Protein AF-A0A317HQA3-F1 (afdb_monomer)

Radius of gyration: 27.53 Å; Cα contacts (8 Å, |Δi|>4): 861; chains: 1; bounding box: 57×67×107 Å

Foldseek 3Di:
DDDDDDDDDDDDDDDDPVVVVVVCVPPDFDWDWDDDPNDTDTDTPDDDDDDPPPPDLPDKAKEWEAEQLAQPDCDQLFNCSLVLLLLQLVVQVPDPDHHQEYEYAANQHNQLDLVSLVSSLVSCVSDPHHYAYEYALNNCHPPLNPSVCVRHQVQADDNRWDWDDDPQAIETEAHFRSPDDQQAATERDDVNLVVLLVVCVVPDLLRAYEYGHAAWLDCQASSQNRHHPCSVSSVVSNVSHQAYEYEYENQLAWDWDDDRRYIYTYAHHSGGHWDHHPPDPYTDHDHDPPLCGQVSHHMWMWIGSDSPDHIDIDTDGSPPDPPLDCALEWECDPNETVVQEHEHEAFRKRKYFYQDQDWWWKAWPVRPDTDDTAHHGGMDMDTHNDADKTKIATPVRRVHIGIYGYD

Secondary structure (DSSP, 8-state):
--PPP-----------HHHHHHHGGGS--PEEEEEETTEEEEEES-----S---------EEEEEE----BT--STT-S-HHHHHHHHHHHHHT-SS--S-EEEES--BSS--HHHHHHHHHHHTT-SS-EEEE--GGGSTTTTTHHHHHHH-TT-BTTTBEEEEETTEEEEE----TTPPTTPPB--HHHHHHHHHHHHHTS-TTS-EEEEESS-SS-SBGGGTBSBTTHHHHHHHHTTSS-EEEEE-SS-S-EEEEETTEEEEEPPPSS---PPTTSSSS-------HHHHHHH-EEEEEEE--TTS--EEEEEESSPP------SEEEEETTEEESSEEEE-TTEEEEEEE-SSS-B--EETTSS-BPPPB-TT-EEEEEE-S-EEEEEE-SSSTT-EEEEEE-

Mean predicted aligned error: 15.35 Å

Solvent-accessible surface area (backbone atoms only — not comparable to full-atom values): 22585 Å² total; per-residue (Å²): 139,85,87,83,88,81,82,90,79,89,84,91,82,85,84,61,72,74,63,59,62,64,66,55,78,78,69,79,72,58,68,50,74,48,77,57,96,88,43,82,44,77,45,80,63,82,73,86,92,83,75,81,84,74,88,66,88,84,70,65,49,37,33,34,42,40,19,30,33,24,23,78,45,59,50,88,40,34,66,51,15,62,59,39,42,50,51,48,53,51,55,53,72,66,37,94,69,69,46,70,31,36,40,35,22,10,19,57,18,47,71,45,43,70,68,24,52,53,51,44,52,57,60,58,61,72,53,92,47,56,72,48,58,28,55,17,55,31,29,32,71,84,63,81,28,50,74,41,41,77,74,64,26,80,90,40,43,95,95,34,28,42,71,51,78,55,98,75,32,42,36,35,36,40,44,28,39,89,72,55,51,95,64,38,43,18,39,55,55,70,69,52,46,56,47,51,50,58,68,54,64,84,58,58,47,70,42,34,35,38,38,35,21,10,52,36,72,48,78,78,41,60,91,65,17,37,12,29,72,55,26,66,64,55,50,58,70,51,68,68,31,70,37,34,38,38,42,20,16,82,56,21,39,78,49,77,49,74,56,92,50,38,37,38,39,30,33,26,7,30,31,44,34,40,61,61,88,86,74,54,99,65,79,53,82,36,66,64,59,78,90,48,46,36,63,49,19,24,34,32,43,35,40,37,72,54,84,90,45,75,71,45,73,44,81,42,49,58,40,75,69,81,65,55,40,75,45,47,51,32,39,32,45,88,83,32,42,44,58,40,44,25,46,42,51,59,64,39,57,38,32,39,35,29,66,29,97,59,68,43,39,50,31,31,77,82,69,82,48,67,56,67,81,29,48,64,71,33,72,49,74,50,71,36,77,62,68,46,78,48,50,30,28,18,84,83,46,76,86,23,52,33,35,42,38,26,94

pLDDT: mean 83.45, std 21.85, range [26.73, 98.88]

Structure (mmCIF, N/CA/C/O backbone):
data_AF-A0A317HQA3-F1
#
_entry.id   AF-A0A317HQA3-F1
#
loop_
_atom_site.group_PDB
_atom_site.id
_atom_site.type_symbol
_atom_site.label_atom_id
_atom_site.label_alt_id
_atom_site.label_comp_id
_atom_site.label_asym_id
_atom_site.label_entity_id
_atom_site.label_seq_id
_atom_site.pdbx_PDB_ins_code
_atom_site.Cartn_x
_atom_site.Cartn_y
_atom_site.Cartn_z
_atom_site.occupancy
_atom_site.B_iso_or_equiv
_atom_site.auth_seq_id
_atom_site.auth_comp_id
_atom_site.auth_asym_id
_atom_site.auth_atom_id
_atom_site.pdbx_PDB_model_num
ATOM 1 N N . MET A 1 1 ? 7.530 -32.006 61.824 1.00 39.03 1 MET A N 1
ATOM 2 C CA . MET A 1 1 ? 8.165 -33.336 61.690 1.00 39.03 1 MET A CA 1
ATOM 3 C C . MET A 1 1 ? 7.166 -34.287 61.053 1.00 39.03 1 MET A C 1
ATOM 5 O O . MET A 1 1 ? 6.038 -34.324 61.523 1.00 39.03 1 MET A O 1
ATOM 9 N N . ARG A 1 2 ? 7.646 -35.054 60.063 1.00 33.09 2 ARG A N 1
ATOM 10 C CA . ARG A 1 2 ? 6.998 -36.114 59.261 1.00 33.09 2 ARG A CA 1
ATOM 11 C C . ARG A 1 2 ? 6.238 -35.657 58.011 1.00 33.09 2 ARG A C 1
ATOM 13 O O . ARG A 1 2 ? 5.037 -35.424 58.031 1.00 33.09 2 ARG A O 1
ATOM 20 N N . GLU A 1 3 ? 7.011 -35.591 56.928 1.00 29.75 3 GLU A N 1
ATOM 21 C CA . GLU A 1 3 ? 6.565 -35.675 55.538 1.00 29.75 3 GLU A CA 1
ATOM 22 C C . GLU A 1 3 ? 6.046 -37.080 55.207 1.00 29.75 3 GLU A C 1
ATOM 24 O O . GLU A 1 3 ? 6.526 -38.090 55.728 1.00 29.75 3 GLU A O 1
ATOM 29 N N . VAL A 1 4 ? 5.053 -37.104 54.322 1.00 31.94 4 VAL A N 1
ATOM 30 C CA . VAL A 1 4 ? 4.349 -38.276 53.809 1.00 31.94 4 VAL A CA 1
ATOM 31 C C . VAL A 1 4 ? 4.908 -38.604 52.424 1.00 31.94 4 VAL A C 1
ATOM 33 O O . VAL A 1 4 ? 4.955 -37.742 51.552 1.00 31.94 4 VAL A O 1
ATOM 36 N N . HIS A 1 5 ? 5.311 -39.856 52.215 1.00 31.80 5 HIS A N 1
ATOM 37 C CA . HIS A 1 5 ? 5.649 -40.411 50.904 1.00 31.80 5 HIS A CA 1
ATOM 38 C C . HIS A 1 5 ? 4.394 -41.080 50.323 1.00 31.80 5 HIS A C 1
ATOM 40 O O . HIS A 1 5 ? 3.859 -41.997 50.946 1.00 31.80 5 HIS A O 1
ATOM 46 N N . VAL A 1 6 ? 3.934 -40.659 49.140 1.00 33.72 6 VAL A N 1
ATOM 47 C CA . VAL A 1 6 ? 2.941 -41.407 48.348 1.00 33.72 6 VAL A CA 1
ATOM 48 C C . VAL A 1 6 ? 3.486 -41.630 46.945 1.00 33.72 6 VAL A C 1
ATOM 50 O O . VAL A 1 6 ? 3.836 -40.696 46.228 1.00 33.72 6 VAL A O 1
ATOM 53 N N . SER A 1 7 ? 3.563 -42.909 46.591 1.00 29.03 7 SER A N 1
ATOM 54 C CA . SER A 1 7 ? 3.986 -43.447 45.309 1.00 29.03 7 SER A CA 1
ATOM 55 C C . SER A 1 7 ? 2.876 -43.400 44.255 1.00 29.03 7 SER A C 1
ATOM 57 O O . SER A 1 7 ? 1.703 -43.638 44.531 1.00 29.03 7 SER A O 1
ATOM 59 N N . ARG A 1 8 ? 3.327 -43.171 43.024 1.00 32.22 8 ARG A N 1
ATOM 60 C CA . ARG A 1 8 ? 2.648 -43.212 41.723 1.00 32.22 8 ARG A CA 1
ATOM 61 C C . ARG A 1 8 ? 1.832 -44.500 41.498 1.00 32.22 8 ARG A C 1
ATOM 63 O O . ARG A 1 8 ? 2.351 -45.589 41.724 1.00 32.22 8 ARG A O 1
ATOM 70 N N . THR A 1 9 ? 0.617 -44.378 40.960 1.00 31.36 9 THR A N 1
ATOM 71 C CA . THR A 1 9 ? -0.067 -45.460 40.225 1.00 31.36 9 THR A CA 1
ATOM 72 C C . THR A 1 9 ? -0.667 -44.903 38.933 1.00 31.36 9 THR A C 1
ATOM 74 O O . THR A 1 9 ? -1.371 -43.896 38.947 1.00 31.36 9 THR A O 1
ATOM 77 N N . ASP A 1 10 ? -0.305 -45.539 37.818 1.00 37.47 10 ASP A N 1
ATOM 78 C CA . ASP A 1 10 ? -0.889 -45.365 36.489 1.00 37.47 10 ASP A CA 1
ATOM 79 C C . ASP A 1 10 ? -2.266 -46.050 36.438 1.00 37.47 10 ASP A C 1
ATOM 81 O O . ASP A 1 10 ? -2.385 -47.200 36.858 1.00 37.47 10 ASP A O 1
ATOM 85 N N . ASP A 1 11 ? -3.278 -45.398 35.858 1.00 33.66 11 ASP A N 1
ATOM 86 C CA . ASP A 1 11 ? -4.508 -46.066 35.412 1.00 33.66 11 ASP A CA 1
ATOM 87 C C . ASP A 1 11 ? -4.801 -45.671 33.956 1.00 33.66 11 ASP A C 1
ATOM 89 O O . ASP A 1 11 ? -5.166 -44.536 33.642 1.00 33.66 11 ASP A O 1
ATOM 93 N N . LYS A 1 12 ? -4.570 -46.627 33.051 1.00 35.84 12 LYS A N 1
ATOM 94 C CA . LYS A 1 12 ? -5.003 -46.606 31.652 1.00 35.84 12 LYS A CA 1
ATOM 95 C C . LYS A 1 12 ? -6.369 -47.280 31.584 1.00 35.84 12 LYS A C 1
ATOM 97 O O . LYS A 1 12 ? -6.446 -48.477 31.846 1.00 35.84 12 LYS A O 1
ATOM 102 N N . ARG A 1 13 ? -7.403 -46.573 31.118 1.00 36.94 13 ARG A N 1
ATOM 103 C CA . ARG A 1 13 ? -8.641 -47.203 30.630 1.00 36.94 13 ARG A CA 1
ATOM 104 C C . ARG A 1 13 ? -9.089 -46.629 29.282 1.00 36.94 13 ARG A C 1
ATOM 106 O O . ARG A 1 13 ? -9.501 -45.482 29.165 1.00 36.94 13 ARG A O 1
ATOM 113 N N . ASP A 1 14 ? -8.903 -47.504 28.299 1.00 34.53 14 ASP A N 1
ATOM 114 C CA . ASP A 1 14 ? -9.423 -47.652 26.939 1.00 34.53 14 ASP A CA 1
ATOM 115 C C . ASP A 1 14 ? -10.517 -46.702 26.418 1.00 34.53 14 ASP A C 1
ATOM 117 O O . ASP A 1 14 ? -11.648 -46.660 26.901 1.00 34.53 14 ASP A O 1
ATOM 121 N N . LEU A 1 15 ? -10.197 -46.044 25.296 1.00 39.72 15 LEU A N 1
ATOM 122 C CA . LEU A 1 15 ? -11.146 -45.392 24.393 1.00 39.72 15 LEU A CA 1
ATOM 123 C C . LEU A 1 15 ? -11.740 -46.433 23.425 1.00 39.72 15 LEU A C 1
ATOM 125 O O . LEU A 1 15 ? -11.055 -46.966 22.550 1.00 39.72 15 LEU A O 1
ATOM 129 N N . ASP A 1 16 ? -13.032 -46.709 23.585 1.00 43.94 16 ASP A N 1
ATOM 130 C CA . ASP A 1 16 ? -13.803 -47.673 22.797 1.00 43.94 16 ASP A CA 1
ATOM 131 C C . ASP A 1 16 ? -13.957 -47.236 21.320 1.00 43.94 16 ASP A C 1
ATOM 133 O O . ASP A 1 16 ? -14.567 -46.209 20.993 1.00 43.94 16 ASP A O 1
ATOM 137 N N . ARG A 1 17 ? -13.424 -48.056 20.401 1.00 45.84 17 ARG A N 1
ATOM 138 C CA . ARG A 1 17 ? -13.421 -47.850 18.936 1.00 45.84 17 ARG A CA 1
ATOM 139 C C . ARG A 1 17 ? -14.823 -47.682 18.333 1.00 45.84 17 ARG A C 1
ATOM 141 O O . ARG A 1 17 ? -14.948 -47.130 17.239 1.00 45.84 17 ARG A O 1
ATOM 148 N N . ARG A 1 18 ? -15.888 -48.118 19.017 1.00 41.50 18 ARG A N 1
ATOM 149 C CA . ARG A 1 18 ? -17.275 -47.979 18.532 1.00 41.50 18 ARG A CA 1
ATOM 150 C C . ARG A 1 18 ? -17.867 -46.580 18.722 1.00 41.50 18 ARG A C 1
ATOM 152 O O . ARG A 1 18 ? -18.735 -46.201 17.937 1.00 41.50 18 ARG A O 1
ATOM 159 N N . ASN A 1 19 ? -17.370 -45.790 19.676 1.00 38.50 19 ASN A N 1
ATOM 160 C CA . ASN A 1 19 ? -17.794 -44.393 19.843 1.00 38.50 19 ASN A CA 1
ATOM 161 C C . ASN A 1 19 ? -17.058 -43.443 18.885 1.00 38.50 19 ASN A C 1
ATOM 163 O O . ASN A 1 19 ? -17.643 -42.464 18.428 1.00 38.50 19 ASN A O 1
ATOM 167 N N . PHE A 1 20 ? -15.827 -43.779 18.482 1.00 42.69 20 PHE A N 1
ATOM 168 C CA . PHE A 1 20 ? -15.067 -43.005 17.493 1.00 42.69 20 PHE A CA 1
ATOM 169 C C . PHE A 1 20 ? -15.716 -43.030 16.093 1.00 42.69 20 PHE A C 1
ATOM 171 O O . PHE A 1 20 ? -15.756 -42.015 15.401 1.00 42.69 20 PHE A O 1
ATOM 178 N N . LEU A 1 21 ? -16.320 -44.158 15.696 1.00 36.22 21 LEU A N 1
ATOM 179 C CA . LEU A 1 21 ? -16.971 -44.301 14.385 1.00 36.22 21 LEU A CA 1
ATOM 180 C C . LEU A 1 21 ? -18.358 -43.638 14.285 1.00 36.22 21 LEU A C 1
ATOM 182 O O . LEU A 1 21 ? -18.831 -43.413 13.175 1.00 36.22 21 LEU A O 1
ATOM 186 N N . LYS A 1 22 ? -19.000 -43.268 15.404 1.00 32.62 22 LYS A N 1
ATOM 187 C CA . LYS A 1 22 ? -20.251 -42.482 15.380 1.00 32.62 22 LYS A CA 1
ATOM 188 C C . LYS A 1 22 ? -20.013 -40.976 15.213 1.00 32.62 22 LYS A C 1
ATOM 190 O O . LYS A 1 22 ? -20.853 -40.314 14.614 1.00 32.62 22 LYS A O 1
ATOM 195 N N . CYS A 1 23 ? -18.869 -40.449 15.656 1.00 33.78 23 CYS A N 1
ATOM 196 C CA . CYS A 1 23 ? -18.513 -39.036 15.459 1.00 33.78 23 CYS A CA 1
ATOM 197 C C . CYS A 1 23 ? -17.954 -38.732 14.056 1.00 33.78 23 CYS A C 1
ATOM 199 O O . CYS A 1 23 ? -18.031 -37.596 13.602 1.00 33.78 23 CYS A O 1
ATOM 201 N N . MET A 1 24 ? -17.462 -39.741 13.328 1.00 33.19 24 MET A N 1
ATOM 202 C CA . MET A 1 24 ? -16.957 -39.581 11.953 1.00 33.19 24 MET A CA 1
ATOM 203 C C . MET A 1 24 ? -18.055 -39.585 10.876 1.00 33.19 24 MET A C 1
ATOM 205 O O . MET A 1 24 ? -17.774 -39.291 9.718 1.00 33.19 24 MET A O 1
ATOM 209 N N . ALA A 1 25 ? -19.315 -39.855 11.233 1.00 30.38 25 ALA A N 1
ATOM 210 C CA . ALA A 1 25 ? -20.437 -39.803 10.291 1.00 30.38 25 ALA A CA 1
ATOM 211 C C . ALA A 1 25 ? -20.901 -38.367 9.946 1.00 30.38 25 ALA A C 1
ATOM 213 O O . ALA A 1 25 ? -21.810 -38.207 9.138 1.00 30.38 25 ALA A O 1
ATOM 214 N N . TRP A 1 26 ? -20.275 -37.331 10.525 1.00 37.94 26 TRP A N 1
ATOM 215 C CA . TRP A 1 26 ? -20.558 -35.911 10.253 1.00 37.94 26 TRP A CA 1
ATOM 216 C C . TRP A 1 26 ? -19.338 -35.105 9.772 1.00 37.94 26 TRP A C 1
ATOM 218 O O . TRP A 1 26 ? -19.376 -33.878 9.756 1.00 37.94 26 TRP A O 1
ATOM 228 N N . VAL A 1 27 ? -18.267 -35.769 9.327 1.00 37.84 27 VAL A N 1
ATOM 229 C CA . VAL A 1 27 ? -17.128 -35.108 8.666 1.00 37.84 27 VAL A CA 1
ATOM 230 C C . VAL A 1 27 ? -16.892 -35.788 7.324 1.00 37.84 27 VAL A C 1
ATOM 232 O O . VAL A 1 27 ? -16.050 -36.668 7.174 1.00 37.84 27 VAL A O 1
ATOM 235 N N . GLY A 1 28 ? -17.718 -35.422 6.350 1.00 36.88 28 GLY A N 1
ATOM 236 C CA . GLY A 1 28 ? -17.686 -36.015 5.018 1.00 36.88 28 GLY A CA 1
ATOM 237 C C . GLY A 1 28 ? -18.635 -35.340 4.037 1.00 36.88 28 GLY A C 1
ATOM 238 O O . GLY A 1 28 ? -19.230 -36.018 3.208 1.00 36.88 28 GLY A O 1
ATOM 239 N N . THR A 1 29 ? -18.820 -34.025 4.128 1.00 39.00 29 THR A N 1
ATOM 240 C CA . THR A 1 29 ? -19.506 -33.254 3.085 1.00 39.00 29 THR A CA 1
ATOM 241 C C . THR A 1 29 ? -18.446 -32.674 2.162 1.00 39.00 29 THR A C 1
ATOM 243 O O . THR A 1 29 ? -17.697 -31.776 2.539 1.00 39.00 29 THR A O 1
ATOM 246 N N . GLY A 1 30 ? -18.340 -33.243 0.959 1.00 36.09 30 GLY A N 1
ATOM 247 C CA . GLY A 1 30 ? -17.434 -32.763 -0.077 1.00 36.09 30 GLY A CA 1
ATOM 248 C C . GLY A 1 30 ? -17.677 -31.284 -0.383 1.00 36.09 30 GLY A C 1
ATOM 249 O O . GLY A 1 30 ? -18.814 -30.856 -0.583 1.00 36.09 30 GLY A O 1
ATOM 250 N N . ALA A 1 31 ? -16.603 -30.502 -0.422 1.00 36.50 31 ALA A N 1
ATOM 251 C CA . ALA A 1 31 ? -16.625 -29.165 -0.994 1.00 36.50 31 ALA A CA 1
ATOM 252 C C . ALA A 1 31 ? -16.360 -29.287 -2.498 1.00 36.50 31 ALA A C 1
ATOM 254 O O . ALA A 1 31 ? -15.355 -29.874 -2.907 1.00 36.50 31 ALA A O 1
ATOM 255 N N . ALA A 1 32 ? -17.256 -28.745 -3.320 1.00 31.44 32 ALA A N 1
ATOM 256 C CA . ALA A 1 32 ? -16.945 -28.497 -4.720 1.00 31.44 32 ALA A CA 1
ATOM 257 C C . ALA A 1 32 ? -16.203 -27.159 -4.800 1.00 31.44 32 ALA A C 1
ATOM 259 O O . ALA A 1 32 ? -16.712 -26.135 -4.338 1.00 31.44 32 ALA A O 1
ATOM 260 N N . TRP A 1 33 ? -14.997 -27.182 -5.363 1.00 38.72 33 TRP A N 1
ATOM 261 C CA . TRP A 1 33 ? -14.203 -25.986 -5.615 1.00 38.72 33 TRP A CA 1
ATOM 262 C C . TRP A 1 33 ? -14.387 -25.576 -7.066 1.00 38.72 33 TRP A C 1
ATOM 264 O O . TRP A 1 33 ? -14.086 -26.347 -7.978 1.00 38.72 33 TRP A O 1
ATOM 274 N N . THR A 1 34 ? -14.865 -24.359 -7.287 1.00 34.94 34 THR A N 1
ATOM 275 C CA . THR A 1 34 ? -14.840 -23.742 -8.612 1.00 34.94 34 THR A CA 1
ATOM 276 C C . THR A 1 34 ? -13.797 -22.640 -8.603 1.00 34.94 34 THR A C 1
ATOM 278 O O . THR A 1 34 ? -13.886 -21.708 -7.802 1.00 34.94 34 THR A O 1
ATOM 281 N N . LEU A 1 35 ? -12.803 -22.762 -9.481 1.00 26.73 35 LEU A N 1
ATOM 282 C CA . LEU A 1 35 ? -11.807 -21.727 -9.712 1.00 26.73 35 LEU A CA 1
ATOM 283 C C . LEU A 1 35 ? -12.338 -20.798 -10.809 1.00 26.73 35 LEU A C 1
ATOM 285 O O . LEU A 1 35 ? -12.492 -21.218 -11.956 1.00 26.73 35 LEU A O 1
ATOM 289 N N . SER A 1 36 ? -12.629 -19.546 -10.469 1.00 31.80 36 SER A N 1
ATOM 290 C CA . SER A 1 36 ? -12.917 -18.499 -11.455 1.00 31.80 36 SER A CA 1
ATOM 291 C C . SER A 1 36 ? -11.950 -17.346 -11.228 1.00 31.80 36 SER A C 1
ATOM 293 O O . SER A 1 36 ? -11.911 -16.802 -10.126 1.00 31.80 36 SER A O 1
ATOM 295 N N . SER A 1 37 ? -11.167 -16.995 -12.249 1.00 30.58 37 SER A N 1
ATOM 296 C CA . SER A 1 37 ? -10.215 -15.873 -12.205 1.00 30.58 37 SER A CA 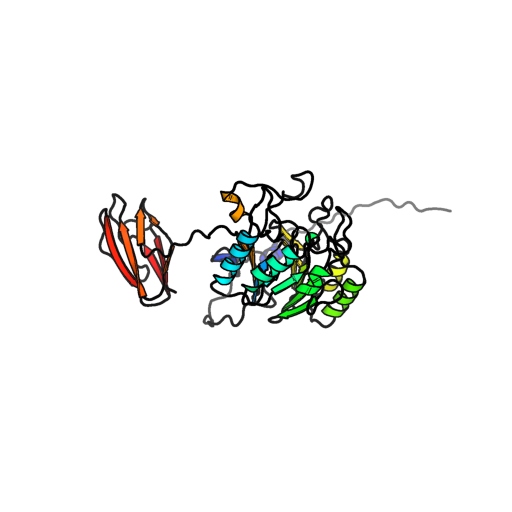1
ATOM 297 C C . SER A 1 37 ? -9.218 -15.937 -11.035 1.00 30.58 37 SER A C 1
ATOM 299 O O . SER A 1 37 ? -8.913 -14.924 -10.420 1.00 30.58 37 SER A O 1
ATOM 301 N N . GLY A 1 38 ? -8.737 -17.138 -10.692 1.00 31.36 38 GLY A N 1
ATOM 302 C CA . GLY A 1 38 ? -7.744 -17.337 -9.625 1.00 31.36 38 GLY A CA 1
ATOM 303 C C . GLY A 1 38 ? -8.295 -17.325 -8.194 1.00 31.36 38 GLY A C 1
ATOM 304 O O . GLY A 1 38 ? -7.543 -17.586 -7.262 1.00 31.36 38 GLY A O 1
ATOM 305 N N . ILE A 1 39 ? -9.599 -17.100 -8.003 1.00 34.06 39 ILE A N 1
ATOM 306 C CA . ILE A 1 39 ? -10.245 -17.138 -6.685 1.00 34.06 39 ILE A CA 1
ATOM 307 C C . ILE A 1 39 ? -10.892 -18.513 -6.478 1.00 34.06 39 ILE A C 1
ATOM 309 O O . ILE A 1 39 ? -11.717 -18.956 -7.285 1.00 34.06 39 ILE A O 1
ATOM 313 N N . LEU A 1 40 ? -10.528 -19.189 -5.383 1.00 30.38 40 LEU A N 1
ATOM 314 C CA . LEU A 1 40 ? -11.164 -20.430 -4.936 1.00 30.38 40 LEU A CA 1
ATOM 315 C C . LEU A 1 40 ? -12.507 -20.110 -4.273 1.00 30.38 40 LEU A C 1
ATOM 317 O O . LEU A 1 40 ? -12.546 -19.573 -3.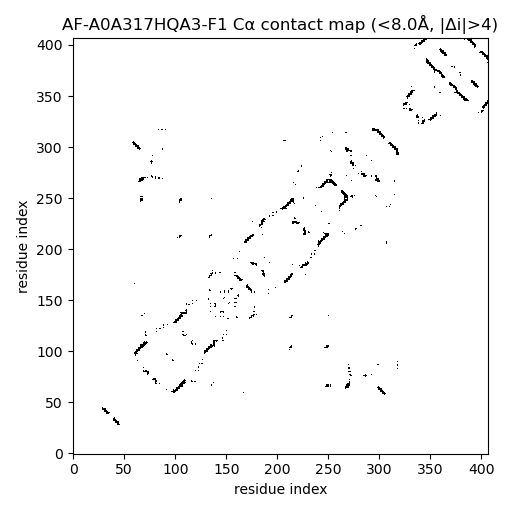168 1.00 30.38 40 LEU A O 1
ATOM 321 N N . LYS A 1 41 ? -13.616 -20.468 -4.928 1.00 35.75 41 LYS A N 1
ATOM 322 C CA . LYS A 1 41 ? -14.953 -20.430 -4.318 1.00 35.75 41 LYS A CA 1
ATOM 323 C C . LYS A 1 41 ? -15.369 -21.848 -3.924 1.00 35.75 41 LYS A C 1
ATOM 325 O O . LYS A 1 41 ? -15.435 -22.732 -4.779 1.00 35.75 41 LYS A O 1
ATOM 330 N N . GLY A 1 42 ? -15.623 -22.063 -2.633 1.00 32.59 42 GLY A N 1
ATOM 331 C CA . GLY A 1 42 ? -16.162 -23.317 -2.107 1.00 32.59 42 GLY A CA 1
ATOM 332 C C . GLY A 1 42 ? -17.688 -23.269 -2.037 1.00 32.59 42 GLY A C 1
ATOM 333 O O . GLY A 1 42 ? -18.253 -22.282 -1.572 1.00 32.59 42 GLY A O 1
ATOM 334 N N . SER A 1 43 ? -18.365 -24.324 -2.489 1.00 36.84 43 SER A N 1
ATOM 335 C CA . SER A 1 43 ? -19.802 -24.528 -2.250 1.00 36.84 43 SER A CA 1
ATOM 336 C C . SER A 1 43 ? -20.039 -25.854 -1.519 1.00 36.84 43 SER A C 1
ATOM 338 O O . SER A 1 43 ? -19.466 -26.873 -1.923 1.00 36.84 43 SER A O 1
ATOM 340 N N . PRO A 1 44 ? -20.869 -25.882 -0.458 1.00 35.72 44 PRO A N 1
ATOM 341 C CA . PRO A 1 44 ? -21.214 -27.124 0.222 1.00 35.72 44 PRO A CA 1
ATOM 342 C C . PRO A 1 44 ? -22.107 -27.993 -0.676 1.00 35.72 44 PRO A C 1
ATOM 344 O O . PRO A 1 44 ? -23.165 -27.556 -1.132 1.00 35.72 44 PRO A O 1
ATOM 347 N N . LEU A 1 45 ? -21.699 -29.240 -0.932 1.00 38.72 45 LEU A N 1
ATOM 348 C CA . LEU A 1 45 ? -22.541 -30.214 -1.628 1.00 38.72 45 LEU A CA 1
ATOM 349 C C . LEU A 1 45 ? -23.626 -30.718 -0.674 1.00 38.72 45 LEU A C 1
ATOM 351 O O . LEU A 1 45 ? -23.369 -31.565 0.177 1.00 38.72 45 LEU A O 1
ATOM 355 N N . GLY A 1 46 ? -24.847 -30.207 -0.832 1.00 37.72 46 GLY A N 1
ATOM 356 C CA . GLY A 1 46 ? -26.017 -30.804 -0.193 1.00 37.72 46 GLY A CA 1
ATOM 357 C C . GLY A 1 46 ? -27.146 -29.840 0.133 1.00 37.72 46 GLY A C 1
ATOM 358 O O . GLY A 1 46 ? -27.524 -29.771 1.291 1.00 37.72 46 GLY A O 1
ATOM 359 N N . HIS A 1 47 ? -27.699 -29.131 -0.854 1.00 33.22 47 HIS A N 1
ATOM 360 C CA . HIS A 1 47 ? -29.072 -28.602 -0.819 1.00 33.22 47 HIS A CA 1
ATOM 361 C C . HIS A 1 47 ? -29.632 -28.627 -2.254 1.00 33.22 47 HIS A C 1
ATOM 363 O O . HIS A 1 47 ? -28.929 -28.205 -3.176 1.00 33.22 47 HIS A O 1
ATOM 369 N N . PRO A 1 48 ? -30.852 -29.146 -2.492 1.00 34.72 48 PRO A N 1
ATOM 370 C CA . PRO A 1 48 ? -31.432 -29.163 -3.827 1.00 34.72 48 PRO A CA 1
ATOM 371 C C . PRO A 1 48 ? -31.720 -27.728 -4.280 1.00 34.72 48 PRO A C 1
ATOM 373 O O . PRO A 1 48 ? -32.271 -26.917 -3.539 1.00 34.72 48 PRO A O 1
ATOM 376 N N . ALA A 1 49 ? -31.323 -27.432 -5.516 1.00 43.00 49 ALA A N 1
ATOM 377 C CA . ALA A 1 49 ? -31.485 -26.137 -6.151 1.00 43.00 49 ALA A CA 1
ATOM 378 C C . ALA A 1 49 ? -32.958 -25.710 -6.190 1.00 43.00 49 ALA A C 1
ATOM 380 O O . ALA A 1 49 ? -33.772 -26.368 -6.841 1.00 43.00 49 ALA A O 1
ATOM 381 N N . ARG A 1 50 ? -33.281 -24.579 -5.548 1.00 35.69 50 ARG A N 1
ATOM 382 C CA . ARG A 1 50 ? -34.381 -23.696 -5.961 1.00 35.69 50 ARG A CA 1
ATOM 383 C C . ARG A 1 50 ? -34.381 -22.365 -5.206 1.00 35.69 50 ARG A C 1
ATOM 385 O O . ARG A 1 50 ? -35.065 -22.209 -4.205 1.00 35.69 50 ARG A O 1
ATOM 392 N N . THR A 1 51 ? -33.705 -21.388 -5.795 1.00 30.97 51 THR A N 1
ATOM 393 C CA . THR A 1 51 ? -34.166 -19.994 -5.877 1.00 30.97 51 THR A CA 1
ATOM 394 C C . THR A 1 51 ? -33.434 -19.335 -7.046 1.00 30.97 51 THR A C 1
ATOM 396 O O . THR A 1 51 ? -32.277 -19.680 -7.296 1.00 30.97 51 THR A O 1
ATOM 399 N N . PRO A 1 52 ? -34.090 -18.456 -7.826 1.00 35.94 52 PRO A N 1
ATOM 400 C CA . PRO A 1 52 ? -33.427 -17.771 -8.924 1.00 35.94 52 PRO A CA 1
ATOM 401 C C . PRO A 1 52 ? -32.279 -16.951 -8.347 1.00 35.94 52 PRO A C 1
ATOM 403 O O . PRO A 1 52 ? -32.445 -16.311 -7.308 1.00 35.94 52 PRO A O 1
ATOM 406 N N . VAL A 1 53 ? -31.137 -16.978 -9.032 1.00 34.38 53 VAL A N 1
ATOM 407 C CA . VAL A 1 53 ? -30.046 -16.029 -8.820 1.00 34.38 53 VAL A CA 1
ATOM 408 C C . VAL A 1 53 ? -30.661 -14.639 -8.924 1.00 34.38 53 VAL A C 1
ATOM 410 O O . VAL A 1 53 ? -31.007 -14.188 -10.015 1.00 34.38 53 VAL A O 1
ATOM 413 N N . MET A 1 54 ? -30.868 -13.990 -7.778 1.00 28.67 54 MET A N 1
ATOM 414 C CA . MET A 1 54 ? -31.128 -12.563 -7.752 1.00 28.67 54 MET A CA 1
ATOM 415 C C . MET A 1 54 ? -29.828 -11.909 -8.198 1.00 28.67 54 MET A C 1
ATOM 417 O O . MET A 1 54 ? -28.850 -11.830 -7.462 1.00 28.67 54 MET A O 1
ATOM 421 N N . SER A 1 55 ? -29.814 -11.525 -9.466 1.00 40.00 55 SER A N 1
ATOM 422 C CA . SER A 1 55 ? -28.868 -10.591 -10.039 1.00 40.00 55 SER A CA 1
ATOM 423 C C . SER A 1 55 ? -28.988 -9.258 -9.302 1.00 40.00 55 SER A C 1
ATOM 425 O O . SER A 1 55 ? -29.954 -8.528 -9.519 1.00 40.00 55 SER A O 1
ATOM 427 N N . HIS A 1 56 ? -28.049 -9.013 -8.391 1.00 31.94 56 HIS A N 1
ATOM 428 C CA . HIS A 1 56 ? -27.399 -7.739 -8.070 1.00 31.94 56 HIS A CA 1
ATOM 429 C C . HIS A 1 56 ? -26.590 -7.959 -6.784 1.00 31.94 56 HIS A C 1
ATOM 431 O O . HIS A 1 56 ? -27.158 -7.932 -5.694 1.00 31.94 56 HIS A O 1
ATOM 437 N N . ASP A 1 57 ? -25.269 -8.147 -6.894 1.00 38.25 57 ASP A N 1
ATOM 438 C CA . ASP A 1 57 ? -24.384 -7.805 -5.776 1.00 38.25 57 ASP A CA 1
ATOM 439 C C . ASP A 1 57 ? -24.448 -6.282 -5.633 1.00 38.25 57 ASP A C 1
ATOM 441 O O . ASP A 1 57 ? -23.755 -5.520 -6.306 1.00 38.25 57 ASP A O 1
ATOM 445 N N . ALA A 1 58 ? -25.374 -5.814 -4.806 1.00 35.53 58 ALA A N 1
ATOM 446 C CA . ALA A 1 58 ? -25.334 -4.460 -4.304 1.00 35.53 58 ALA A CA 1
ATOM 447 C C . ALA A 1 58 ? -24.151 -4.357 -3.321 1.00 35.53 58 ALA A C 1
ATOM 449 O O . ALA A 1 58 ? -24.299 -4.662 -2.143 1.00 35.53 58 ALA A O 1
ATOM 450 N N . GLY A 1 59 ? -22.987 -3.913 -3.810 1.00 54.38 59 GLY A N 1
ATOM 451 C CA . GLY A 1 59 ? -22.005 -3.178 -3.001 1.00 54.38 59 GLY A CA 1
ATOM 452 C C . GLY A 1 59 ? -20.857 -3.961 -2.353 1.00 54.38 59 GLY A C 1
ATOM 453 O O . GLY A 1 59 ? -20.595 -3.751 -1.170 1.00 54.38 59 GLY A O 1
ATOM 454 N N . ALA A 1 60 ? -20.127 -4.797 -3.099 1.00 75.00 60 ALA A N 1
ATOM 455 C CA . ALA A 1 60 ? -18.792 -5.207 -2.654 1.00 75.00 60 ALA A CA 1
ATOM 456 C C . ALA A 1 60 ? -17.872 -3.968 -2.551 1.00 75.00 60 ALA A C 1
ATOM 458 O O . ALA A 1 60 ? -17.848 -3.116 -3.442 1.00 75.00 60 ALA A O 1
ATOM 459 N N . LEU A 1 61 ? -17.155 -3.821 -1.431 1.00 89.06 61 LEU A N 1
ATOM 460 C CA . LEU A 1 61 ? -16.191 -2.733 -1.253 1.00 89.06 61 LEU A CA 1
ATOM 461 C C . LEU A 1 61 ? -14.862 -3.153 -1.875 1.00 89.06 61 LEU A C 1
ATOM 463 O O . LEU A 1 61 ? -14.232 -4.097 -1.399 1.00 89.06 61 LEU A O 1
ATOM 467 N N . HIS A 1 62 ? -14.414 -2.413 -2.885 1.00 92.62 62 HIS A N 1
ATOM 468 C CA . HIS A 1 62 ? -13.108 -2.599 -3.508 1.00 92.62 62 HIS A CA 1
ATOM 469 C C . HIS A 1 62 ? -12.180 -1.449 -3.130 1.00 92.62 62 HIS A C 1
ATOM 471 O O . HIS A 1 62 ? -12.556 -0.284 -3.241 1.00 92.62 62 HIS A O 1
ATOM 477 N N . PHE A 1 63 ? -10.961 -1.758 -2.711 1.00 97.00 63 PHE A N 1
ATOM 478 C CA . PHE A 1 63 ? -9.903 -0.775 -2.507 1.00 97.00 63 PHE A CA 1
ATOM 479 C C . PHE A 1 63 ? -8.556 -1.351 -2.938 1.00 97.00 63 PHE A C 1
ATOM 481 O O . PHE A 1 63 ? -8.425 -2.547 -3.203 1.00 97.00 63 PHE A O 1
ATOM 488 N N . VAL A 1 64 ? -7.552 -0.493 -3.060 1.00 98.25 64 VAL A N 1
ATOM 489 C CA . VAL A 1 64 ? -6.193 -0.910 -3.422 1.00 98.25 64 VAL A CA 1
ATOM 490 C C . VAL A 1 64 ? -5.237 -0.567 -2.293 1.00 98.25 64 VAL A C 1
ATOM 492 O O . VAL A 1 64 ? -5.323 0.517 -1.727 1.00 98.25 64 VAL A O 1
ATOM 495 N N . GLN A 1 65 ? -4.309 -1.469 -1.999 1.00 98.62 65 GLN A N 1
ATOM 496 C CA . GLN A 1 65 ? -3.122 -1.187 -1.204 1.00 98.62 65 GLN A CA 1
ATOM 497 C C . GLN A 1 65 ? -1.916 -1.024 -2.136 1.00 98.62 65 GLN A C 1
ATOM 499 O O . GLN A 1 65 ? -1.651 -1.878 -2.985 1.00 98.62 65 GLN A O 1
ATOM 504 N N . ILE A 1 66 ? -1.181 0.067 -1.951 1.00 98.69 66 ILE A N 1
ATOM 505 C CA . ILE A 1 66 ? 0.176 0.264 -2.468 1.00 98.69 66 ILE A CA 1
ATOM 506 C C . ILE A 1 66 ? 1.128 0.470 -1.290 1.00 98.69 66 ILE A C 1
ATOM 508 O O . ILE A 1 66 ? 0.700 0.854 -0.199 1.00 98.69 66 ILE A O 1
ATOM 512 N N . SER A 1 67 ? 2.414 0.212 -1.494 1.00 98.69 67 SER A N 1
ATOM 513 C CA . SER A 1 67 ? 3.395 0.309 -0.420 1.00 98.69 67 SER A CA 1
ATOM 514 C C . SER A 1 67 ? 4.804 0.564 -0.942 1.00 98.69 67 SER A C 1
ATOM 516 O O . SER A 1 67 ? 5.114 0.208 -2.082 1.00 98.69 67 SER A O 1
ATOM 518 N N . ASP A 1 68 ? 5.646 1.158 -0.092 1.00 98.69 68 ASP A N 1
ATOM 519 C CA . ASP A 1 68 ? 7.094 1.258 -0.282 1.00 98.69 68 ASP A CA 1
ATOM 520 C C . ASP A 1 68 ? 7.459 1.881 -1.640 1.00 98.69 68 ASP A C 1
ATOM 522 O O . ASP A 1 68 ? 8.126 1.271 -2.484 1.00 98.69 68 ASP A O 1
ATOM 526 N N . SER A 1 69 ? 6.954 3.097 -1.872 1.00 98.75 69 SER A N 1
ATOM 527 C CA . SER A 1 69 ? 7.174 3.864 -3.104 1.00 98.75 69 SER A CA 1
ATOM 528 C C . SER A 1 69 ? 8.584 4.427 -3.208 1.00 98.75 69 SER A C 1
ATOM 530 O O . SER A 1 69 ? 9.068 4.618 -4.326 1.00 98.75 69 SER A O 1
ATOM 532 N N . HIS A 1 70 ? 9.228 4.697 -2.067 1.00 98.69 70 HIS A N 1
ATOM 533 C CA . HIS A 1 70 ? 10.589 5.219 -1.950 1.00 98.69 70 HIS A CA 1
ATOM 534 C C . HIS A 1 70 ? 10.931 6.288 -2.994 1.00 98.69 70 HIS A C 1
ATOM 536 O O . HIS A 1 70 ? 11.973 6.222 -3.656 1.00 98.69 70 HIS A O 1
ATOM 542 N N . ILE A 1 71 ? 10.057 7.282 -3.173 1.00 98.75 71 ILE A N 1
ATOM 543 C CA . ILE A 1 71 ? 10.325 8.366 -4.118 1.00 98.75 71 ILE A CA 1
ATOM 544 C C . ILE A 1 71 ? 11.661 9.026 -3.762 1.00 98.75 71 ILE A C 1
ATOM 546 O O . ILE A 1 71 ? 11.885 9.405 -2.617 1.00 98.75 71 ILE A O 1
ATOM 550 N N . GLY A 1 72 ? 12.549 9.126 -4.757 1.00 97.75 72 GLY A N 1
ATOM 551 C CA . GLY A 1 72 ? 13.931 9.594 -4.595 1.00 97.75 72 GLY A CA 1
ATOM 552 C C . GLY A 1 72 ? 14.999 8.507 -4.740 1.00 97.75 72 GLY A C 1
ATOM 553 O O . GLY A 1 72 ? 16.155 8.832 -4.999 1.00 97.75 72 GLY A O 1
ATOM 554 N N . PHE A 1 73 ? 14.636 7.225 -4.651 1.00 98.44 73 PHE A N 1
ATOM 555 C CA . PHE A 1 73 ? 15.571 6.127 -4.900 1.00 98.44 73 PHE A CA 1
ATOM 556 C C . PHE A 1 73 ? 15.946 6.007 -6.390 1.00 98.44 73 PHE A C 1
ATOM 558 O O . PHE A 1 73 ? 15.078 6.002 -7.262 1.00 98.44 73 PHE A O 1
ATOM 565 N N . ASP A 1 74 ? 17.244 5.878 -6.680 1.00 96.94 74 ASP A N 1
ATOM 566 C CA . ASP A 1 74 ? 17.792 5.863 -8.047 1.00 96.94 74 ASP A CA 1
ATOM 567 C C . ASP A 1 74 ? 18.952 4.860 -8.247 1.00 96.94 74 ASP A C 1
ATOM 569 O O . ASP A 1 74 ? 19.766 4.990 -9.166 1.00 96.94 74 ASP A O 1
ATOM 573 N N . LYS A 1 75 ? 19.074 3.859 -7.365 1.00 97.44 75 LYS A N 1
ATOM 574 C CA . LYS A 1 75 ? 20.200 2.903 -7.359 1.00 97.44 75 LYS A CA 1
ATOM 575 C C . LYS A 1 75 ? 19.907 1.665 -8.225 1.00 97.44 75 LYS A C 1
ATOM 577 O O . LYS A 1 75 ? 18.771 1.464 -8.644 1.00 97.44 75 LYS A O 1
ATOM 582 N N . PRO A 1 76 ? 20.897 0.779 -8.486 1.00 96.69 76 PRO A N 1
ATOM 583 C CA . PRO A 1 76 ? 20.760 -0.318 -9.455 1.00 96.69 76 PRO A CA 1
ATOM 584 C C . PRO A 1 76 ? 19.613 -1.318 -9.246 1.00 96.69 76 PRO A C 1
ATOM 586 O O . PRO A 1 76 ? 19.382 -2.124 -10.144 1.00 96.69 76 PRO A O 1
ATOM 589 N N . ALA A 1 77 ? 18.933 -1.321 -8.094 1.00 96.94 77 ALA A N 1
ATOM 590 C CA . ALA A 1 77 ? 17.736 -2.137 -7.889 1.00 96.94 77 ALA A CA 1
ATOM 591 C C . ALA A 1 77 ? 16.522 -1.606 -8.677 1.00 96.94 77 ALA A C 1
ATOM 593 O O . ALA A 1 77 ? 15.719 -2.401 -9.156 1.00 96.94 77 ALA A O 1
ATOM 594 N N . ASN A 1 78 ? 16.421 -0.283 -8.839 1.00 97.75 78 ASN A N 1
ATOM 595 C CA . ASN A 1 78 ? 15.480 0.415 -9.710 1.00 97.75 78 ASN A CA 1
ATOM 596 C C . ASN A 1 78 ? 15.925 1.881 -9.852 1.00 97.75 78 ASN A C 1
ATOM 598 O O . ASN A 1 78 ? 15.945 2.627 -8.876 1.00 97.75 78 ASN A O 1
ATOM 602 N N . THR A 1 79 ? 16.271 2.300 -11.066 1.00 96.31 79 THR A N 1
ATOM 603 C CA . THR A 1 79 ? 16.721 3.673 -11.343 1.00 96.31 79 THR A CA 1
ATOM 604 C C . THR A 1 79 ? 15.573 4.659 -11.583 1.00 96.31 79 THR A C 1
ATOM 606 O O . THR A 1 79 ? 15.831 5.848 -11.736 1.00 96.31 79 THR A O 1
ATOM 609 N N . ASP A 1 80 ? 14.324 4.187 -11.666 1.00 96.62 80 ASP A N 1
ATOM 610 C CA . ASP A 1 80 ? 13.137 5.007 -11.939 1.00 96.62 80 ASP A CA 1
ATOM 611 C C . ASP A 1 80 ? 11.920 4.547 -11.114 1.00 96.62 80 ASP A C 1
ATOM 613 O O . ASP A 1 80 ? 10.928 4.017 -11.625 1.00 96.62 80 ASP A O 1
ATOM 617 N N . VAL A 1 81 ? 11.985 4.775 -9.801 1.00 98.25 81 VAL A N 1
ATOM 618 C CA . VAL A 1 81 ? 10.873 4.478 -8.876 1.00 98.25 81 VAL A CA 1
ATOM 619 C C . VAL A 1 81 ? 9.641 5.359 -9.112 1.00 98.25 81 VAL A C 1
ATOM 621 O O . VAL A 1 81 ? 8.511 4.963 -8.833 1.00 98.25 81 VAL A O 1
ATOM 624 N N . THR A 1 82 ? 9.830 6.549 -9.690 1.00 98.25 82 THR A N 1
ATOM 625 C CA . THR A 1 82 ? 8.711 7.427 -10.066 1.00 98.25 82 THR A CA 1
ATOM 626 C C . THR A 1 82 ? 7.929 6.821 -11.234 1.00 98.25 82 THR A C 1
ATOM 628 O O . THR A 1 82 ? 6.696 6.828 -11.231 1.00 98.25 82 THR A O 1
ATOM 631 N N . GLY A 1 83 ? 8.626 6.263 -12.227 1.00 95.94 83 GLY A N 1
ATOM 632 C CA . GLY A 1 83 ? 8.022 5.550 -13.348 1.00 95.94 83 GLY A CA 1
ATOM 633 C C . GLY A 1 83 ? 7.265 4.294 -12.921 1.00 95.94 83 GLY A C 1
ATOM 634 O O . GLY A 1 83 ? 6.163 4.051 -13.422 1.00 95.94 83 GLY A O 1
ATOM 635 N N . THR A 1 84 ? 7.787 3.515 -11.969 1.00 97.62 84 THR A N 1
ATOM 636 C CA . THR A 1 84 ? 7.073 2.334 -11.452 1.00 97.62 84 THR A CA 1
ATOM 637 C C . THR A 1 84 ? 5.852 2.709 -10.610 1.00 97.62 84 THR A C 1
ATOM 639 O O . THR A 1 84 ? 4.802 2.075 -10.762 1.00 97.62 84 THR A O 1
ATOM 642 N N . LEU A 1 85 ? 5.900 3.790 -9.823 1.00 98.44 85 LEU A N 1
ATOM 643 C CA . LEU A 1 85 ? 4.706 4.309 -9.145 1.00 98.44 85 LEU A CA 1
ATOM 644 C C . LEU A 1 85 ? 3.642 4.792 -10.149 1.00 98.44 85 LEU A C 1
ATOM 646 O O . LEU A 1 85 ? 2.474 4.425 -10.031 1.00 98.44 85 LEU A O 1
ATOM 650 N N . ARG A 1 86 ? 4.021 5.528 -11.204 1.00 97.25 86 ARG A N 1
ATOM 651 C CA . ARG A 1 86 ? 3.072 5.921 -12.269 1.00 97.25 86 ARG A CA 1
ATOM 652 C C . ARG A 1 86 ? 2.472 4.724 -13.007 1.00 97.25 86 ARG A C 1
ATOM 654 O O . ARG A 1 86 ? 1.283 4.732 -13.329 1.00 97.25 86 ARG A O 1
ATOM 661 N N . ALA A 1 87 ? 3.257 3.673 -13.253 1.00 94.00 87 ALA A N 1
ATOM 662 C CA . ALA A 1 87 ? 2.743 2.425 -13.820 1.00 94.00 87 ALA A CA 1
ATOM 663 C C . ALA A 1 87 ? 1.713 1.763 -12.886 1.00 94.00 87 ALA A C 1
ATOM 665 O O . ALA A 1 87 ? 0.691 1.258 -13.352 1.00 94.00 87 ALA A O 1
ATOM 666 N N . THR A 1 88 ? 1.941 1.834 -11.572 1.00 96.81 88 THR A N 1
ATOM 667 C CA . THR A 1 88 ? 0.990 1.386 -10.545 1.00 96.81 88 THR A CA 1
ATOM 668 C C . THR A 1 88 ? -0.315 2.180 -10.632 1.00 96.81 88 THR A C 1
ATOM 670 O O . THR A 1 88 ? -1.381 1.583 -10.765 1.00 96.81 88 THR A O 1
ATOM 673 N N . ILE A 1 89 ? -0.246 3.517 -10.661 1.00 95.38 89 ILE A N 1
ATOM 674 C CA . ILE A 1 89 ? -1.420 4.398 -10.811 1.00 95.38 89 ILE A CA 1
ATOM 675 C C . ILE A 1 89 ? -2.185 4.095 -12.102 1.00 95.38 89 ILE A C 1
ATOM 677 O O . ILE A 1 89 ? -3.407 3.956 -12.072 1.00 95.38 89 ILE A O 1
ATOM 681 N N . THR A 1 90 ? -1.474 3.910 -13.216 1.00 91.75 90 THR A N 1
ATOM 682 C CA . THR A 1 90 ? -2.080 3.525 -14.500 1.00 91.75 90 THR A CA 1
ATOM 683 C C . THR A 1 90 ? -2.864 2.218 -14.360 1.00 91.75 90 THR A C 1
ATOM 685 O O . THR A 1 90 ? -3.993 2.113 -14.836 1.00 91.75 90 THR A O 1
ATOM 688 N N . LYS A 1 91 ? -2.308 1.225 -13.655 1.00 90.31 91 LYS A N 1
ATOM 689 C CA . LYS A 1 91 ? -2.961 -0.072 -13.430 1.00 90.31 91 LYS A CA 1
ATOM 690 C C . LYS A 1 91 ? -4.165 0.011 -12.484 1.00 90.31 91 LYS A C 1
ATOM 692 O O . LYS A 1 91 ? -5.117 -0.755 -12.648 1.00 90.31 91 LYS A O 1
ATOM 697 N N . ILE A 1 92 ? -4.145 0.935 -11.523 1.00 92.50 92 ILE A N 1
ATOM 698 C CA . ILE A 1 92 ? -5.297 1.245 -10.662 1.00 92.50 92 ILE A CA 1
ATOM 699 C C . ILE A 1 92 ? -6.425 1.858 -11.497 1.00 92.50 92 ILE A C 1
ATOM 701 O O . ILE A 1 92 ? -7.564 1.408 -11.414 1.00 92.50 92 ILE A O 1
ATOM 705 N N . GLN A 1 93 ? -6.107 2.850 -12.329 1.00 87.69 93 GLN A N 1
ATOM 706 C CA . GLN A 1 93 ? -7.082 3.558 -13.164 1.00 87.69 93 GLN A CA 1
ATOM 707 C C . GLN A 1 93 ? -7.654 2.698 -14.298 1.00 87.69 93 GLN A C 1
ATOM 709 O O . GLN A 1 93 ? -8.768 2.953 -14.745 1.00 87.69 93 GLN A O 1
ATOM 714 N N . ALA A 1 94 ? -6.912 1.687 -14.755 1.00 84.44 94 ALA A N 1
ATOM 715 C CA . ALA A 1 94 ? -7.348 0.747 -15.787 1.00 84.44 94 ALA A CA 1
ATOM 716 C C . ALA A 1 94 ? -8.203 -0.420 -15.253 1.00 84.44 94 ALA A C 1
ATOM 718 O O . ALA A 1 94 ? -8.604 -1.283 -16.033 1.00 84.44 94 ALA A O 1
ATOM 719 N N . ALA A 1 95 ? -8.454 -0.502 -13.941 1.00 80.62 95 ALA A N 1
ATOM 720 C CA . ALA A 1 95 ? -9.295 -1.553 -13.378 1.00 80.62 95 ALA A CA 1
ATOM 721 C C . ALA A 1 95 ? -10.742 -1.435 -13.892 1.00 80.62 95 ALA A C 1
ATOM 723 O O . ALA A 1 95 ? -11.300 -0.341 -13.932 1.00 80.62 95 ALA A O 1
ATOM 724 N N . ALA A 1 96 ? -11.352 -2.571 -14.257 1.00 79.31 96 ALA A N 1
ATOM 725 C CA . ALA A 1 96 ? -12.735 -2.616 -14.744 1.00 79.31 96 ALA A CA 1
ATOM 726 C C . ALA A 1 96 ? -13.731 -2.050 -13.717 1.00 79.31 96 ALA A C 1
ATOM 728 O O . ALA A 1 96 ? -14.686 -1.367 -14.078 1.00 79.31 96 ALA A O 1
ATOM 729 N N . GLU A 1 97 ? -13.463 -2.304 -12.438 1.00 80.75 97 GLU A N 1
ATOM 730 C CA . GLU A 1 97 ? -14.167 -1.703 -11.314 1.00 80.75 97 GLU A CA 1
ATOM 731 C C . GLU A 1 97 ? -13.192 -0.766 -10.585 1.00 80.75 97 GLU A C 1
ATOM 733 O O . GLU A 1 97 ? -12.168 -1.232 -10.069 1.00 80.75 97 GLU A O 1
ATOM 738 N N . PRO A 1 98 ? -13.447 0.556 -10.570 1.00 86.50 98 PRO A N 1
ATOM 739 C CA . PRO A 1 98 ? -12.567 1.495 -9.892 1.00 86.50 98 PRO A CA 1
ATOM 740 C C . PRO A 1 98 ? -12.628 1.275 -8.372 1.00 86.50 98 PRO A C 1
ATOM 742 O O . PRO A 1 98 ? -13.717 1.076 -7.826 1.00 86.50 98 PRO A O 1
ATOM 745 N N . PRO A 1 99 ? -11.491 1.341 -7.655 1.00 95.06 99 PRO A N 1
ATOM 746 C CA . PRO A 1 99 ? -11.506 1.220 -6.204 1.00 95.06 99 PRO A CA 1
ATOM 747 C C . PRO A 1 99 ? -12.190 2.429 -5.558 1.00 95.06 99 PRO A C 1
ATOM 749 O O . PRO A 1 99 ? -12.104 3.550 -6.054 1.00 95.06 99 PRO A O 1
ATOM 752 N N . ALA A 1 100 ? -12.812 2.219 -4.401 1.00 96.12 100 ALA A N 1
ATOM 753 C CA . ALA A 1 100 ? -13.394 3.286 -3.595 1.00 96.12 100 ALA A CA 1
ATOM 754 C C . ALA A 1 100 ? -12.324 4.244 -3.044 1.00 96.12 100 ALA A C 1
ATOM 756 O O . ALA A 1 100 ? -12.580 5.438 -2.912 1.00 96.12 100 ALA A O 1
ATOM 757 N N . PHE A 1 101 ? -11.138 3.723 -2.719 1.00 98.19 101 PHE A N 1
ATOM 758 C CA . PHE A 1 101 ? -9.983 4.472 -2.223 1.00 98.19 101 PHE A CA 1
ATOM 759 C C . PHE A 1 101 ? -8.690 3.653 -2.381 1.00 98.19 101 PHE A C 1
ATOM 761 O O . PHE A 1 101 ? -8.720 2.465 -2.723 1.00 98.19 101 PHE A O 1
ATOM 768 N N . VAL A 1 102 ? -7.551 4.291 -2.112 1.00 98.69 102 VAL A N 1
ATOM 769 C CA . VAL A 1 102 ? -6.230 3.656 -2.028 1.00 98.69 102 VAL A CA 1
ATOM 770 C C . VAL A 1 102 ? -5.680 3.796 -0.605 1.00 98.69 102 VAL A C 1
ATOM 772 O O . VAL A 1 102 ? -5.794 4.857 0.004 1.00 98.69 102 VAL A O 1
ATOM 775 N N . LEU A 1 103 ? -5.074 2.739 -0.073 1.00 98.75 103 LEU A N 1
ATOM 776 C CA . LEU A 1 103 ? -4.219 2.787 1.112 1.00 98.75 103 LEU A CA 1
ATOM 777 C C . LEU A 1 103 ? -2.761 2.812 0.657 1.00 98.75 103 LEU A C 1
ATOM 779 O O . LEU A 1 103 ? -2.373 1.982 -0.166 1.00 98.75 103 LEU A O 1
ATOM 783 N N . HIS A 1 104 ? -1.954 3.719 1.202 1.00 98.75 104 HIS A N 1
ATOM 784 C CA . HIS A 1 104 ? -0.503 3.673 1.059 1.00 98.75 104 HIS A CA 1
ATOM 785 C C . HIS A 1 104 ? 0.141 3.333 2.404 1.00 98.75 104 HIS A C 1
ATOM 787 O O . HIS A 1 104 ? 0.129 4.144 3.332 1.00 98.75 104 HIS A O 1
ATOM 793 N N . THR A 1 105 ? 0.712 2.132 2.512 1.00 98.69 105 THR A N 1
ATOM 794 C CA . THR A 1 105 ? 1.214 1.568 3.779 1.00 98.69 105 THR A CA 1
ATOM 795 C C . THR A 1 105 ? 2.668 1.930 4.086 1.00 98.69 105 THR A C 1
ATOM 797 O O . THR A 1 105 ? 3.442 1.076 4.500 1.00 98.69 105 THR A O 1
ATOM 800 N N . GLY A 1 106 ? 3.032 3.202 3.913 1.00 97.88 106 GLY A N 1
ATOM 801 C CA . GLY A 1 106 ? 4.341 3.742 4.301 1.00 97.88 106 GLY A CA 1
ATOM 802 C C . GLY A 1 106 ? 5.456 3.623 3.265 1.00 97.88 106 GLY A C 1
ATOM 803 O O . GLY A 1 106 ? 5.244 3.130 2.153 1.00 97.88 106 GLY A O 1
ATOM 804 N N . ASP A 1 107 ? 6.608 4.172 3.650 1.00 98.31 107 ASP A N 1
ATOM 805 C CA . ASP A 1 107 ? 7.800 4.424 2.839 1.00 98.31 107 ASP A CA 1
ATOM 806 C C . ASP A 1 107 ? 7.459 5.126 1.529 1.00 98.31 107 ASP A C 1
ATOM 808 O O . ASP A 1 107 ? 7.722 4.664 0.412 1.00 98.31 107 ASP A O 1
ATOM 812 N N . LEU A 1 108 ? 6.798 6.272 1.678 1.00 98.62 108 LEU A N 1
ATOM 813 C CA . LEU A 1 108 ? 6.362 7.080 0.552 1.00 98.62 108 LEU A CA 1
ATOM 814 C C . LEU A 1 108 ? 7.570 7.716 -0.160 1.00 98.62 108 LEU A C 1
ATOM 816 O O . LEU A 1 108 ? 7.642 7.767 -1.392 1.00 98.62 108 LEU A O 1
ATOM 820 N N . THR A 1 109 ? 8.534 8.185 0.628 1.00 98.44 109 THR A N 1
ATOM 821 C CA . THR A 1 109 ? 9.806 8.779 0.205 1.00 98.44 109 THR A CA 1
ATOM 822 C C . THR A 1 109 ? 10.984 7.887 0.580 1.00 98.44 109 THR A C 1
ATOM 824 O O . THR A 1 109 ? 10.838 6.936 1.342 1.00 98.44 109 THR A O 1
ATOM 827 N N . HIS A 1 110 ? 12.158 8.132 -0.007 1.00 97.62 110 HIS A N 1
ATOM 828 C CA . HIS A 1 110 ? 13.353 7.348 0.312 1.00 97.62 110 HIS A CA 1
ATOM 829 C C . HIS A 1 110 ? 14.217 7.988 1.400 1.00 97.62 110 HIS A C 1
ATOM 831 O O . HIS A 1 110 ? 14.825 7.276 2.191 1.00 97.62 110 HIS A O 1
ATOM 837 N N . LEU A 1 111 ? 14.323 9.315 1.438 1.00 96.44 111 LEU A N 1
ATOM 838 C CA . LEU A 1 111 ? 15.228 10.035 2.335 1.00 96.44 111 LEU A CA 1
ATOM 839 C C . LEU A 1 111 ? 14.534 11.206 3.044 1.00 96.44 111 LEU A C 1
ATOM 841 O O . LEU A 1 111 ? 15.218 12.134 3.482 1.00 96.44 111 LEU A O 1
ATOM 845 N N . SER A 1 112 ? 13.197 11.197 3.121 1.00 95.69 112 SER A N 1
ATOM 846 C CA . SER A 1 112 ? 12.379 12.270 3.706 1.00 95.69 112 SER A CA 1
ATOM 847 C C . SER A 1 112 ? 12.651 13.665 3.119 1.00 95.69 112 SER A C 1
ATOM 849 O O . SER A 1 112 ? 12.393 14.684 3.768 1.00 95.69 112 SER A O 1
ATOM 851 N N . LYS A 1 113 ? 13.195 13.775 1.895 1.00 96.94 113 LYS A N 1
ATOM 852 C CA . LYS A 1 113 ? 13.572 15.094 1.359 1.00 96.94 113 LYS A CA 1
ATOM 853 C C . LYS A 1 113 ? 12.338 15.849 0.863 1.00 96.94 113 LYS A C 1
ATOM 855 O O . LYS A 1 113 ? 11.481 15.250 0.216 1.00 96.94 113 LYS A O 1
ATOM 860 N N . PRO A 1 114 ? 12.266 17.188 1.028 1.00 96.38 114 PRO A N 1
ATOM 861 C CA . PRO A 1 114 ? 11.120 17.974 0.561 1.00 96.38 114 PRO A CA 1
ATOM 862 C C . PRO A 1 114 ? 10.751 17.717 -0.906 1.00 96.38 114 PRO A C 1
ATOM 864 O O . PRO A 1 114 ? 9.585 17.513 -1.223 1.00 96.38 114 PRO A O 1
ATOM 867 N N . LYS A 1 115 ? 11.755 17.625 -1.789 1.00 97.44 115 LYS A N 1
ATOM 868 C CA . LYS A 1 115 ? 11.552 17.338 -3.217 1.00 97.44 115 LYS A CA 1
ATOM 869 C C . LYS A 1 115 ? 10.942 15.953 -3.471 1.00 97.44 115 LYS A C 1
ATOM 871 O O . LYS A 1 115 ? 10.195 15.791 -4.435 1.00 97.44 115 LYS A O 1
ATOM 876 N N . GLU A 1 116 ? 11.271 14.961 -2.647 1.00 98.38 116 GLU A N 1
ATOM 877 C CA . GLU A 1 116 ? 10.713 13.610 -2.760 1.00 98.38 116 GLU A CA 1
ATOM 878 C C . GLU A 1 116 ? 9.232 13.624 -2.397 1.00 98.38 116 GLU A C 1
ATOM 880 O O . GLU A 1 116 ? 8.409 13.131 -3.166 1.00 98.38 116 GLU A O 1
ATOM 885 N N . PHE A 1 117 ? 8.876 14.294 -1.298 1.00 98.38 117 PHE A N 1
ATOM 886 C CA . PHE A 1 117 ? 7.479 14.476 -0.919 1.00 98.38 117 PHE A CA 1
ATOM 887 C C . PHE A 1 117 ? 6.678 15.272 -1.957 1.00 98.38 117 PHE A C 1
ATOM 889 O O . PHE A 1 117 ? 5.542 14.909 -2.254 1.00 98.38 117 PHE A O 1
ATOM 896 N N . ASP A 1 118 ? 7.252 16.332 -2.531 1.00 98.19 118 ASP A N 1
ATOM 897 C CA . ASP A 1 118 ? 6.583 17.130 -3.565 1.00 98.19 118 ASP A CA 1
ATOM 898 C C . ASP A 1 118 ? 6.361 16.300 -4.845 1.00 98.19 118 ASP A C 1
ATOM 900 O O . ASP A 1 118 ? 5.286 16.343 -5.447 1.00 98.19 118 ASP A O 1
ATOM 904 N N . THR A 1 119 ? 7.350 15.483 -5.230 1.00 98.62 119 THR A N 1
ATOM 905 C CA . THR A 1 119 ? 7.246 14.563 -6.377 1.00 98.62 119 THR A CA 1
ATOM 906 C C . THR A 1 119 ? 6.171 13.507 -6.137 1.00 98.62 119 THR A C 1
ATOM 908 O O . THR A 1 119 ? 5.332 13.269 -7.006 1.00 98.62 119 THR A O 1
ATOM 911 N N . LEU A 1 120 ? 6.159 12.900 -4.950 1.00 98.62 120 LEU A N 1
ATOM 912 C CA . LEU A 1 120 ? 5.132 11.948 -4.549 1.00 98.62 120 LEU A CA 1
ATOM 913 C C . LEU A 1 120 ? 3.742 12.593 -4.588 1.00 98.62 120 LEU A C 1
ATOM 915 O O . LEU A 1 120 ? 2.834 12.030 -5.189 1.00 98.62 120 LEU A O 1
ATOM 919 N N . GLN A 1 121 ? 3.570 13.775 -3.992 1.00 98.00 121 GLN A N 1
ATOM 920 C CA . GLN A 1 121 ? 2.288 14.481 -3.980 1.00 98.00 121 GLN A CA 1
ATOM 921 C C . GLN A 1 121 ? 1.795 14.762 -5.404 1.00 98.00 121 GLN A C 1
ATOM 923 O O . GLN A 1 121 ? 0.615 14.563 -5.694 1.00 98.00 121 GLN A O 1
ATOM 928 N N . GLN A 1 122 ? 2.696 15.167 -6.304 1.00 98.06 122 GLN A N 1
ATOM 929 C CA . GLN A 1 122 ? 2.371 15.365 -7.712 1.00 98.06 122 GLN A CA 1
ATOM 930 C C . GLN A 1 122 ? 1.890 14.063 -8.367 1.00 98.06 122 GLN A C 1
ATOM 932 O O . GLN A 1 122 ? 0.832 14.061 -8.992 1.00 98.06 122 GLN A O 1
ATOM 937 N N . VAL A 1 123 ? 2.630 12.963 -8.222 1.00 97.94 123 VAL A N 1
ATOM 938 C CA . VAL A 1 123 ? 2.273 11.670 -8.833 1.00 97.94 123 VAL A CA 1
ATOM 939 C C . VAL A 1 123 ? 0.962 11.138 -8.256 1.00 97.94 123 VAL A C 1
ATOM 941 O O . VAL A 1 123 ? 0.058 10.779 -9.002 1.00 97.94 123 VAL A O 1
ATOM 944 N N . MET A 1 124 ? 0.803 11.160 -6.934 1.00 98.00 124 MET A N 1
ATOM 945 C CA . MET A 1 124 ? -0.406 10.678 -6.264 1.00 98.00 124 MET A CA 1
ATOM 946 C C . MET A 1 124 ? -1.643 11.529 -6.581 1.00 98.00 124 MET A C 1
ATOM 948 O O . MET A 1 124 ? -2.753 11.003 -6.547 1.00 98.00 124 MET A O 1
ATOM 952 N N . SER A 1 125 ? -1.479 12.805 -6.959 1.00 96.31 125 SER A N 1
ATOM 953 C CA . SER A 1 125 ? -2.589 13.657 -7.418 1.00 96.31 125 SER A CA 1
ATOM 954 C C . SER A 1 125 ? -3.223 13.194 -8.737 1.00 96.31 125 SER A C 1
ATOM 956 O O . SER A 1 125 ? -4.325 13.626 -9.073 1.00 96.31 125 SER A O 1
ATOM 958 N N . GLU A 1 126 ? -2.559 12.298 -9.479 1.00 95.50 126 GLU A N 1
ATOM 959 C CA . GLU A 1 126 ? -3.115 11.679 -10.685 1.00 95.50 126 GLU A CA 1
ATOM 960 C C . GLU A 1 126 ? -4.272 10.717 -10.339 1.00 95.50 126 GLU A C 1
ATOM 962 O O . GLU A 1 126 ? -5.176 10.513 -11.155 1.00 95.50 126 GLU A O 1
ATOM 967 N N . LEU A 1 127 ? -4.301 10.147 -9.125 1.00 94.25 127 LEU A N 1
ATOM 968 C CA . LEU A 1 127 ? -5.413 9.321 -8.652 1.00 94.25 127 LEU A CA 1
ATOM 969 C C . LEU A 1 127 ? -6.664 10.178 -8.418 1.00 94.25 127 LEU A C 1
ATOM 971 O O . LEU A 1 127 ? -6.632 11.214 -7.761 1.00 94.25 127 LEU A O 1
ATOM 975 N N . ARG A 1 128 ? -7.806 9.703 -8.925 1.00 90.44 128 ARG A N 1
ATOM 976 C CA . ARG A 1 128 ? -9.113 10.378 -8.794 1.00 90.44 128 ARG A CA 1
ATOM 977 C C . ARG A 1 128 ? -9.962 9.843 -7.640 1.00 90.44 128 ARG A C 1
ATOM 979 O O . ARG A 1 128 ? -11.169 10.062 -7.610 1.00 90.44 128 ARG A O 1
ATOM 986 N N . VAL A 1 129 ? -9.338 9.113 -6.725 1.00 95.19 129 VAL A N 1
ATOM 987 C CA . VAL A 1 129 ? -9.970 8.485 -5.563 1.00 95.19 129 VAL A CA 1
ATOM 988 C C . VAL A 1 129 ? -9.240 8.936 -4.298 1.00 95.19 129 VAL A C 1
ATOM 990 O O . VAL A 1 129 ? -8.065 9.301 -4.386 1.00 95.19 129 VAL A O 1
ATOM 993 N N . PRO A 1 130 ? -9.895 8.930 -3.126 1.00 96.88 130 PRO A N 1
ATOM 994 C CA . PRO A 1 130 ? -9.230 9.221 -1.863 1.00 96.88 130 PRO A CA 1
ATOM 995 C C . PRO A 1 130 ? -8.028 8.303 -1.630 1.00 96.88 130 PRO A C 1
ATOM 997 O O . PRO A 1 130 ? -8.066 7.120 -1.980 1.00 96.88 130 PRO A O 1
ATOM 1000 N N . VAL A 1 131 ? -6.983 8.846 -1.006 1.00 98.31 131 VAL A N 1
ATOM 1001 C CA . VAL A 1 131 ? -5.812 8.079 -0.577 1.00 98.31 131 VAL A CA 1
ATOM 1002 C C . VAL A 1 131 ? -5.605 8.289 0.916 1.00 98.31 131 VAL A C 1
ATOM 1004 O O . VAL A 1 131 ? -5.555 9.432 1.373 1.00 98.31 131 VAL A O 1
ATOM 1007 N N . PHE A 1 132 ? -5.487 7.193 1.659 1.00 98.56 132 PHE A N 1
ATOM 1008 C CA . PHE A 1 132 ? -5.176 7.190 3.085 1.00 98.56 132 PHE A CA 1
ATOM 1009 C C . PHE A 1 132 ? -3.739 6.722 3.285 1.00 98.56 132 PHE A C 1
ATOM 1011 O O . PHE A 1 132 ? -3.324 5.712 2.715 1.00 98.56 132 PHE A O 1
ATOM 1018 N N . TYR A 1 133 ? -2.986 7.467 4.087 1.00 98.50 133 TYR A N 1
ATOM 1019 C CA . TYR A 1 133 ? -1.552 7.267 4.266 1.00 98.50 133 TYR A CA 1
ATOM 1020 C C . TYR A 1 133 ? -1.240 6.899 5.714 1.00 98.50 133 TYR A C 1
ATOM 1022 O O . TYR A 1 133 ? -1.826 7.448 6.647 1.00 98.50 133 TYR A O 1
ATOM 1030 N N . VAL A 1 134 ? -0.267 6.015 5.886 1.00 98.44 134 VAL A N 1
ATOM 1031 C CA . VAL A 1 134 ? 0.564 5.931 7.095 1.00 98.44 134 VAL A CA 1
ATOM 1032 C C . VAL A 1 134 ? 2.018 6.147 6.666 1.00 98.44 134 VAL A C 1
ATOM 1034 O O . VAL A 1 134 ? 2.346 5.800 5.529 1.00 98.44 134 VAL A O 1
ATOM 1037 N N . PRO A 1 135 ? 2.884 6.739 7.505 1.00 97.81 135 PRO A N 1
ATOM 1038 C CA . PRO A 1 135 ? 4.296 6.894 7.180 1.00 97.81 135 PRO A CA 1
ATOM 1039 C C . PRO A 1 135 ? 5.044 5.572 7.381 1.00 97.81 135 PRO A C 1
ATOM 1041 O O . PRO A 1 135 ? 4.667 4.772 8.243 1.00 97.81 135 PRO A O 1
ATOM 1044 N N . GLY A 1 136 ? 6.114 5.370 6.614 1.00 96.44 136 GLY A N 1
ATOM 1045 C CA . GLY A 1 136 ? 7.152 4.387 6.930 1.00 96.44 136 GLY A CA 1
ATOM 1046 C C . GLY A 1 136 ? 8.370 5.033 7.588 1.00 96.44 136 GLY A C 1
ATOM 1047 O O . GLY A 1 136 ? 8.396 6.254 7.784 1.00 96.44 136 GLY A O 1
ATOM 1048 N N . GLU A 1 137 ? 9.374 4.244 7.975 1.00 94.06 137 GLU A N 1
ATOM 1049 C CA . GLU A 1 137 ? 10.570 4.798 8.618 1.00 94.06 137 GLU A CA 1
ATOM 1050 C C . GLU A 1 137 ? 11.317 5.784 7.720 1.00 94.06 137 GLU A C 1
ATOM 1052 O O . GLU A 1 137 ? 11.882 6.761 8.216 1.00 94.06 137 GLU A O 1
ATOM 1057 N N . HIS A 1 138 ? 11.258 5.595 6.400 1.00 95.50 138 HIS A N 1
ATOM 1058 C CA . HIS A 1 138 ? 11.916 6.478 5.443 1.00 95.50 138 HIS A CA 1
ATOM 1059 C C . HIS A 1 138 ? 11.218 7.838 5.285 1.00 95.50 138 HIS A C 1
ATOM 1061 O O . HIS A 1 138 ? 11.796 8.750 4.684 1.00 95.50 138 HIS A O 1
ATOM 1067 N N . ASP A 1 139 ? 10.019 8.012 5.850 1.00 96.50 139 ASP A N 1
ATOM 1068 C CA . ASP A 1 139 ? 9.245 9.261 5.820 1.00 96.50 139 ASP A CA 1
ATOM 1069 C C . ASP A 1 139 ? 9.457 10.148 7.057 1.00 96.50 139 ASP A C 1
ATOM 1071 O O . ASP A 1 139 ? 8.930 11.264 7.113 1.00 96.50 139 ASP A O 1
ATOM 1075 N N . VAL A 1 140 ? 10.203 9.665 8.057 1.00 93.81 140 VAL A N 1
ATOM 1076 C CA . VAL A 1 140 ? 10.379 10.340 9.355 1.00 93.81 140 VAL A CA 1
ATOM 1077 C C . VAL A 1 140 ? 11.849 10.564 9.742 1.00 93.81 140 VAL A C 1
ATOM 1079 O O . VAL A 1 140 ? 12.130 10.901 10.888 1.00 93.81 140 VAL A O 1
ATOM 1082 N N . LEU A 1 141 ? 12.790 10.425 8.799 1.00 89.69 141 LEU A N 1
ATOM 1083 C CA . LEU A 1 141 ? 14.237 10.386 9.072 1.00 89.69 141 LEU A CA 1
ATOM 1084 C C . LEU A 1 141 ? 14.840 11.710 9.571 1.00 89.69 141 LEU A C 1
ATOM 1086 O O . LEU A 1 141 ? 15.785 11.688 10.357 1.00 89.69 141 LEU A O 1
ATOM 1090 N N . ASP A 1 142 ? 14.350 12.854 9.082 1.00 83.50 142 ASP A N 1
ATOM 1091 C CA . ASP A 1 142 ? 15.030 14.149 9.265 1.00 83.50 142 ASP A CA 1
ATOM 1092 C C . ASP A 1 142 ? 14.364 15.076 10.302 1.00 83.50 142 ASP A C 1
ATOM 1094 O O . ASP A 1 142 ? 15.041 15.913 10.901 1.00 83.50 142 ASP A O 1
ATOM 1098 N N . ASP A 1 143 ? 13.039 15.003 10.474 1.00 87.56 143 ASP A N 1
ATOM 1099 C CA . ASP A 1 143 ? 12.269 16.017 11.212 1.00 87.56 143 ASP A CA 1
ATOM 1100 C C . ASP A 1 143 ? 11.160 15.459 12.114 1.00 87.56 143 ASP A C 1
ATOM 1102 O O . ASP A 1 143 ? 10.197 16.170 12.431 1.00 87.56 143 ASP A O 1
ATOM 1106 N N . ASP A 1 144 ? 11.307 14.203 12.540 1.00 86.06 144 ASP A N 1
ATOM 1107 C CA . ASP A 1 144 ? 10.332 13.464 13.350 1.00 86.06 144 ASP A CA 1
ATOM 1108 C C . ASP A 1 144 ? 8.947 13.372 12.671 1.00 86.06 144 ASP A C 1
ATOM 1110 O O . ASP A 1 144 ? 7.903 13.407 13.324 1.00 86.06 144 ASP A O 1
ATOM 1114 N N . GLY A 1 145 ? 8.922 13.316 11.334 1.00 91.75 145 GLY A N 1
ATOM 1115 C CA . GLY A 1 145 ? 7.703 13.161 10.534 1.00 91.75 145 GLY A CA 1
ATOM 1116 C C . GLY A 1 145 ? 6.888 14.440 10.329 1.00 91.75 145 GLY A C 1
ATOM 1117 O O . GLY A 1 145 ? 5.771 14.380 9.805 1.00 91.75 145 GLY A O 1
ATOM 1118 N N . LYS A 1 146 ? 7.412 15.618 10.689 1.00 94.12 146 LYS A N 1
ATOM 1119 C CA . LYS A 1 146 ? 6.719 16.904 10.471 1.00 94.12 146 LYS A CA 1
ATOM 1120 C C . LYS A 1 146 ? 6.466 17.166 8.987 1.00 94.12 146 LYS A C 1
ATOM 1122 O O . LYS A 1 146 ? 5.375 17.618 8.630 1.00 94.12 146 LYS A O 1
ATOM 1127 N N . SER A 1 147 ? 7.429 16.856 8.120 1.00 94.94 147 SER A N 1
ATOM 1128 C CA . SER A 1 147 ? 7.294 17.029 6.668 1.00 94.94 147 SER A CA 1
ATOM 1129 C C . SER A 1 147 ? 6.241 16.106 6.064 1.00 94.94 147 SER A C 1
ATOM 1131 O O . SER A 1 147 ? 5.496 16.546 5.180 1.00 94.94 147 SER A O 1
ATOM 1133 N N . TYR A 1 148 ? 6.141 14.875 6.574 1.00 96.88 148 TYR A N 1
ATOM 1134 C CA . TYR A 1 148 ? 5.069 13.939 6.245 1.00 96.88 148 TYR A CA 1
ATOM 1135 C C . TYR A 1 148 ? 3.709 14.499 6.682 1.00 96.88 148 TYR A C 1
ATOM 1137 O O . TYR A 1 148 ? 2.813 14.670 5.852 1.00 96.88 148 TYR A O 1
ATOM 1145 N N . LEU A 1 149 ? 3.562 14.872 7.959 1.00 97.12 149 LEU A N 1
ATOM 1146 C CA . LEU A 1 149 ? 2.297 15.362 8.517 1.00 97.12 149 LEU A CA 1
ATOM 1147 C C . LEU A 1 149 ? 1.779 16.611 7.797 1.00 97.12 149 LEU A C 1
ATOM 1149 O O . LEU A 1 149 ? 0.582 16.713 7.530 1.00 97.12 149 LEU A O 1
ATOM 1153 N N . ALA A 1 150 ? 2.672 17.531 7.425 1.00 96.88 150 ALA A N 1
ATOM 1154 C CA . ALA A 1 150 ? 2.311 18.752 6.708 1.00 96.88 150 ALA A CA 1
ATOM 1155 C C . ALA A 1 150 ? 1.639 18.487 5.347 1.00 96.88 150 ALA A C 1
ATOM 1157 O O . ALA A 1 150 ? 0.861 19.320 4.880 1.00 96.88 150 ALA A O 1
ATOM 1158 N N . ARG A 1 151 ? 1.930 17.348 4.707 1.00 96.50 151 ARG A N 1
ATOM 1159 C CA . ARG A 1 151 ? 1.425 16.998 3.368 1.00 96.50 151 ARG A CA 1
ATOM 1160 C C . ARG A 1 151 ? 0.346 15.918 3.393 1.00 96.50 151 ARG A C 1
ATOM 1162 O O . ARG A 1 151 ? -0.612 16.018 2.629 1.00 96.50 151 ARG A O 1
ATOM 1169 N N . PHE A 1 152 ? 0.482 14.926 4.271 1.00 97.38 152 PHE A N 1
ATOM 1170 C CA . PHE A 1 152 ? -0.344 13.713 4.290 1.00 97.38 152 PHE A CA 1
ATOM 1171 C C . PHE A 1 152 ? -1.086 13.488 5.618 1.00 97.38 152 PHE A C 1
ATOM 1173 O O . PHE A 1 152 ? -1.976 12.649 5.675 1.00 97.38 152 PHE A O 1
ATOM 1180 N N . GLY A 1 153 ? -0.799 14.270 6.666 1.00 96.06 153 GLY A N 1
ATOM 1181 C CA . GLY A 1 153 ? -1.408 14.144 8.001 1.00 96.06 153 GLY A CA 1
ATOM 1182 C C . GLY A 1 153 ? -2.726 14.904 8.193 1.00 96.06 153 GLY A C 1
ATOM 1183 O O . GLY A 1 153 ? -3.166 15.147 9.318 1.00 96.06 153 GLY A O 1
ATOM 1184 N N . LYS A 1 154 ? -3.380 15.359 7.119 1.00 95.50 154 LYS A N 1
ATOM 1185 C CA . LYS A 1 154 ? -4.650 16.085 7.260 1.00 95.50 154 LYS A CA 1
ATOM 1186 C C . LYS A 1 154 ? -5.734 15.139 7.785 1.00 95.50 154 LYS A C 1
ATOM 1188 O O . LYS A 1 154 ? -6.107 14.192 7.106 1.00 95.50 154 LYS A O 1
ATOM 1193 N N . GLY A 1 155 ? -6.300 15.463 8.948 1.00 94.62 155 GLY A N 1
ATOM 1194 C CA . GLY A 1 155 ? -7.356 14.662 9.581 1.00 94.62 155 GLY A CA 1
ATOM 1195 C C . GLY A 1 155 ? -6.834 13.520 10.454 1.00 94.62 155 GLY A C 1
ATOM 1196 O O . GLY A 1 155 ? -7.637 12.746 10.968 1.00 94.62 155 GLY A O 1
ATOM 1197 N N . THR A 1 156 ? -5.517 13.430 10.651 1.00 98.06 156 THR A N 1
ATOM 1198 C CA . THR A 1 156 ? -4.898 12.447 11.540 1.00 98.06 156 THR A CA 1
ATOM 1199 C C . THR A 1 156 ? -4.656 13.014 12.939 1.00 98.06 156 THR A C 1
ATOM 1201 O O . THR A 1 156 ? -4.724 14.225 13.158 1.00 98.06 156 THR A O 1
ATOM 1204 N N . GLN A 1 157 ? -4.348 12.138 13.891 1.00 97.62 157 GLN A N 1
ATOM 1205 C CA . GLN A 1 157 ? -3.997 12.475 15.269 1.00 97.62 157 GLN A CA 1
ATOM 1206 C C . GLN A 1 157 ? -2.524 12.160 15.546 1.00 97.62 157 GLN A C 1
ATOM 1208 O O . GLN A 1 157 ? -1.928 11.304 14.888 1.00 97.62 157 GLN A O 1
ATOM 1213 N N . GLY A 1 158 ? -1.944 12.877 16.514 1.00 95.31 158 GLY A N 1
ATOM 1214 C CA . GLY A 1 158 ? -0.553 12.711 16.936 1.00 95.31 158 GLY A CA 1
ATOM 1215 C C . GLY A 1 158 ? 0.421 12.650 15.760 1.00 95.31 158 GLY A C 1
ATOM 1216 O O . GLY A 1 158 ? 0.512 13.594 14.977 1.00 95.31 158 GLY A O 1
ATOM 1217 N N . ALA A 1 159 ? 1.119 11.523 15.622 1.00 94.81 159 ALA A N 1
ATOM 1218 C CA . ALA A 1 159 ? 2.119 11.313 14.577 1.00 94.81 159 ALA A CA 1
ATOM 1219 C C . ALA A 1 159 ? 1.561 10.806 13.230 1.00 94.81 159 ALA A C 1
ATOM 1221 O O . ALA A 1 159 ? 2.335 10.464 12.340 1.00 94.81 159 ALA A O 1
ATOM 1222 N N . GLY A 1 160 ? 0.236 10.756 13.055 1.00 96.69 160 GLY A N 1
ATOM 1223 C CA . GLY A 1 160 ? -0.393 10.392 11.778 1.00 96.69 160 GLY A CA 1
ATOM 1224 C C . GLY A 1 160 ? -1.446 9.284 11.849 1.00 96.69 160 GLY A C 1
ATOM 1225 O O . GLY A 1 160 ? -1.978 8.890 10.811 1.00 96.69 160 GLY A O 1
ATOM 1226 N N . TRP A 1 161 ? -1.766 8.766 13.037 1.00 98.25 161 TRP A N 1
ATOM 1227 C CA . TRP A 1 161 ? -2.748 7.689 13.173 1.00 98.25 161 TRP A CA 1
ATOM 1228 C C . TRP A 1 161 ? -4.176 8.217 13.061 1.00 98.25 161 TRP A C 1
ATOM 1230 O O . TRP A 1 161 ? -4.467 9.370 13.394 1.00 98.25 161 TRP A O 1
ATOM 1240 N N . HIS A 1 162 ? -5.075 7.389 12.544 1.00 98.69 162 HIS A N 1
ATOM 1241 C CA . HIS A 1 162 ? -6.459 7.772 12.280 1.00 98.69 162 HIS A CA 1
ATOM 1242 C C . HIS A 1 162 ? -7.339 6.544 12.055 1.00 98.69 162 HIS A C 1
ATOM 1244 O O . HIS A 1 162 ? -6.844 5.439 11.842 1.00 98.69 162 HIS A O 1
ATOM 1250 N N . SER A 1 163 ? -8.651 6.752 12.059 1.00 98.75 163 SER A N 1
ATOM 1251 C CA . SER A 1 163 ? -9.636 5.740 11.692 1.00 98.75 163 SER A CA 1
ATOM 1252 C C . SER A 1 163 ? -10.728 6.343 10.813 1.00 98.75 163 SER A C 1
ATOM 1254 O O . SER A 1 163 ? -10.936 7.562 10.797 1.00 98.75 163 SER A O 1
ATOM 1256 N N . PHE A 1 164 ? -11.401 5.502 10.033 1.00 98.25 164 PHE A N 1
ATOM 1257 C CA . PHE A 1 164 ? -12.556 5.892 9.229 1.00 98.25 164 PHE A CA 1
ATOM 1258 C C . PHE A 1 164 ? -13.468 4.697 8.947 1.00 98.25 164 PHE A C 1
ATOM 1260 O O . PHE A 1 164 ? -13.061 3.542 9.020 1.00 98.25 164 PHE A O 1
ATOM 1267 N N . GLU A 1 165 ? -14.716 4.988 8.591 1.00 96.06 165 GLU A N 1
ATOM 1268 C CA . GLU A 1 165 ? -15.719 3.984 8.236 1.00 96.06 165 GLU A CA 1
ATOM 1269 C C . GLU A 1 165 ? -15.976 4.019 6.733 1.00 96.06 165 GLU A C 1
ATOM 1271 O O . GLU A 1 165 ? -16.214 5.088 6.167 1.00 96.06 165 GLU A O 1
ATOM 1276 N N . GLN A 1 166 ? -16.003 2.855 6.088 1.00 93.19 166 GLN A N 1
ATOM 1277 C CA . GLN A 1 166 ? -16.426 2.741 4.695 1.00 93.19 166 GLN A CA 1
ATOM 1278 C C . GLN A 1 166 ? -17.190 1.435 4.483 1.00 93.19 166 GLN A C 1
ATOM 1280 O O . GLN A 1 166 ? -16.699 0.355 4.791 1.00 93.19 166 GLN A O 1
ATOM 1285 N N . ALA A 1 167 ? -18.405 1.532 3.931 1.00 89.88 167 ALA A N 1
ATOM 1286 C CA . ALA A 1 167 ? -19.270 0.383 3.633 1.00 89.88 167 ALA A CA 1
ATOM 1287 C C . ALA A 1 167 ? -19.460 -0.600 4.817 1.00 89.88 167 ALA A C 1
ATOM 1289 O O . ALA A 1 167 ? -19.557 -1.810 4.624 1.00 89.88 167 ALA A O 1
ATOM 1290 N N . GLY A 1 168 ? -19.515 -0.075 6.049 1.00 89.19 168 GLY A N 1
ATOM 1291 C CA . GLY A 1 168 ? -19.690 -0.870 7.272 1.00 89.19 168 GLY A CA 1
ATOM 1292 C C . GLY A 1 168 ? -18.429 -1.589 7.763 1.00 89.19 168 GLY A C 1
ATOM 1293 O O . GLY A 1 168 ? -18.535 -2.421 8.661 1.00 89.19 168 GLY A O 1
ATOM 1294 N N . VAL A 1 169 ? -17.267 -1.290 7.178 1.00 94.06 169 VAL A N 1
ATOM 1295 C CA . VAL A 1 169 ? -15.945 -1.736 7.628 1.00 94.06 169 VAL A CA 1
ATOM 1296 C C . VAL A 1 169 ? -15.239 -0.567 8.308 1.00 94.06 169 VAL A C 1
ATOM 1298 O O . VAL A 1 169 ? -15.187 0.532 7.748 1.00 94.06 169 VAL A O 1
ATOM 1301 N N . HIS A 1 170 ? -14.656 -0.837 9.474 1.00 97.69 170 HIS A N 1
ATOM 1302 C CA . HIS A 1 170 ? -13.878 0.139 10.224 1.00 97.69 170 HIS A CA 1
ATOM 1303 C C . HIS A 1 170 ? -12.388 -0.012 9.894 1.00 97.69 170 HIS A C 1
ATOM 1305 O O . HIS A 1 170 ? -11.796 -1.079 10.093 1.00 97.69 170 HIS A O 1
ATOM 1311 N N . PHE A 1 171 ? -11.789 1.053 9.372 1.00 98.56 171 PHE A N 1
ATOM 1312 C CA . PHE A 1 171 ? -10.392 1.118 8.958 1.00 98.56 171 PHE A CA 1
ATOM 1313 C C . PHE A 1 171 ? -9.566 1.872 9.995 1.00 98.56 171 PHE A C 1
ATOM 1315 O O . PHE A 1 171 ? -9.974 2.940 10.442 1.00 98.56 171 PHE A O 1
ATOM 1322 N N . ILE A 1 172 ? -8.391 1.345 10.335 1.00 98.88 172 ILE A N 1
ATOM 1323 C CA . ILE A 1 172 ? -7.501 1.880 11.370 1.00 98.88 172 ILE A CA 1
ATOM 1324 C C . ILE A 1 172 ? -6.092 2.014 10.788 1.00 98.88 172 ILE A C 1
ATOM 1326 O O . ILE A 1 172 ? -5.427 1.009 10.538 1.00 98.88 172 ILE A O 1
ATOM 1330 N N . GLY A 1 173 ? -5.631 3.247 10.594 1.00 98.75 173 GLY A N 1
ATOM 1331 C CA . GLY A 1 173 ? -4.260 3.566 10.207 1.00 98.75 173 GLY A CA 1
ATOM 1332 C C . GLY A 1 173 ? -3.389 3.771 11.440 1.00 98.75 173 GLY A C 1
ATOM 1333 O O . GLY A 1 173 ? -3.610 4.722 12.193 1.00 98.75 173 GLY A O 1
ATOM 1334 N N . LEU A 1 174 ? -2.401 2.900 11.642 1.00 98.69 174 LEU A N 1
ATOM 1335 C CA . LEU A 1 174 ? -1.463 2.958 12.764 1.00 98.69 174 LEU A CA 1
ATOM 1336 C C . LEU A 1 174 ? -0.070 3.411 12.315 1.00 98.69 174 LEU A C 1
ATOM 1338 O O . LEU A 1 174 ? 0.412 3.043 11.246 1.00 98.69 174 LEU A O 1
ATOM 1342 N N . VAL A 1 175 ? 0.597 4.177 13.176 1.00 97.69 175 VAL A N 1
ATOM 1343 C CA . VAL A 1 175 ? 1.951 4.700 12.962 1.00 97.69 175 VAL A CA 1
ATOM 1344 C C . VAL A 1 175 ? 2.912 4.003 13.914 1.00 97.69 175 VAL A C 1
ATOM 1346 O O . VAL A 1 175 ? 2.867 4.244 15.116 1.00 97.69 175 VAL A O 1
ATOM 1349 N N . ASN A 1 176 ? 3.794 3.155 13.389 1.00 95.88 176 ASN A N 1
ATOM 1350 C CA . ASN A 1 176 ? 4.725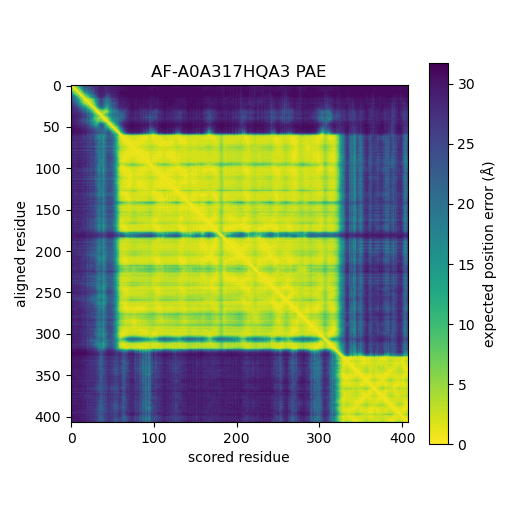 2.349 14.186 1.00 95.88 176 ASN A CA 1
ATOM 1351 C C . ASN A 1 176 ? 6.209 2.628 13.897 1.00 95.88 176 ASN A C 1
ATOM 1353 O O . ASN A 1 176 ? 7.054 1.783 14.182 1.00 95.88 176 ASN A O 1
ATOM 1357 N N . VAL A 1 177 ? 6.524 3.813 13.359 1.00 93.50 177 VAL A N 1
ATOM 1358 C CA . VAL A 1 177 ? 7.854 4.138 12.805 1.00 93.50 177 VAL A CA 1
ATOM 1359 C C . VAL A 1 177 ? 8.584 5.312 13.468 1.00 93.50 177 VAL A C 1
ATOM 1361 O O . VAL A 1 177 ? 9.744 5.567 13.178 1.00 93.50 177 VAL A O 1
ATOM 1364 N N . VAL A 1 178 ? 7.939 6.032 14.387 1.00 82.06 178 VAL A N 1
ATOM 1365 C CA . VAL A 1 178 ? 8.463 7.312 14.916 1.00 82.06 178 VAL A CA 1
ATOM 1366 C C . VAL A 1 178 ? 9.533 7.126 16.002 1.00 82.06 178 VAL A C 1
ATOM 1368 O O . VAL A 1 178 ? 10.332 8.022 16.235 1.00 82.06 178 VAL A O 1
ATOM 1371 N N . ASN A 1 179 ? 9.592 5.957 16.647 1.00 69.56 179 ASN A N 1
ATOM 1372 C CA . ASN A 1 179 ? 10.527 5.667 17.746 1.00 69.56 179 ASN A CA 1
ATOM 1373 C C . ASN A 1 179 ? 11.528 4.550 17.402 1.00 69.56 179 ASN A C 1
ATOM 1375 O O . ASN A 1 179 ? 11.975 3.816 18.286 1.00 69.56 179 ASN A O 1
ATOM 1379 N N . LEU A 1 180 ? 11.853 4.380 16.120 1.00 69.25 180 LEU A N 1
ATOM 1380 C CA . LEU A 1 180 ? 12.736 3.307 15.673 1.00 69.25 180 LEU A CA 1
ATOM 1381 C C . LEU A 1 180 ? 14.194 3.586 16.044 1.00 69.25 180 LEU A C 1
ATOM 1383 O O . LEU A 1 180 ? 14.794 4.573 15.622 1.00 69.25 180 LEU A O 1
ATOM 1387 N N . GLN A 1 181 ? 14.795 2.669 16.800 1.00 60.84 181 GLN A N 1
ATOM 1388 C CA . GLN A 1 181 ? 16.252 2.551 16.848 1.00 60.84 181 GLN A CA 1
ATOM 1389 C C . GLN A 1 181 ? 16.732 1.782 15.609 1.00 60.84 181 GLN A C 1
ATOM 1391 O O . GLN A 1 181 ? 15.982 0.987 15.049 1.00 60.84 181 GLN A O 1
ATOM 1396 N N . ALA A 1 182 ? 17.975 1.992 15.167 1.00 56.75 182 ALA A N 1
ATOM 1397 C CA . ALA A 1 182 ? 18.518 1.280 14.008 1.00 56.75 182 ALA A CA 1
ATOM 1398 C C . ALA A 1 182 ? 18.437 -0.250 14.208 1.00 56.75 182 ALA A C 1
ATOM 1400 O O . ALA A 1 182 ? 19.033 -0.781 15.144 1.00 56.75 182 ALA A O 1
ATOM 1401 N N . GLY A 1 183 ? 17.688 -0.945 13.341 1.00 57.53 183 GLY A N 1
ATOM 1402 C CA . GLY A 1 183 ? 17.419 -2.388 13.453 1.00 57.53 183 GLY A CA 1
ATOM 1403 C C . GLY A 1 183 ? 16.423 -2.781 14.557 1.00 57.53 183 GLY A C 1
ATOM 1404 O O . GLY A 1 183 ? 16.277 -3.965 14.851 1.00 57.53 183 GLY A O 1
ATOM 1405 N N . GLY A 1 184 ? 15.772 -1.806 15.193 1.00 72.88 184 GLY A N 1
ATOM 1406 C CA . GLY A 1 184 ? 14.779 -2.010 16.242 1.00 72.88 184 GLY A CA 1
ATOM 1407 C C . GLY A 1 184 ? 13.394 -2.344 15.693 1.00 72.88 184 GLY A C 1
ATOM 1408 O O . GLY A 1 184 ? 13.073 -2.058 14.544 1.00 72.88 184 GLY A O 1
ATOM 1409 N N . LEU A 1 185 ? 12.568 -2.948 16.545 1.00 84.56 185 LEU A N 1
ATOM 1410 C CA . LEU A 1 185 ? 11.154 -3.187 16.265 1.00 84.56 185 LEU A CA 1
ATOM 1411 C C . LEU A 1 185 ? 10.384 -1.861 16.211 1.00 84.56 185 LEU A C 1
ATOM 1413 O O . LEU A 1 185 ? 10.706 -0.916 16.936 1.00 84.56 185 LEU A O 1
ATOM 1417 N N . GLY A 1 186 ? 9.320 -1.824 15.409 1.00 90.94 186 GLY A N 1
ATOM 1418 C CA . GLY A 1 186 ? 8.351 -0.731 15.437 1.00 90.94 186 GLY A CA 1
ATOM 1419 C C . GLY A 1 186 ? 7.682 -0.593 16.806 1.00 90.94 186 GLY A C 1
ATOM 1420 O O . GLY A 1 186 ? 7.615 -1.549 17.580 1.00 90.94 186 GLY A O 1
ATOM 1421 N N . SER A 1 187 ? 7.144 0.587 17.106 1.00 93.75 187 SER A N 1
ATOM 1422 C CA . SER A 1 187 ? 6.370 0.820 18.333 1.00 93.75 187 SER A CA 1
ATOM 1423 C C . SER A 1 187 ? 5.261 1.837 18.099 1.00 93.75 187 SER A C 1
ATOM 1425 O O . SER A 1 187 ? 5.473 2.863 17.450 1.00 93.75 187 SER A O 1
ATOM 1427 N N . LEU A 1 188 ? 4.081 1.545 18.642 1.00 95.50 188 LEU A N 1
ATOM 1428 C CA . LEU A 1 188 ? 2.891 2.393 18.591 1.00 95.50 188 LEU A CA 1
ATOM 1429 C C . LEU A 1 188 ? 2.887 3.445 19.706 1.00 95.50 188 LEU A C 1
ATOM 1431 O O . LEU A 1 188 ? 2.435 4.572 19.494 1.00 95.50 188 LEU A O 1
ATOM 1435 N N . GLY A 1 189 ? 3.389 3.088 20.889 1.00 94.75 189 GLY A N 1
ATOM 1436 C CA . GLY A 1 189 ? 3.437 3.962 22.056 1.00 94.75 189 GLY A CA 1
ATOM 1437 C C . GLY A 1 189 ? 2.104 4.085 22.804 1.00 94.75 189 GLY A C 1
ATOM 1438 O O . GLY A 1 189 ? 1.021 3.784 22.298 1.00 94.75 189 GLY A O 1
ATOM 1439 N N . ALA A 1 190 ? 2.184 4.534 24.060 1.00 95.81 190 ALA A N 1
ATOM 1440 C CA . ALA A 1 190 ? 1.047 4.536 24.983 1.00 95.81 190 ALA A CA 1
ATOM 1441 C C . ALA A 1 190 ? -0.130 5.404 24.508 1.00 95.81 190 ALA A C 1
ATOM 1443 O O . ALA A 1 190 ? -1.272 4.961 24.578 1.00 95.81 190 ALA A O 1
ATOM 1444 N N . GLU A 1 191 ? 0.145 6.604 23.990 1.00 96.69 191 GLU A N 1
ATOM 1445 C CA . GLU A 1 191 ? -0.888 7.544 23.533 1.00 96.69 191 GLU A CA 1
ATOM 1446 C C . GLU A 1 191 ? -1.753 6.944 22.415 1.00 96.69 191 GLU A C 1
ATOM 1448 O O . GLU A 1 191 ? -2.982 6.939 22.500 1.00 96.69 191 GLU A O 1
ATOM 1453 N N . GLN A 1 192 ? -1.112 6.380 21.390 1.00 98.00 192 GLN A N 1
ATOM 1454 C CA . GLN A 1 192 ? -1.802 5.760 20.264 1.00 98.00 192 GLN A CA 1
ATOM 1455 C C . GLN A 1 192 ? -2.539 4.480 20.680 1.00 98.00 192 GLN A C 1
ATOM 1457 O O . GLN A 1 192 ? -3.640 4.227 20.200 1.00 98.00 192 GLN A O 1
ATOM 1462 N N . LEU A 1 193 ? -1.979 3.683 21.596 1.00 98.50 193 LEU A N 1
ATOM 1463 C CA . LEU A 1 193 ? -2.649 2.488 22.122 1.00 98.50 193 LEU A CA 1
ATOM 1464 C C . LEU A 1 193 ? -3.904 2.839 22.933 1.00 98.50 193 LEU A C 1
ATOM 1466 O O . LEU A 1 193 ? -4.927 2.171 22.799 1.00 98.50 193 LEU A O 1
ATOM 1470 N N . GLU A 1 194 ? -3.856 3.900 23.740 1.00 98.38 194 GLU A N 1
ATOM 1471 C CA . GLU A 1 194 ? -5.034 4.416 24.444 1.00 98.38 194 GLU A CA 1
ATOM 1472 C C . GLU A 1 194 ? -6.078 4.988 23.483 1.00 98.38 194 GLU A C 1
ATOM 1474 O O . GLU A 1 194 ? -7.281 4.848 23.722 1.00 98.38 194 GLU A O 1
ATOM 1479 N N . TRP A 1 195 ? -5.635 5.644 22.407 1.00 98.69 195 TRP A N 1
ATOM 1480 C CA . TRP A 1 195 ? -6.516 6.086 21.332 1.00 98.69 195 TRP A CA 1
ATOM 1481 C C . TRP A 1 195 ? -7.200 4.890 20.662 1.00 98.69 195 TRP A C 1
ATOM 1483 O O . TRP A 1 195 ? -8.427 4.875 20.599 1.00 98.69 195 TRP A O 1
ATOM 1493 N N . LEU A 1 196 ? -6.444 3.861 20.267 1.00 98.81 196 LEU A N 1
ATOM 1494 C CA . LEU A 1 196 ? -6.961 2.653 19.621 1.00 98.81 196 LEU A CA 1
ATOM 1495 C C . LEU A 1 196 ? -7.999 1.947 20.498 1.00 98.81 196 LEU A C 1
ATOM 1497 O O . LEU A 1 196 ? -9.067 1.573 20.020 1.00 98.81 196 LEU A O 1
ATOM 1501 N N . GLU A 1 197 ? -7.719 1.797 21.796 1.00 98.62 197 GLU A N 1
ATOM 1502 C CA . GLU A 1 197 ? -8.659 1.196 22.745 1.00 98.62 197 GLU A CA 1
ATOM 1503 C C . GLU A 1 197 ? -9.996 1.952 22.781 1.00 98.62 197 GLU A C 1
ATOM 1505 O O . GLU A 1 197 ? -11.062 1.329 22.780 1.00 98.62 197 GLU A O 1
ATOM 1510 N N . LYS A 1 198 ? -9.950 3.291 22.792 1.00 98.69 198 LYS A N 1
ATOM 1511 C CA . LYS A 1 198 ? -11.143 4.154 22.790 1.00 98.69 198 LYS A CA 1
ATOM 1512 C C . LYS A 1 198 ? -11.879 4.101 21.455 1.00 98.69 198 LYS A C 1
ATOM 1514 O O . LYS A 1 198 ? -13.106 3.988 21.464 1.00 98.69 198 LYS A O 1
ATOM 1519 N N . ASP A 1 199 ? -11.139 4.162 20.355 1.00 98.69 199 ASP A N 1
ATOM 1520 C CA . ASP A 1 199 ? -11.647 4.171 18.985 1.00 98.69 199 ASP A CA 1
ATOM 1521 C C . ASP A 1 199 ? -12.513 2.939 18.731 1.00 98.69 199 ASP A C 1
ATOM 1523 O O . ASP A 1 199 ? -13.694 3.056 18.416 1.00 98.69 199 ASP A O 1
ATOM 1527 N N . VAL A 1 200 ? -12.014 1.747 19.058 1.00 98.62 200 VAL A N 1
ATOM 1528 C CA . VAL A 1 200 ? -12.770 0.525 18.772 1.00 98.62 200 VAL A CA 1
ATOM 1529 C C . VAL A 1 200 ? -13.892 0.255 19.773 1.00 98.62 200 VAL A C 1
ATOM 1531 O O . VAL A 1 200 ? -14.808 -0.505 19.462 1.00 98.62 200 VAL A O 1
ATOM 1534 N N . LYS A 1 201 ? -13.854 0.822 20.991 1.00 98.12 201 LYS A N 1
ATOM 1535 C CA . LYS A 1 201 ? -14.722 0.456 22.137 1.00 98.12 201 LYS A CA 1
ATOM 1536 C C . LYS A 1 201 ? -16.221 0.444 21.827 1.00 98.12 201 LYS A C 1
ATOM 1538 O O . LYS A 1 201 ? -16.944 -0.381 22.379 1.00 98.12 201 LYS A O 1
ATOM 1543 N N . HIS A 1 202 ? -16.675 1.360 20.982 1.00 96.81 202 HIS A N 1
ATOM 1544 C CA . HIS A 1 202 ? -18.086 1.539 20.648 1.00 96.81 202 HIS A CA 1
ATOM 1545 C C . HIS A 1 202 ? -18.583 0.607 19.527 1.00 96.81 202 HIS A C 1
ATOM 1547 O O . HIS A 1 202 ? -19.790 0.509 19.310 1.00 96.81 202 HIS A O 1
ATOM 1553 N N . LEU A 1 203 ? -17.673 -0.084 18.833 1.00 97.62 203 LEU A N 1
ATOM 1554 C CA . LEU A 1 203 ? -17.985 -0.962 17.709 1.00 97.62 203 LEU A CA 1
ATOM 1555 C C . LEU A 1 203 ? -18.513 -2.323 18.180 1.00 97.62 203 LEU A C 1
ATOM 1557 O O . LEU A 1 203 ? -18.038 -2.895 19.170 1.00 97.62 203 LEU A O 1
ATOM 1561 N N . ALA A 1 204 ? -19.465 -2.874 17.427 1.00 96.00 204 ALA A N 1
ATOM 1562 C CA . ALA A 1 204 ? -19.983 -4.217 17.653 1.00 96.00 204 ALA A CA 1
ATOM 1563 C C . ALA A 1 204 ? -18.927 -5.278 17.303 1.00 96.00 204 ALA A C 1
ATOM 1565 O O . ALA A 1 204 ? -18.161 -5.114 16.362 1.00 96.00 204 ALA A O 1
ATOM 1566 N N . SER A 1 205 ? -18.932 -6.425 17.988 1.00 95.25 205 SER A N 1
ATOM 1567 C CA . SER A 1 205 ? -18.040 -7.555 17.660 1.00 95.25 205 SER A CA 1
ATOM 1568 C C . SER A 1 205 ? -18.202 -8.093 16.231 1.00 95.25 205 SER A C 1
ATOM 1570 O O . SER A 1 205 ? -17.310 -8.766 15.724 1.00 95.25 205 SER A O 1
ATOM 1572 N N . SER A 1 206 ? -19.330 -7.812 15.574 1.00 91.94 206 SER A N 1
ATOM 1573 C CA . SER A 1 206 ? -19.567 -8.154 14.169 1.00 91.94 206 SER A CA 1
ATOM 1574 C C . SER A 1 206 ? -19.006 -7.129 13.181 1.00 91.94 206 SER A C 1
ATOM 1576 O O . SER A 1 206 ? -19.065 -7.382 11.984 1.00 91.94 206 SER A O 1
ATOM 1578 N N . THR A 1 207 ? -18.515 -5.971 13.636 1.00 93.75 207 THR A N 1
ATOM 1579 C CA . THR A 1 207 ? -17.901 -4.972 12.755 1.00 93.75 207 THR A CA 1
ATOM 1580 C C . THR A 1 207 ? -16.591 -5.538 12.190 1.00 93.75 207 THR A C 1
ATOM 1582 O O . THR A 1 207 ? -15.707 -5.893 12.974 1.00 93.75 207 THR A O 1
ATOM 1585 N N . PRO A 1 208 ? -16.439 -5.648 10.858 1.00 93.81 208 PRO A N 1
ATOM 1586 C CA . PRO A 1 208 ? -15.172 -6.014 10.236 1.00 93.81 208 PRO A CA 1
ATOM 1587 C C . PRO A 1 208 ? -14.142 -4.902 10.439 1.00 93.81 208 PRO A C 1
ATOM 1589 O O . PRO A 1 208 ? -14.449 -3.729 10.218 1.00 93.81 208 PRO A O 1
ATOM 1592 N N . ILE A 1 209 ? -12.923 -5.280 10.823 1.00 96.50 209 ILE A N 1
ATOM 1593 C CA . ILE A 1 209 ? -11.821 -4.344 11.056 1.00 96.50 209 ILE A CA 1
ATOM 1594 C C . ILE A 1 209 ? -10.736 -4.539 9.998 1.00 96.50 209 ILE A C 1
ATOM 1596 O O . ILE A 1 209 ? -10.299 -5.667 9.749 1.00 96.50 209 ILE A O 1
ATOM 1600 N N . VAL A 1 210 ? -10.253 -3.438 9.427 1.00 97.75 210 VAL A N 1
ATOM 1601 C CA . VAL A 1 210 ? -9.032 -3.404 8.617 1.00 97.75 210 VAL A CA 1
ATOM 1602 C C . VAL A 1 210 ? -8.026 -2.486 9.292 1.00 97.75 210 VAL A C 1
ATOM 1604 O O . VAL A 1 210 ? -8.226 -1.281 9.369 1.00 97.75 210 VAL A O 1
ATOM 1607 N N . VAL A 1 211 ? -6.928 -3.050 9.768 1.00 98.69 211 VAL A N 1
ATOM 1608 C CA . VAL A 1 211 ? -5.785 -2.296 10.277 1.00 98.69 211 VAL A CA 1
ATOM 1609 C C . VAL A 1 211 ? -4.765 -2.166 9.159 1.00 98.69 211 VAL A C 1
ATOM 1611 O O . VAL A 1 211 ? -4.481 -3.143 8.469 1.00 98.69 211 VAL A O 1
ATOM 1614 N N . PHE A 1 212 ? -4.183 -0.987 8.993 1.00 98.75 212 PHE A N 1
ATOM 1615 C CA . PHE A 1 212 ? -3.055 -0.780 8.102 1.00 98.75 212 PHE A CA 1
ATOM 1616 C C . PHE A 1 212 ? -1.943 -0.008 8.814 1.00 98.75 212 PHE A C 1
ATOM 1618 O O . PHE A 1 212 ? -2.195 0.967 9.519 1.00 98.75 212 PHE A O 1
ATOM 1625 N N . ALA A 1 213 ? -0.714 -0.490 8.670 1.00 98.44 213 ALA A N 1
ATOM 1626 C CA . ALA A 1 213 ? 0.488 0.055 9.300 1.00 98.44 213 ALA A CA 1
ATOM 1627 C C . ALA A 1 213 ? 1.685 -0.158 8.366 1.00 98.44 213 ALA A C 1
ATOM 1629 O O . ALA A 1 213 ? 1.564 -0.879 7.377 1.00 98.44 213 ALA A O 1
ATOM 1630 N N . HIS A 1 214 ? 2.840 0.439 8.656 1.00 97.75 214 HIS A N 1
ATOM 1631 C CA . HIS A 1 214 ? 4.020 0.212 7.822 1.00 97.75 214 HIS A CA 1
ATOM 1632 C C . HIS A 1 214 ? 4.766 -1.070 8.210 1.00 97.75 214 HIS A C 1
ATOM 1634 O O . HIS A 1 214 ? 4.827 -2.014 7.420 1.00 97.75 214 HIS A O 1
ATOM 1640 N N . ILE A 1 215 ? 5.256 -1.145 9.452 1.00 95.38 215 ILE A N 1
ATOM 1641 C CA . ILE A 1 215 ? 5.955 -2.329 9.974 1.00 95.38 215 ILE A CA 1
ATOM 1642 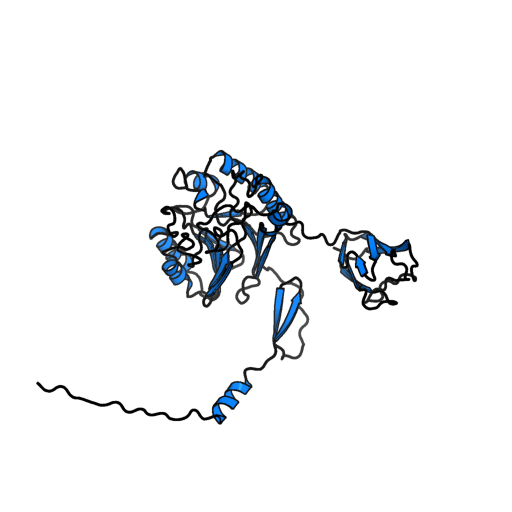C C . ILE A 1 215 ? 4.923 -3.410 10.348 1.00 95.38 215 ILE A C 1
ATOM 1644 O O . ILE A 1 215 ? 3.852 -3.073 10.867 1.00 95.38 215 ILE A O 1
ATOM 1648 N N . PRO A 1 216 ? 5.197 -4.710 10.127 1.00 95.19 216 PRO A N 1
ATOM 1649 C CA . PRO A 1 216 ? 4.280 -5.777 10.515 1.00 95.19 216 PRO A CA 1
ATOM 1650 C C . PRO A 1 216 ? 3.854 -5.715 11.993 1.00 95.19 216 PRO A C 1
ATOM 1652 O O . PRO A 1 216 ? 4.675 -5.512 12.892 1.00 95.19 216 PRO A O 1
ATOM 1655 N N . LEU A 1 217 ? 2.572 -5.988 12.265 1.00 95.12 217 LEU A N 1
ATOM 1656 C CA . LEU A 1 217 ? 2.053 -6.214 13.628 1.00 95.12 217 LEU A CA 1
ATOM 1657 C C . LEU A 1 217 ? 2.197 -7.677 14.078 1.00 95.12 217 LEU A C 1
ATOM 1659 O O . LEU A 1 217 ? 1.537 -8.120 15.013 1.00 95.12 217 LEU A O 1
ATOM 1663 N N . TRP A 1 218 ? 3.045 -8.443 13.397 1.00 91.00 218 TRP A N 1
ATOM 1664 C CA . TRP A 1 218 ? 3.508 -9.744 13.851 1.00 91.00 218 TRP A CA 1
ATOM 1665 C C . TRP A 1 218 ? 5.018 -9.837 13.655 1.00 91.00 218 TRP A C 1
ATOM 1667 O O . TRP A 1 218 ? 5.597 -9.121 12.845 1.00 91.00 218 TRP A O 1
ATOM 1677 N N . SER A 1 219 ? 5.666 -10.733 14.392 1.00 88.12 219 SER A N 1
ATOM 1678 C CA . SER A 1 219 ? 7.104 -10.945 14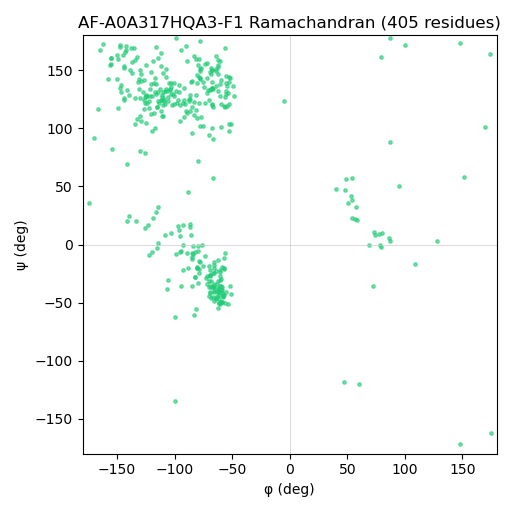.247 1.00 88.12 219 SER A CA 1
ATOM 1679 C C . SER A 1 219 ? 7.384 -11.800 13.004 1.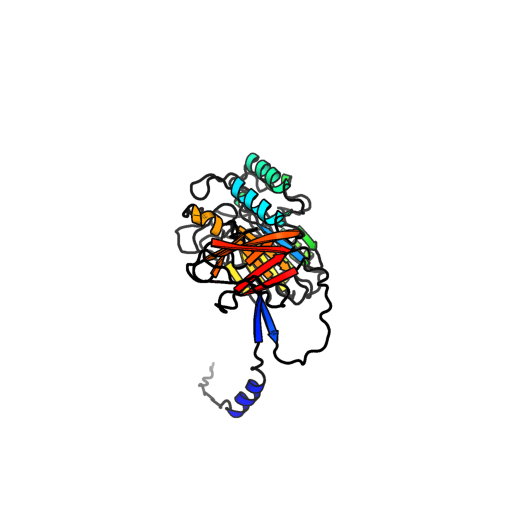00 88.12 219 SER A C 1
ATOM 1681 O O . SER A 1 219 ? 7.145 -13.008 13.022 1.00 88.12 219 SER A O 1
ATOM 1683 N N . VAL A 1 220 ? 7.809 -11.170 11.904 1.00 85.62 220 VAL A N 1
ATOM 1684 C CA . VAL A 1 220 ? 8.201 -11.852 10.655 1.00 85.62 220 VAL A CA 1
ATOM 1685 C C . VAL A 1 220 ? 9.634 -12.360 10.781 1.00 85.62 220 VAL A C 1
ATOM 1687 O O . VAL A 1 220 ? 9.896 -13.545 10.591 1.00 85.62 220 VAL A O 1
ATOM 1690 N N . TYR A 1 221 ? 10.559 -11.448 11.092 1.00 84.69 221 TYR A N 1
ATOM 1691 C CA . TYR A 1 221 ? 11.982 -11.735 11.253 1.00 84.69 221 TYR A CA 1
ATOM 1692 C C . TYR A 1 221 ? 12.615 -10.689 12.191 1.00 84.69 221 TYR A C 1
ATOM 1694 O O . TYR A 1 221 ? 13.160 -9.683 11.734 1.00 84.69 221 TYR A O 1
ATOM 1702 N N . PRO A 1 222 ? 12.494 -10.868 13.520 1.00 80.50 222 PRO A N 1
ATOM 1703 C CA . PRO A 1 222 ? 12.820 -9.821 14.492 1.00 80.50 222 PRO A CA 1
ATOM 1704 C C . PRO A 1 222 ? 14.296 -9.404 14.500 1.00 80.50 222 PRO A C 1
ATOM 1706 O O . PRO A 1 222 ? 14.589 -8.270 14.859 1.00 80.50 222 PRO A O 1
ATOM 1709 N N . GLU A 1 223 ? 15.219 -10.257 14.041 1.00 82.62 223 GLU A N 1
ATOM 1710 C CA . GLU A 1 223 ? 16.639 -9.895 13.865 1.00 82.62 223 GLU A CA 1
ATOM 1711 C C . GLU A 1 223 ? 16.848 -8.744 12.866 1.00 82.62 223 GLU A C 1
ATOM 1713 O O . GLU A 1 223 ? 17.877 -8.075 12.905 1.00 82.62 223 GLU A O 1
ATOM 1718 N N . TRP A 1 224 ? 15.888 -8.514 11.966 1.00 84.69 224 TRP A N 1
ATOM 1719 C CA . TRP A 1 224 ? 15.897 -7.409 11.002 1.00 84.69 224 TRP A CA 1
ATOM 1720 C C . TRP A 1 224 ? 14.959 -6.265 11.401 1.00 84.69 224 TRP A C 1
ATOM 1722 O O . TRP A 1 224 ? 14.703 -5.380 10.592 1.00 84.69 224 TRP A O 1
ATOM 1732 N N . GLY A 1 225 ? 14.412 -6.286 12.620 1.00 82.19 225 GLY A N 1
ATOM 1733 C CA . GLY A 1 225 ? 13.413 -5.308 13.056 1.00 82.19 225 GLY A CA 1
ATOM 1734 C C . GLY A 1 225 ? 12.029 -5.518 12.430 1.00 82.19 225 GLY A C 1
ATOM 1735 O O . GLY A 1 225 ? 11.153 -4.672 12.576 1.00 82.19 225 GLY A O 1
ATOM 1736 N N . TRP A 1 226 ? 11.787 -6.651 11.757 1.00 87.56 226 TRP A N 1
ATOM 1737 C CA . TRP A 1 226 ? 10.523 -6.926 11.067 1.00 87.56 226 TRP A CA 1
ATOM 1738 C C . TRP A 1 226 ? 9.430 -7.396 12.032 1.00 87.56 226 TRP A C 1
ATOM 1740 O O . TRP A 1 226 ? 9.053 -8.573 12.072 1.00 87.56 226 TRP A O 1
ATOM 1750 N N . GLY A 1 227 ? 8.945 -6.454 12.832 1.00 91.75 227 GLY A N 1
ATOM 1751 C CA . GLY A 1 227 ? 7.853 -6.617 13.778 1.00 91.75 227 GLY A CA 1
ATOM 1752 C C . GLY A 1 227 ? 7.666 -5.363 14.627 1.00 91.75 227 GLY A C 1
ATOM 1753 O O . GLY A 1 227 ? 8.544 -4.510 14.706 1.00 91.75 227 GLY A O 1
ATOM 1754 N N . THR A 1 228 ? 6.513 -5.265 15.280 1.00 94.00 228 THR A N 1
ATOM 1755 C CA . THR A 1 228 ? 6.173 -4.158 16.183 1.00 94.00 228 THR A CA 1
ATOM 1756 C C . THR A 1 228 ? 6.121 -4.677 17.621 1.00 94.00 228 THR A C 1
ATOM 1758 O O . THR A 1 228 ? 5.383 -5.625 17.896 1.00 94.00 228 THR A O 1
ATOM 1761 N N . ASP A 1 229 ? 6.890 -4.074 18.526 1.00 92.25 229 ASP A N 1
ATOM 1762 C CA . ASP A 1 229 ? 7.124 -4.544 19.901 1.00 92.25 229 ASP A CA 1
ATOM 1763 C C . ASP A 1 229 ? 5.830 -4.601 20.729 1.00 92.25 229 ASP A C 1
ATOM 1765 O O . ASP A 1 229 ? 5.485 -5.615 21.330 1.00 92.25 229 ASP A O 1
ATOM 1769 N N . ASP A 1 230 ? 5.028 -3.540 20.666 1.00 94.00 230 ASP A N 1
ATOM 1770 C CA . ASP A 1 230 ? 3.760 -3.409 21.390 1.00 94.00 230 ASP A CA 1
ATOM 1771 C C . ASP A 1 230 ? 2.530 -3.866 20.575 1.00 94.00 230 ASP A C 1
ATOM 1773 O O . ASP A 1 230 ? 1.382 -3.597 20.955 1.00 94.00 230 ASP A O 1
ATOM 1777 N N . SER A 1 231 ? 2.744 -4.624 19.489 1.00 95.00 231 SER A N 1
ATOM 1778 C CA . SER A 1 231 ? 1.661 -5.143 18.636 1.00 95.00 231 SER A CA 1
ATOM 1779 C C . SER A 1 231 ? 0.694 -6.059 19.377 1.00 95.00 231 SER A C 1
ATOM 1781 O O . SER A 1 231 ? -0.509 -5.995 19.127 1.00 95.00 231 SER A O 1
ATOM 1783 N N . GLU A 1 232 ? 1.169 -6.871 20.327 1.00 95.12 232 GLU A N 1
ATOM 1784 C CA . GLU A 1 232 ? 0.297 -7.761 21.100 1.00 95.12 232 GLU A CA 1
ATOM 1785 C C . GLU A 1 232 ? -0.769 -6.965 21.866 1.00 95.12 232 GLU A C 1
ATOM 1787 O O . GLU A 1 232 ? -1.938 -7.364 21.914 1.00 95.12 232 GLU A O 1
ATOM 1792 N N . ARG A 1 233 ? -0.396 -5.800 22.411 1.00 97.44 233 ARG A N 1
ATOM 1793 C CA . ARG A 1 233 ? -1.331 -4.922 23.118 1.00 97.44 233 ARG A CA 1
ATOM 1794 C C . ARG A 1 233 ? -2.366 -4.341 22.160 1.00 97.44 233 ARG A C 1
ATOM 1796 O O . ARG A 1 233 ? -3.554 -4.412 22.472 1.00 97.44 233 ARG A O 1
ATOM 1803 N N . ALA A 1 234 ? -1.953 -3.858 20.989 1.00 97.56 234 ALA A N 1
ATOM 1804 C CA . ALA A 1 234 ? -2.882 -3.380 19.964 1.00 97.56 234 ALA A CA 1
ATOM 1805 C C . ALA A 1 234 ? -3.857 -4.480 19.516 1.00 97.56 234 ALA A C 1
ATOM 1807 O O . ALA A 1 234 ? -5.074 -4.296 19.554 1.00 97.56 234 ALA A O 1
ATOM 1808 N N . LEU A 1 235 ? -3.335 -5.662 19.179 1.00 97.56 235 LEU A N 1
ATOM 1809 C CA . LEU A 1 235 ? -4.135 -6.812 18.760 1.00 97.56 235 LEU A CA 1
ATOM 1810 C C . LEU A 1 235 ? -5.082 -7.283 19.870 1.00 97.56 235 LEU A C 1
ATOM 1812 O O . LEU A 1 235 ? -6.185 -7.738 19.570 1.00 97.56 235 LEU A O 1
ATOM 1816 N N . SER A 1 236 ? -4.714 -7.132 21.149 1.00 97.75 236 SER A N 1
ATOM 1817 C CA . SER A 1 236 ? -5.587 -7.473 22.279 1.00 97.75 236 SER A CA 1
ATOM 1818 C C . SER A 1 236 ? -6.904 -6.689 22.276 1.00 97.75 236 SER A C 1
ATOM 1820 O O . SER A 1 236 ? -7.952 -7.271 22.565 1.00 97.75 236 SER A O 1
ATOM 1822 N N . TYR A 1 237 ? -6.885 -5.422 21.850 1.00 98.19 237 TYR A N 1
ATOM 1823 C CA . TYR A 1 237 ? -8.085 -4.591 21.724 1.00 98.19 237 TYR A CA 1
ATOM 1824 C C . TYR A 1 237 ? -9.010 -5.059 20.593 1.00 98.19 237 TYR A C 1
ATOM 1826 O O . TYR A 1 237 ? -10.220 -4.811 20.637 1.00 98.19 237 TYR A O 1
ATOM 1834 N N . LEU A 1 238 ? -8.457 -5.794 19.622 1.00 97.31 238 LEU A N 1
ATOM 1835 C CA . LEU A 1 238 ? -9.148 -6.286 18.433 1.00 97.31 238 LEU A CA 1
ATOM 1836 C C . LEU A 1 238 ? -9.605 -7.752 18.547 1.00 97.31 238 LEU A C 1
ATOM 1838 O O . LEU A 1 238 ? -10.369 -8.236 17.711 1.00 97.31 238 LEU A O 1
ATOM 1842 N N . LYS A 1 239 ? -9.203 -8.473 19.605 1.00 94.69 239 LYS A N 1
ATOM 1843 C CA . LYS A 1 239 ? -9.525 -9.903 19.805 1.00 94.69 239 LYS A CA 1
ATOM 1844 C C . LYS A 1 239 ? -11.027 -10.217 19.820 1.00 94.69 239 LYS A C 1
ATOM 1846 O O . LYS A 1 239 ? -11.398 -11.363 19.609 1.00 94.69 239 LYS A O 1
ATOM 1851 N N . ARG A 1 240 ? -11.894 -9.234 20.087 1.00 95.38 240 ARG A N 1
ATOM 1852 C CA . ARG A 1 240 ? -13.351 -9.443 20.157 1.00 95.38 240 ARG A CA 1
ATOM 1853 C C . ARG A 1 240 ? -14.076 -9.389 18.810 1.00 95.38 240 ARG A C 1
ATOM 1855 O O . ARG A 1 240 ? -15.271 -9.678 18.792 1.00 95.38 240 ARG A O 1
ATOM 1862 N N . PHE A 1 241 ? -13.420 -8.929 17.744 1.00 94.62 241 PHE A N 1
ATOM 1863 C CA . PHE A 1 241 ? -14.050 -8.767 16.432 1.00 94.62 241 PHE A CA 1
ATOM 1864 C C . PHE A 1 241 ? -13.995 -10.072 15.646 1.00 94.62 241 PHE A C 1
ATOM 1866 O O . PHE A 1 241 ? -12.982 -10.755 15.671 1.00 94.62 241 PHE A O 1
ATOM 1873 N N . GLY A 1 242 ? -15.066 -10.425 14.936 1.00 90.25 242 GLY A N 1
ATOM 1874 C CA . GLY A 1 242 ? -15.137 -11.690 14.195 1.00 90.25 242 GLY A CA 1
ATOM 1875 C C . GLY A 1 242 ? -14.230 -11.764 12.960 1.00 90.25 242 GLY A C 1
ATOM 1876 O O . GLY A 1 242 ? -13.961 -12.860 12.476 1.00 90.25 242 GLY A O 1
ATOM 1877 N N . SER A 1 243 ? -13.765 -10.619 12.452 1.00 90.56 243 SER A N 1
ATOM 1878 C CA . SER A 1 243 ? -12.881 -10.525 11.288 1.00 90.56 243 SER A CA 1
ATOM 1879 C C . SER A 1 243 ? -11.973 -9.305 11.413 1.00 90.56 243 SER A C 1
ATOM 1881 O O . SER A 1 243 ? -12.456 -8.171 11.425 1.00 90.56 243 SER A O 1
ATOM 1883 N N . VAL A 1 244 ? -10.662 -9.540 11.474 1.00 94.56 244 VAL A N 1
ATOM 1884 C CA . VAL A 1 244 ? -9.633 -8.492 11.478 1.00 94.56 244 VAL A CA 1
ATOM 1885 C C . VAL A 1 244 ? -8.644 -8.787 10.356 1.00 94.56 244 VAL A C 1
ATOM 1887 O O . VAL A 1 244 ? -8.103 -9.887 10.282 1.00 94.56 244 VAL A O 1
ATOM 1890 N N . SER A 1 245 ? -8.398 -7.821 9.479 1.00 95.44 245 SER A N 1
ATOM 1891 C CA . SER A 1 245 ? -7.332 -7.897 8.472 1.00 95.44 245 SER A CA 1
ATOM 1892 C C . SER A 1 245 ? -6.279 -6.842 8.761 1.00 95.44 245 SER A C 1
ATOM 1894 O O . SER A 1 245 ? -6.624 -5.689 8.989 1.00 95.44 245 SER A O 1
ATOM 1896 N N . VAL A 1 246 ? -5.011 -7.229 8.769 1.00 97.56 246 VAL A N 1
ATOM 1897 C CA . VAL A 1 246 ? -3.866 -6.355 9.016 1.00 97.56 246 VAL A CA 1
ATOM 1898 C C . VAL A 1 246 ? -3.029 -6.304 7.746 1.00 97.56 246 VAL A C 1
ATOM 1900 O O . VAL A 1 246 ? -2.532 -7.336 7.295 1.00 97.56 246 VAL A O 1
ATOM 1903 N N . LEU A 1 247 ? -2.901 -5.107 7.185 1.00 98.06 247 LEU A N 1
ATOM 1904 C CA . LEU A 1 247 ? -2.197 -4.822 5.941 1.00 98.06 247 LEU A CA 1
ATOM 1905 C C . LEU A 1 247 ? -0.928 -4.027 6.241 1.00 98.06 247 LEU A C 1
ATOM 1907 O O . LEU A 1 247 ? -0.996 -3.002 6.923 1.00 98.06 247 LEU A O 1
ATOM 1911 N N . ASN A 1 248 ? 0.221 -4.465 5.733 1.00 97.00 248 ASN A N 1
ATOM 1912 C CA . ASN A 1 248 ? 1.463 -3.722 5.927 1.00 97.00 248 ASN A CA 1
ATOM 1913 C C . ASN A 1 248 ? 2.410 -3.735 4.724 1.00 97.00 248 ASN A C 1
ATOM 1915 O O . ASN A 1 248 ? 2.249 -4.522 3.791 1.00 97.00 248 ASN A O 1
ATOM 1919 N N . GLY A 1 249 ? 3.385 -2.828 4.769 1.00 95.25 249 GLY A N 1
ATOM 1920 C CA . GLY A 1 249 ? 4.478 -2.684 3.807 1.00 95.25 249 GLY A CA 1
ATOM 1921 C C . GLY A 1 249 ? 5.775 -3.314 4.297 1.00 95.25 249 GLY A C 1
ATOM 1922 O O . GLY A 1 249 ? 5.748 -4.418 4.855 1.00 95.25 249 GLY A O 1
ATOM 1923 N N . HIS A 1 250 ? 6.885 -2.585 4.135 1.00 95.31 250 HIS A N 1
ATOM 1924 C CA . HIS A 1 250 ? 8.192 -2.756 4.787 1.00 95.31 250 HIS A CA 1
ATOM 1925 C C . HIS A 1 250 ? 9.014 -3.973 4.322 1.00 95.31 250 HIS A C 1
ATOM 1927 O O . HIS A 1 250 ? 10.233 -3.919 4.183 1.00 95.31 250 HIS A O 1
ATOM 1933 N N . ILE A 1 251 ? 8.354 -5.091 4.014 1.00 92.81 251 ILE A N 1
ATOM 1934 C CA . ILE A 1 251 ? 8.998 -6.368 3.653 1.00 92.81 251 ILE A CA 1
ATOM 1935 C C . ILE A 1 251 ? 9.279 -6.474 2.142 1.00 92.81 251 ILE A C 1
ATOM 1937 O O . ILE A 1 251 ? 10.108 -7.278 1.704 1.00 92.81 251 ILE A O 1
ATOM 1941 N N . HIS A 1 252 ? 8.572 -5.671 1.335 1.00 95.62 252 HIS A N 1
ATOM 1942 C CA . HIS A 1 252 ? 8.626 -5.637 -0.135 1.00 95.62 252 HIS A CA 1
ATOM 1943 C C . HIS A 1 252 ? 8.313 -6.985 -0.803 1.00 95.62 252 HIS A C 1
ATOM 1945 O O . HIS A 1 252 ? 8.718 -7.244 -1.939 1.00 95.62 252 HIS A O 1
ATOM 1951 N N . GLN A 1 253 ? 7.617 -7.867 -0.093 1.00 90.12 253 GLN A N 1
ATOM 1952 C CA . GLN A 1 253 ? 7.279 -9.217 -0.523 1.00 90.12 253 GLN A CA 1
ATOM 1953 C C . GLN A 1 253 ? 5.898 -9.570 -0.003 1.00 90.12 253 GLN A C 1
ATOM 1955 O O . GLN A 1 253 ? 5.478 -9.074 1.040 1.00 90.12 253 GLN A O 1
ATOM 1960 N N . VAL A 1 254 ? 5.225 -10.478 -0.706 1.00 91.88 254 VAL A N 1
ATOM 1961 C CA . VAL A 1 254 ? 3.944 -11.019 -0.259 1.00 91.88 254 VAL A CA 1
ATOM 1962 C C . VAL A 1 254 ? 4.182 -12.114 0.767 1.00 91.88 254 VAL A C 1
ATOM 1964 O O . VAL A 1 254 ? 4.734 -13.170 0.455 1.00 91.88 254 VAL A O 1
ATOM 1967 N N . MET A 1 255 ? 3.728 -11.872 1.988 1.00 90.31 255 MET A N 1
ATOM 1968 C CA . MET A 1 255 ? 3.678 -12.844 3.068 1.00 90.31 255 MET A CA 1
ATOM 1969 C C . MET A 1 255 ? 2.293 -12.806 3.691 1.00 90.31 255 MET A C 1
ATOM 1971 O O . MET A 1 255 ? 1.678 -11.748 3.830 1.00 90.31 255 MET A O 1
ATOM 1975 N N . GLN A 1 256 ? 1.801 -13.981 4.069 1.00 91.19 256 GLN A N 1
ATOM 1976 C CA . GLN A 1 256 ? 0.485 -14.129 4.668 1.00 91.19 256 GLN A CA 1
ATOM 1977 C C . GLN A 1 256 ? 0.566 -14.989 5.920 1.00 91.19 256 GLN A C 1
ATOM 1979 O O . GLN A 1 256 ? 1.269 -16.002 5.958 1.00 91.19 256 GLN A O 1
ATOM 1984 N N . LYS A 1 257 ? -0.188 -14.594 6.941 1.00 89.31 257 LYS A N 1
ATOM 1985 C CA . LYS A 1 257 ? -0.385 -15.367 8.166 1.00 89.31 257 LYS A CA 1
ATOM 1986 C C . LYS A 1 257 ? -1.855 -15.279 8.571 1.00 89.31 257 LYS A C 1
ATOM 1988 O O . LYS A 1 257 ? -2.532 -14.289 8.313 1.00 89.31 257 LYS A O 1
ATOM 1993 N N . VAL A 1 258 ? -2.354 -16.321 9.220 1.00 89.88 258 VAL A N 1
ATOM 1994 C CA . VAL A 1 258 ? -3.658 -16.290 9.885 1.00 89.88 258 VAL A CA 1
ATOM 1995 C C . VAL A 1 258 ? -3.459 -16.743 11.321 1.00 89.88 258 VAL A C 1
ATOM 1997 O O . VAL A 1 258 ? -2.814 -17.762 11.569 1.00 89.88 258 VAL A O 1
ATOM 2000 N N . GLU A 1 259 ? -3.994 -15.980 12.266 1.00 88.50 259 GLU A N 1
ATOM 2001 C CA . GLU A 1 259 ? -3.979 -16.298 13.690 1.00 88.50 259 GLU A CA 1
ATOM 2002 C C . GLU A 1 259 ? -5.367 -16.054 14.284 1.00 88.50 259 GLU A C 1
ATOM 2004 O O . GLU A 1 259 ? -5.797 -14.918 14.485 1.00 88.50 259 GLU A O 1
ATOM 2009 N N . GLY A 1 260 ? -6.101 -17.142 14.530 1.00 88.62 260 GLY A N 1
ATOM 2010 C CA . GLY A 1 260 ? -7.507 -17.057 14.918 1.00 88.62 260 GLY A CA 1
ATOM 2011 C C . GLY A 1 260 ? -8.332 -16.358 13.834 1.00 88.62 260 GLY A C 1
ATOM 2012 O O . GLY A 1 260 ? -8.392 -16.823 12.700 1.00 88.62 260 GLY A O 1
ATOM 2013 N N . HIS A 1 261 ? -8.961 -15.242 14.194 1.00 88.69 261 HIS A N 1
ATOM 2014 C CA . HIS A 1 261 ? -9.762 -14.389 13.306 1.00 88.69 261 HIS A CA 1
ATOM 2015 C C . HIS A 1 261 ? -8.983 -13.200 12.718 1.00 88.69 261 HIS A C 1
ATOM 2017 O O . HIS A 1 261 ? -9.583 -12.327 12.087 1.00 88.69 261 HIS A O 1
ATOM 2023 N N . VAL A 1 262 ? -7.666 -13.143 12.942 1.00 92.81 262 VAL A N 1
ATOM 2024 C CA . VAL A 1 262 ? -6.789 -12.101 12.402 1.00 92.81 262 VAL A CA 1
ATOM 2025 C C . VAL A 1 262 ? -6.048 -12.643 11.184 1.00 92.81 262 VAL A C 1
ATOM 2027 O O . VAL A 1 262 ? -5.320 -13.633 11.277 1.00 92.81 262 VAL A O 1
ATOM 2030 N N . THR A 1 263 ? -6.228 -11.992 10.039 1.00 92.94 263 THR A N 1
ATOM 2031 C CA . THR A 1 263 ? -5.454 -12.239 8.817 1.00 92.94 263 THR A CA 1
ATOM 2032 C C . THR A 1 263 ? -4.430 -11.134 8.639 1.00 92.94 263 THR A C 1
ATOM 2034 O O . THR A 1 263 ? -4.709 -9.964 8.869 1.00 92.94 263 THR A O 1
ATOM 2037 N N . PHE A 1 264 ? -3.241 -11.521 8.226 1.00 94.50 264 PHE A N 1
ATOM 2038 C CA . PHE A 1 264 ? -2.030 -10.726 8.205 1.00 94.50 264 PHE A CA 1
ATOM 2039 C C . PHE A 1 264 ? -1.469 -10.788 6.783 1.00 94.50 264 PHE A C 1
ATOM 2041 O O . PHE A 1 264 ? -1.284 -11.893 6.268 1.00 94.50 264 PHE A O 1
ATOM 2048 N N . HIS A 1 265 ? -1.246 -9.643 6.136 1.00 95.31 265 HIS A N 1
ATOM 2049 C CA . HIS A 1 265 ? -0.808 -9.559 4.739 1.00 95.31 265 HIS A CA 1
ATOM 2050 C C . HIS A 1 265 ? 0.233 -8.451 4.549 1.00 95.31 265 HIS A C 1
ATOM 2052 O O . HIS A 1 265 ? 0.018 -7.310 4.962 1.00 95.31 265 HIS A O 1
ATOM 2058 N N . THR A 1 266 ? 1.354 -8.802 3.919 1.00 94.56 266 THR A N 1
ATOM 2059 C CA . THR A 1 266 ? 2.388 -7.845 3.511 1.00 94.56 266 THR A CA 1
ATOM 2060 C C . THR A 1 266 ? 2.335 -7.612 2.002 1.00 94.56 266 THR A C 1
ATOM 2062 O O . THR A 1 266 ? 2.175 -8.558 1.230 1.00 94.56 266 THR A O 1
ATOM 2065 N N . ALA A 1 267 ? 2.491 -6.362 1.569 1.00 95.50 267 ALA A N 1
ATOM 2066 C CA . ALA A 1 267 ? 2.433 -5.988 0.159 1.00 95.50 267 ALA A CA 1
ATOM 2067 C C . ALA A 1 267 ? 3.797 -6.070 -0.550 1.00 95.50 267 ALA A C 1
ATOM 2069 O O . ALA A 1 267 ? 4.868 -5.971 0.056 1.00 95.50 267 ALA A O 1
ATOM 2070 N N . MET A 1 268 ? 3.746 -6.198 -1.880 1.00 96.31 268 MET A N 1
ATOM 2071 C CA . MET A 1 268 ? 4.888 -5.859 -2.733 1.00 96.31 268 MET A CA 1
ATOM 2072 C C . MET A 1 268 ? 5.197 -4.363 -2.629 1.00 96.31 268 MET A C 1
ATOM 2074 O O . MET A 1 268 ? 4.295 -3.543 -2.461 1.00 96.31 268 MET A O 1
ATOM 2078 N N . SER A 1 269 ? 6.466 -4.015 -2.824 1.00 98.12 269 SER A N 1
ATOM 2079 C CA . SER A 1 269 ? 6.880 -2.628 -3.039 1.00 98.12 269 SER A CA 1
ATOM 2080 C C . SER A 1 269 ? 6.558 -2.180 -4.464 1.00 98.12 269 SER A C 1
ATOM 2082 O O . SER A 1 269 ? 6.572 -2.987 -5.399 1.00 98.12 269 SER A O 1
ATOM 2084 N N . THR A 1 270 ? 6.330 -0.882 -4.667 1.00 98.56 270 THR A N 1
ATOM 2085 C CA . THR A 1 270 ? 6.320 -0.290 -6.016 1.00 98.56 270 THR A CA 1
ATOM 2086 C C . THR A 1 270 ? 7.706 0.188 -6.467 1.00 98.56 270 THR A C 1
ATOM 2088 O O . THR A 1 270 ? 7.863 0.570 -7.626 1.00 98.56 270 THR A O 1
ATOM 2091 N N . ALA A 1 271 ? 8.714 0.177 -5.590 1.00 98.38 271 ALA A N 1
ATOM 2092 C CA . ALA A 1 271 ? 10.060 0.691 -5.837 1.00 98.38 271 ALA A CA 1
ATOM 2093 C C . ALA A 1 271 ? 11.076 -0.401 -6.196 1.00 98.38 271 ALA A C 1
ATOM 2095 O O . ALA A 1 271 ? 11.631 -0.383 -7.292 1.00 98.38 271 ALA A O 1
ATOM 2096 N N . PHE A 1 272 ? 11.351 -1.349 -5.302 1.00 98.06 272 PHE A N 1
ATOM 2097 C CA . PHE A 1 272 ? 12.363 -2.398 -5.499 1.00 98.06 272 PHE A CA 1
ATOM 2098 C C . PHE A 1 272 ? 12.042 -3.622 -4.629 1.00 98.06 272 PHE A C 1
ATOM 2100 O O . PHE A 1 272 ? 11.410 -3.467 -3.592 1.00 98.06 272 PHE A O 1
ATOM 2107 N N . PRO A 1 273 ? 12.467 -4.844 -4.984 1.00 96.12 273 PRO A N 1
ATOM 2108 C CA . PRO A 1 273 ? 12.322 -5.996 -4.096 1.00 96.12 273 PRO A CA 1
ATOM 2109 C C . PRO A 1 273 ? 13.404 -6.005 -3.001 1.00 96.12 273 PRO A C 1
ATOM 2111 O O . PRO A 1 273 ? 14.481 -5.426 -3.168 1.00 96.12 273 PRO A O 1
ATOM 2114 N N . GLN A 1 274 ? 13.143 -6.733 -1.916 1.00 93.88 274 GLN A N 1
ATOM 2115 C CA . GLN A 1 274 ? 14.105 -7.043 -0.850 1.00 93.88 274 GLN A CA 1
ATOM 2116 C C . GLN A 1 274 ? 14.404 -8.554 -0.795 1.00 93.88 274 GLN A C 1
ATOM 2118 O O . GLN A 1 274 ? 13.631 -9.345 -1.347 1.00 93.88 274 GLN A O 1
ATOM 2123 N N . PRO A 1 275 ? 15.523 -8.987 -0.178 1.00 90.25 275 PRO A N 1
ATOM 2124 C CA . PRO A 1 275 ? 15.788 -10.406 0.048 1.00 90.25 275 PRO A CA 1
ATOM 2125 C C . PRO A 1 275 ? 14.734 -11.040 0.966 1.00 90.25 275 PRO A C 1
ATOM 2127 O O . PRO A 1 275 ? 14.152 -10.381 1.827 1.00 90.25 275 PRO A O 1
ATOM 2130 N N . ALA A 1 276 ? 14.508 -12.344 0.811 1.00 87.50 276 ALA A N 1
ATOM 2131 C CA . ALA A 1 276 ? 13.662 -13.093 1.732 1.00 87.50 276 ALA A CA 1
ATOM 2132 C C . ALA A 1 276 ? 14.283 -13.109 3.148 1.00 87.50 276 ALA A C 1
ATOM 2134 O O . ALA A 1 276 ? 15.513 -13.076 3.278 1.00 87.50 276 ALA A O 1
ATOM 2135 N N . PRO A 1 277 ? 13.464 -13.169 4.215 1.00 80.62 277 PRO A N 1
ATOM 2136 C CA . PRO A 1 277 ? 13.985 -13.169 5.578 1.00 80.62 277 PRO A CA 1
ATOM 2137 C C . PRO A 1 277 ? 15.007 -14.293 5.798 1.00 80.62 277 PRO A C 1
ATOM 2139 O O . PRO A 1 277 ? 14.769 -15.448 5.440 1.00 80.62 277 PRO A O 1
ATOM 2142 N N . GLY A 1 278 ? 16.169 -13.933 6.348 1.00 84.38 278 GLY A N 1
ATOM 2143 C CA . GLY A 1 278 ? 17.278 -14.855 6.613 1.00 84.38 278 GLY A CA 1
ATOM 2144 C C . GLY A 1 278 ? 18.136 -15.239 5.397 1.00 84.38 278 GLY A C 1
ATOM 2145 O O . GLY A 1 278 ? 19.103 -15.980 5.557 1.00 84.38 278 GLY A O 1
ATOM 2146 N N . THR A 1 279 ? 17.846 -14.746 4.183 1.00 88.81 279 THR A N 1
ATOM 2147 C CA . THR A 1 279 ? 18.650 -15.078 2.984 1.00 88.81 279 THR A CA 1
ATOM 2148 C C . THR A 1 279 ? 19.780 -14.087 2.689 1.00 88.81 279 THR A C 1
ATOM 2150 O O . THR A 1 279 ? 20.497 -14.253 1.704 1.00 88.81 279 THR A O 1
ATOM 2153 N N . ALA A 1 280 ? 19.935 -13.045 3.506 1.00 90.19 280 ALA A N 1
ATOM 2154 C CA . ALA A 1 280 ? 20.963 -12.011 3.379 1.00 90.19 280 ALA A CA 1
ATOM 2155 C C . ALA A 1 280 ? 21.474 -11.577 4.770 1.00 90.19 280 ALA A C 1
ATOM 2157 O O . ALA A 1 280 ? 20.894 -11.965 5.778 1.00 90.19 280 ALA A O 1
ATOM 2158 N N . PRO A 1 281 ? 22.550 -10.779 4.874 1.00 89.12 281 PRO A N 1
ATOM 2159 C CA . PRO A 1 281 ? 22.975 -10.224 6.163 1.00 89.12 281 PRO A CA 1
ATOM 2160 C C . PRO A 1 281 ? 22.011 -9.173 6.739 1.00 89.12 281 PRO A C 1
ATOM 2162 O O . PRO A 1 281 ? 21.967 -8.989 7.951 1.00 89.12 281 PRO A O 1
ATOM 2165 N N . SER A 1 282 ? 21.264 -8.473 5.882 1.00 89.31 282 SER A N 1
ATOM 2166 C CA . SER A 1 282 ? 20.343 -7.396 6.258 1.00 89.31 282 SER A CA 1
ATOM 2167 C C . SER A 1 282 ? 19.238 -7.227 5.205 1.00 89.31 282 SER A C 1
ATOM 2169 O O . SER A 1 282 ? 19.437 -7.644 4.054 1.00 89.31 282 SER A O 1
ATOM 2171 N N . PRO A 1 283 ? 18.109 -6.579 5.554 1.00 90.56 283 PRO A N 1
ATOM 2172 C CA . PRO A 1 283 ? 17.145 -6.103 4.568 1.00 90.56 283 PRO A CA 1
ATOM 2173 C C . PRO A 1 283 ? 17.773 -5.026 3.670 1.00 90.56 283 PRO A C 1
ATOM 2175 O O . PRO A 1 283 ? 18.814 -4.444 4.001 1.00 90.56 283 PRO A O 1
ATOM 2178 N N . GLY A 1 284 ? 17.152 -4.770 2.519 1.00 92.06 284 GLY A N 1
ATOM 2179 C CA . GLY A 1 284 ? 17.556 -3.682 1.630 1.00 92.06 284 GLY A CA 1
ATOM 2180 C C . GLY A 1 284 ? 17.349 -3.939 0.134 1.00 92.06 284 GLY A C 1
ATOM 2181 O O . GLY A 1 284 ? 16.991 -5.049 -0.273 1.00 92.06 284 GLY A O 1
ATOM 2182 N N . PRO A 1 285 ? 17.588 -2.911 -0.703 1.00 95.75 285 PRO A N 1
ATOM 2183 C CA . PRO A 1 285 ? 17.314 -2.971 -2.133 1.00 95.75 285 PRO A CA 1
ATOM 2184 C C . PRO A 1 285 ? 18.087 -4.092 -2.832 1.00 95.75 285 PRO A C 1
ATOM 2186 O O . PRO A 1 285 ? 19.319 -4.103 -2.861 1.00 95.75 285 PRO A O 1
ATOM 2189 N N . MET A 1 286 ? 17.358 -5.013 -3.456 1.00 94.69 286 MET A N 1
ATOM 2190 C CA . MET A 1 286 ? 17.923 -6.146 -4.180 1.00 94.69 286 MET A CA 1
ATOM 2191 C C . MET A 1 286 ? 17.804 -5.931 -5.689 1.00 94.69 286 MET A C 1
ATOM 2193 O O . MET A 1 286 ? 16.709 -5.783 -6.231 1.00 94.69 286 MET A O 1
ATOM 2197 N N . LYS A 1 287 ? 18.934 -5.977 -6.404 1.00 93.94 287 LYS A N 1
ATOM 2198 C CA . LYS A 1 287 ? 18.912 -5.988 -7.870 1.00 93.94 287 LYS A CA 1
ATOM 2199 C C . LYS A 1 287 ? 18.407 -7.336 -8.383 1.00 93.94 287 LYS A C 1
ATOM 2201 O O . LYS A 1 287 ? 18.926 -8.387 -8.013 1.00 93.94 287 LYS A O 1
ATOM 2206 N N . VAL A 1 288 ? 17.445 -7.286 -9.296 1.00 91.94 288 VAL A N 1
ATOM 2207 C CA . VAL A 1 288 ? 16.986 -8.429 -10.094 1.00 91.94 288 VAL A CA 1
ATOM 2208 C C . VAL A 1 288 ? 17.282 -8.175 -11.573 1.00 91.94 288 VAL A C 1
ATOM 2210 O O . VAL A 1 288 ? 17.683 -7.075 -11.945 1.00 91.94 288 VAL A O 1
ATOM 2213 N N . ALA A 1 289 ? 17.118 -9.191 -12.423 1.00 90.75 289 ALA A N 1
ATOM 2214 C CA . ALA A 1 289 ? 17.158 -8.984 -13.870 1.00 90.75 289 ALA A CA 1
ATOM 2215 C C . ALA A 1 289 ? 16.058 -7.993 -14.294 1.00 90.75 289 ALA A C 1
ATOM 2217 O O . ALA A 1 289 ? 14.947 -8.056 -13.764 1.00 90.75 289 ALA A O 1
ATOM 2218 N N . ASP A 1 290 ? 16.343 -7.117 -15.256 1.00 83.00 290 ASP A N 1
ATOM 2219 C CA . ASP A 1 290 ? 15.447 -6.020 -15.657 1.00 83.00 290 ASP A CA 1
ATOM 2220 C C . ASP A 1 290 ? 14.046 -6.527 -16.060 1.00 83.00 290 ASP A C 1
ATOM 2222 O O . ASP A 1 290 ? 13.022 -5.986 -15.643 1.00 83.00 290 ASP A O 1
ATOM 2226 N N . GLU A 1 291 ? 13.993 -7.649 -16.780 1.00 83.38 291 GLU A N 1
ATOM 2227 C CA . GLU A 1 291 ? 12.765 -8.352 -17.187 1.00 83.38 291 GLU A CA 1
ATOM 2228 C C . GLU A 1 291 ? 11.951 -8.941 -16.022 1.00 83.38 291 GLU A C 1
ATOM 2230 O O . GLU A 1 291 ? 10.757 -9.218 -16.159 1.00 83.38 291 GLU A O 1
ATOM 2235 N N . ARG A 1 292 ? 12.584 -9.144 -14.862 1.00 90.62 292 ARG A N 1
ATOM 2236 C CA . ARG A 1 292 ? 11.938 -9.632 -13.640 1.00 90.62 292 ARG A CA 1
ATOM 2237 C C . ARG A 1 292 ? 11.453 -8.511 -12.738 1.00 90.62 292 ARG A C 1
ATOM 2239 O O . ARG A 1 292 ? 10.566 -8.777 -11.933 1.00 90.62 292 ARG A O 1
ATOM 2246 N N . LEU A 1 293 ? 12.001 -7.299 -12.850 1.00 91.94 293 LEU A N 1
ATOM 2247 C CA . LEU A 1 293 ? 11.710 -6.201 -11.925 1.00 91.94 293 LEU A CA 1
ATOM 2248 C C . LEU A 1 293 ? 10.205 -5.949 -11.816 1.00 91.94 293 LEU A C 1
ATOM 2250 O O . LEU A 1 293 ? 9.639 -6.015 -10.733 1.00 91.94 293 LEU A O 1
ATOM 2254 N N . ARG A 1 294 ? 9.518 -5.788 -12.948 1.00 92.69 294 ARG A N 1
ATOM 2255 C CA . ARG A 1 294 ? 8.068 -5.547 -12.945 1.00 92.69 294 ARG A CA 1
ATOM 2256 C C . ARG A 1 294 ? 7.234 -6.730 -12.427 1.00 92.69 294 ARG A C 1
ATOM 2258 O O . ARG A 1 294 ? 6.093 -6.525 -12.040 1.00 92.69 294 ARG A O 1
ATOM 2265 N N . LYS A 1 295 ? 7.785 -7.946 -12.372 1.00 91.94 295 LYS A N 1
ATOM 2266 C CA . LYS A 1 295 ? 7.089 -9.142 -11.856 1.00 91.94 295 LYS A CA 1
ATOM 2267 C C . LYS A 1 295 ? 7.086 -9.233 -10.334 1.00 91.94 295 LYS A C 1
ATOM 2269 O O . LYS A 1 295 ? 6.314 -9.996 -9.771 1.00 91.94 295 LYS A O 1
ATOM 2274 N N . VAL A 1 296 ? 7.999 -8.513 -9.686 1.00 93.50 296 VAL A N 1
ATOM 2275 C CA . VAL A 1 296 ? 8.199 -8.546 -8.229 1.00 93.50 296 VAL A CA 1
ATOM 2276 C C . VAL A 1 296 ? 7.852 -7.218 -7.556 1.00 93.50 296 VAL A C 1
ATOM 2278 O O . VAL A 1 296 ? 7.991 -7.094 -6.346 1.00 93.50 296 VAL A O 1
ATOM 2281 N N . LEU A 1 297 ? 7.405 -6.238 -8.342 1.00 97.50 297 LEU A N 1
ATOM 2282 C CA . LEU A 1 297 ? 6.806 -4.993 -7.875 1.00 97.50 297 LEU A CA 1
ATOM 2283 C C . LEU A 1 297 ? 5.317 -5.032 -8.163 1.00 97.50 297 LEU A C 1
ATOM 2285 O O . LEU A 1 297 ? 4.922 -5.627 -9.166 1.00 97.50 297 LEU A O 1
ATOM 2289 N N . GLY A 1 298 ? 4.496 -4.356 -7.367 1.00 96.19 298 GLY A N 1
ATOM 2290 C CA . GLY A 1 298 ? 3.064 -4.347 -7.637 1.00 96.19 298 GLY A CA 1
ATOM 2291 C C . GLY A 1 298 ? 2.208 -3.652 -6.599 1.00 96.19 298 GLY A C 1
ATOM 2292 O O . GLY A 1 298 ? 2.680 -2.851 -5.801 1.00 96.19 298 GLY A O 1
ATOM 2293 N N . LEU A 1 299 ? 0.922 -3.974 -6.663 1.00 97.56 299 LEU A N 1
ATOM 2294 C CA . LEU A 1 299 ? -0.129 -3.499 -5.768 1.00 97.56 299 LEU A CA 1
ATOM 2295 C C . LEU A 1 299 ? -0.983 -4.678 -5.309 1.00 97.56 299 LEU A C 1
ATOM 2297 O O . LEU A 1 299 ? -1.035 -5.701 -5.994 1.00 97.56 299 LEU A O 1
ATOM 2301 N N . SER A 1 300 ? -1.727 -4.510 -4.224 1.00 97.00 300 SER A N 1
ATOM 2302 C CA . SER A 1 300 ? -2.710 -5.497 -3.775 1.00 97.00 300 SER A CA 1
ATOM 2303 C C . SER A 1 300 ? -4.120 -4.947 -3.999 1.00 97.00 300 SER A C 1
ATOM 2305 O O . SER A 1 300 ? -4.471 -3.863 -3.532 1.00 97.00 300 SER A O 1
ATOM 2307 N N . ARG A 1 301 ? -4.948 -5.677 -4.751 1.00 93.88 301 ARG A N 1
ATOM 2308 C CA . ARG A 1 301 ? -6.384 -5.402 -4.898 1.00 93.88 301 ARG A CA 1
ATOM 2309 C C . ARG A 1 301 ? -7.128 -6.085 -3.767 1.00 93.88 301 ARG A C 1
ATOM 2311 O O . ARG A 1 301 ? -6.961 -7.286 -3.560 1.00 93.88 301 ARG A O 1
ATOM 2318 N N . VAL A 1 302 ? -7.970 -5.334 -3.075 1.00 92.50 302 VAL A N 1
ATOM 2319 C CA . VAL A 1 302 ? -8.675 -5.808 -1.892 1.00 92.50 302 VAL A CA 1
ATOM 2320 C C . VAL A 1 302 ? -10.173 -5.686 -2.109 1.00 92.50 302 VAL A C 1
ATOM 2322 O O . VAL A 1 302 ? -10.663 -4.634 -2.512 1.00 92.50 302 VAL A O 1
ATOM 2325 N N . SER A 1 303 ? -10.900 -6.779 -1.886 1.00 88.25 303 SER A N 1
ATOM 2326 C CA . SER A 1 303 ? -12.349 -6.844 -2.088 1.00 88.25 303 SER A CA 1
ATOM 2327 C C . SER A 1 303 ? -13.041 -7.430 -0.864 1.00 88.25 303 SER A C 1
ATOM 2329 O O . SER A 1 303 ? -12.720 -8.534 -0.416 1.00 88.25 303 SER A O 1
ATOM 2331 N N . PHE A 1 304 ? -14.023 -6.705 -0.342 1.00 80.81 304 PHE A N 1
ATOM 2332 C CA . PHE A 1 304 ? -14.836 -7.105 0.796 1.00 80.81 304 PHE A CA 1
ATOM 2333 C C . PHE A 1 304 ? -16.277 -7.375 0.353 1.00 80.81 304 PHE A C 1
ATOM 2335 O O . PHE A 1 304 ? -16.934 -6.507 -0.217 1.00 80.81 304 PHE A O 1
ATOM 2342 N N . HIS A 1 305 ? -16.766 -8.583 0.647 1.00 79.38 305 HIS A N 1
ATOM 2343 C CA . HIS A 1 305 ? -18.068 -9.095 0.194 1.00 79.38 305 HIS A CA 1
ATOM 2344 C C . HIS A 1 305 ? -19.046 -9.323 1.369 1.00 79.38 305 HIS A C 1
ATOM 2346 O O . HIS A 1 305 ? -19.860 -10.248 1.359 1.00 79.38 305 HIS A O 1
ATOM 2352 N N . GLY A 1 306 ? -18.954 -8.501 2.419 1.00 67.25 306 GLY A N 1
ATOM 2353 C CA . GLY A 1 306 ? -19.856 -8.533 3.576 1.00 67.25 306 GLY A CA 1
ATOM 2354 C C . GLY A 1 306 ? -19.303 -9.246 4.819 1.00 67.25 306 GLY A C 1
ATOM 2355 O O . GLY A 1 306 ? -18.253 -9.878 4.794 1.00 67.25 306 GLY A O 1
ATOM 2356 N N . ILE A 1 307 ? -20.047 -9.133 5.927 1.00 60.19 307 ILE A N 1
ATOM 2357 C CA . ILE A 1 307 ? -19.599 -9.386 7.316 1.00 60.19 307 ILE A CA 1
ATOM 2358 C C . ILE A 1 307 ? -19.106 -10.825 7.583 1.00 60.19 307 ILE A C 1
ATOM 2360 O O . ILE A 1 307 ? -18.304 -11.035 8.487 1.00 60.19 307 ILE A O 1
ATOM 2364 N N . ASN A 1 308 ? -19.537 -11.807 6.785 1.00 58.53 308 ASN A N 1
ATOM 2365 C CA . ASN A 1 308 ? -19.178 -13.222 6.961 1.00 58.53 308 ASN A CA 1
ATOM 2366 C C . ASN A 1 308 ? -18.203 -13.752 5.898 1.00 58.53 308 ASN A C 1
ATOM 2368 O O . ASN A 1 308 ? -17.977 -14.961 5.829 1.00 58.53 308 ASN A O 1
ATOM 2372 N N . HIS A 1 309 ? -17.649 -12.880 5.054 1.00 62.38 309 HIS A N 1
ATOM 2373 C CA . HIS A 1 309 ? -16.695 -13.273 4.025 1.00 62.38 309 HIS A CA 1
ATOM 2374 C C . HIS A 1 309 ? -15.299 -12.753 4.378 1.00 62.38 309 HIS A C 1
ATOM 2376 O O . HIS A 1 309 ? -15.156 -11.565 4.673 1.00 62.38 309 HIS A O 1
ATOM 2382 N N . PRO A 1 310 ? -14.259 -13.609 4.322 1.00 66.69 310 PRO A N 1
ATOM 2383 C CA . PRO A 1 310 ? -12.883 -13.144 4.389 1.00 66.69 310 PRO A CA 1
ATOM 2384 C C . PRO A 1 310 ? -12.641 -12.063 3.337 1.00 66.69 310 PRO A C 1
ATOM 2386 O O . PRO A 1 310 ? -13.173 -12.138 2.223 1.00 66.69 310 PRO A O 1
ATOM 2389 N N . ILE A 1 311 ? -11.816 -11.075 3.677 1.00 81.44 311 ILE A N 1
ATOM 2390 C CA . ILE A 1 311 ? -11.331 -10.123 2.685 1.00 81.44 311 ILE A CA 1
ATOM 2391 C C . ILE A 1 311 ? -10.557 -10.902 1.620 1.00 81.44 311 ILE A C 1
ATOM 2393 O O . ILE A 1 311 ? -9.652 -11.676 1.932 1.00 81.44 311 ILE A O 1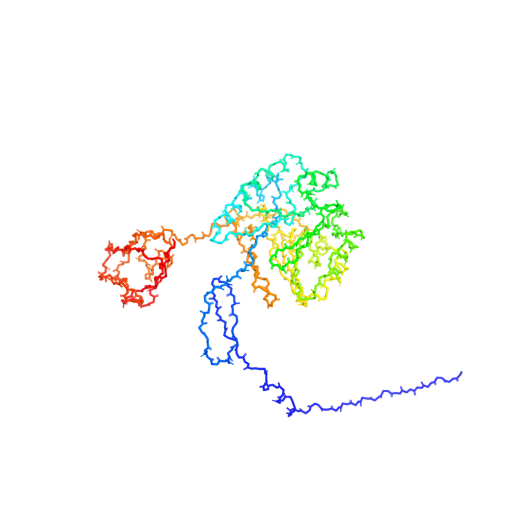
ATOM 2397 N N . ALA A 1 312 ? -10.917 -10.701 0.355 1.00 85.31 312 ALA A N 1
ATOM 2398 C CA . ALA A 1 312 ? -10.165 -11.244 -0.762 1.00 85.31 312 ALA A CA 1
ATOM 2399 C C . ALA A 1 312 ? -9.049 -10.259 -1.115 1.00 85.31 312 ALA A C 1
ATOM 2401 O O . ALA A 1 312 ? -9.327 -9.140 -1.548 1.00 85.31 312 ALA A O 1
ATOM 2402 N N . ILE A 1 313 ? -7.799 -10.680 -0.930 1.00 89.31 313 IL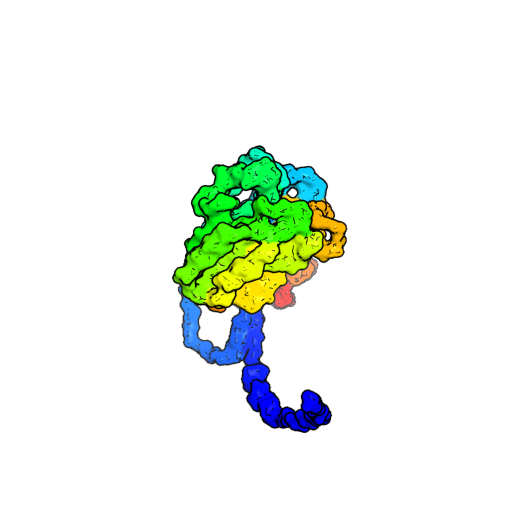E A N 1
ATOM 2403 C CA . ILE A 1 313 ? -6.612 -9.912 -1.312 1.00 89.31 313 ILE A CA 1
ATOM 2404 C C . ILE A 1 313 ? -5.972 -10.605 -2.511 1.00 89.31 313 ILE A C 1
ATOM 2406 O O . ILE A 1 313 ? -5.708 -11.806 -2.475 1.00 89.31 313 ILE A O 1
ATOM 2410 N N . THR A 1 314 ? -5.771 -9.862 -3.595 1.00 88.88 314 THR A N 1
ATOM 2411 C CA . THR A 1 314 ? -5.101 -10.335 -4.810 1.00 88.88 314 THR A CA 1
ATOM 2412 C C . THR A 1 314 ? -3.909 -9.445 -5.104 1.00 88.88 314 THR A C 1
ATOM 2414 O O . THR A 1 314 ? -4.069 -8.256 -5.372 1.00 88.88 314 THR A O 1
ATOM 2417 N N . ASP A 1 315 ? -2.722 -10.032 -5.084 1.00 92.06 315 ASP A N 1
ATOM 2418 C CA . ASP A 1 315 ? -1.473 -9.356 -5.405 1.00 92.06 315 ASP A CA 1
ATOM 2419 C C . ASP A 1 315 ? -1.277 -9.290 -6.922 1.00 92.06 315 ASP A C 1
ATOM 2421 O O . ASP A 1 315 ? -1.407 -10.281 -7.641 1.00 92.06 315 ASP A O 1
ATOM 2425 N N . VAL A 1 316 ? -1.008 -8.087 -7.417 1.00 91.12 316 VAL A N 1
ATOM 2426 C CA . VAL A 1 316 ? -1.008 -7.753 -8.837 1.00 91.12 316 VAL A CA 1
ATOM 2427 C C . VAL A 1 316 ? 0.349 -7.151 -9.208 1.00 91.12 316 VAL A C 1
ATOM 2429 O O . VAL A 1 316 ? 0.597 -5.982 -8.897 1.00 91.12 316 VAL A O 1
ATOM 2432 N N . PRO A 1 317 ? 1.223 -7.906 -9.898 1.00 92.94 317 PRO A N 1
ATOM 2433 C CA . PRO A 1 317 ? 2.511 -7.389 -10.345 1.00 92.94 317 PRO A CA 1
ATOM 2434 C C . PRO A 1 317 ? 2.375 -6.222 -11.339 1.00 92.94 317 PRO A C 1
ATOM 2436 O O . PRO A 1 317 ? 1.348 -6.083 -12.009 1.00 92.94 317 PRO A O 1
ATOM 2439 N N . LEU A 1 318 ? 3.416 -5.396 -11.477 1.00 90.69 318 LEU A N 1
ATOM 2440 C CA . LEU A 1 318 ? 3.506 -4.297 -12.453 1.00 90.69 318 LEU A CA 1
ATOM 2441 C C . LEU A 1 318 ? 3.871 -4.758 -13.859 1.00 90.69 318 LEU A C 1
ATOM 2443 O O . LEU A 1 318 ? 3.922 -3.938 -14.784 1.00 90.69 318 LEU A O 1
ATOM 2447 N N . GLU A 1 319 ? 4.175 -6.042 -14.041 1.00 86.56 319 GLU A N 1
ATOM 2448 C CA . GLU A 1 319 ? 4.318 -6.584 -15.377 1.00 86.56 319 GLU A CA 1
ATOM 2449 C C . GLU A 1 319 ? 3.029 -6.280 -16.131 1.00 86.56 319 GLU A C 1
ATOM 2451 O O . GLU A 1 319 ? 1.926 -6.302 -15.561 1.00 86.56 319 GLU A O 1
ATOM 2456 N N . ALA A 1 320 ? 3.183 -5.898 -17.399 1.00 64.06 320 ALA A N 1
ATOM 2457 C CA . ALA A 1 320 ? 2.024 -5.816 -18.257 1.00 64.06 320 ALA A CA 1
ATOM 2458 C C . ALA A 1 320 ? 1.354 -7.181 -18.140 1.00 64.06 320 ALA A C 1
ATOM 2460 O O . ALA A 1 320 ? 1.999 -8.202 -18.393 1.00 64.06 320 ALA A O 1
ATOM 2461 N N . GLU A 1 321 ? 0.093 -7.197 -17.700 1.00 54.94 321 GLU A N 1
ATOM 2462 C CA . GLU A 1 321 ? -0.722 -8.385 -17.901 1.00 54.94 321 GLU A CA 1
ATOM 2463 C C . GLU A 1 321 ? -0.518 -8.722 -19.371 1.00 54.94 321 GLU A C 1
ATOM 2465 O O . GLU A 1 321 ? -0.582 -7.806 -20.202 1.00 54.94 321 GLU A O 1
ATOM 2470 N N . MET A 1 322 ? -0.146 -9.970 -19.687 1.00 40.38 322 MET A N 1
ATOM 2471 C CA . MET A 1 322 ? -0.206 -10.412 -21.073 1.00 40.38 322 MET A CA 1
ATOM 2472 C C . MET A 1 322 ? -1.612 -10.046 -21.498 1.00 40.38 322 MET A C 1
ATOM 2474 O O . MET A 1 322 ? -2.570 -10.658 -21.021 1.00 40.38 322 MET A O 1
ATOM 2478 N N . GLN A 1 323 ? -1.733 -8.966 -22.274 1.00 36.16 323 GLN A N 1
ATOM 2479 C CA . GLN A 1 323 ? -3.014 -8.545 -22.773 1.00 36.16 323 GLN A CA 1
ATOM 2480 C C . GLN A 1 323 ? -3.513 -9.806 -23.453 1.00 36.16 323 GLN A C 1
ATOM 2482 O O . GLN A 1 323 ? -2.857 -10.337 -24.355 1.00 36.16 323 GLN A O 1
ATOM 2487 N N . THR A 1 324 ? -4.645 -10.327 -22.984 1.00 40.19 324 THR A N 1
ATOM 2488 C CA . THR A 1 324 ? -5.551 -10.969 -23.921 1.00 40.19 324 THR A CA 1
ATOM 2489 C C . THR A 1 324 ? -5.726 -9.892 -24.967 1.00 40.19 324 THR A C 1
ATOM 2491 O O . THR A 1 324 ? -6.324 -8.854 -24.687 1.00 40.19 324 THR A O 1
ATOM 2494 N N . ALA A 1 325 ? -4.956 -10.012 -26.050 1.00 37.97 325 ALA A N 1
ATOM 2495 C CA . ALA A 1 325 ? -4.772 -8.915 -26.969 1.00 37.97 325 ALA A CA 1
ATOM 2496 C C . ALA A 1 325 ? -6.171 -8.423 -27.344 1.00 37.97 325 ALA A C 1
ATOM 2498 O O . ALA A 1 325 ? -7.100 -9.233 -27.472 1.00 37.97 325 ALA A O 1
ATOM 2499 N N . SER A 1 326 ? -6.333 -7.110 -27.510 1.00 48.31 326 SER A N 1
ATOM 2500 C CA . SER A 1 326 ? -7.457 -6.534 -28.253 1.00 48.31 326 SER A CA 1
ATOM 2501 C C . SER A 1 326 ? -7.305 -6.944 -29.721 1.00 48.31 326 SER A C 1
ATOM 2503 O O . SER A 1 326 ? -7.110 -6.129 -30.622 1.00 48.31 326 SER A O 1
ATOM 2505 N N . ALA A 1 327 ? -7.242 -8.250 -29.940 1.00 56.47 327 ALA A N 1
ATOM 2506 C CA . ALA A 1 327 ? -6.934 -8.875 -31.183 1.00 56.47 327 ALA A CA 1
ATOM 2507 C C . ALA A 1 327 ? -8.264 -8.926 -31.911 1.00 56.47 327 ALA A C 1
ATOM 2509 O O . ALA A 1 327 ? -9.078 -9.834 -31.754 1.00 56.47 327 ALA A O 1
ATOM 2510 N N . HIS A 1 328 ? -8.457 -7.916 -32.749 1.00 77.69 328 HIS A N 1
ATOM 2511 C CA . HIS A 1 328 ? -9.320 -8.036 -33.911 1.00 77.69 328 HIS A CA 1
ATOM 2512 C C . HIS A 1 328 ? -8.887 -9.208 -34.810 1.00 77.69 328 HIS A C 1
ATOM 2514 O O . HIS A 1 328 ? -9.606 -9.525 -35.743 1.00 77.69 328 HIS A O 1
ATOM 2520 N N . GLU A 1 329 ? -7.751 -9.860 -34.531 1.00 87.81 329 GLU A N 1
ATOM 2521 C CA . GLU A 1 329 ? -7.228 -11.020 -35.238 1.00 87.81 329 GLU A CA 1
ATOM 2522 C C . GLU A 1 329 ? -6.960 -12.198 -34.285 1.00 87.81 329 GLU A C 1
ATOM 2524 O O . GLU A 1 329 ? -6.266 -12.066 -33.283 1.00 87.81 329 GLU A O 1
ATOM 2529 N N . VAL A 1 330 ? -7.475 -13.376 -34.618 1.00 93.06 330 VAL A N 1
ATOM 2530 C CA . VAL A 1 330 ? -7.173 -14.654 -33.973 1.00 93.06 330 VAL A CA 1
ATOM 2531 C C . VAL A 1 330 ? -6.453 -15.528 -34.991 1.00 93.06 330 VAL A C 1
ATOM 2533 O O . VAL A 1 330 ? -6.968 -15.812 -36.072 1.00 93.06 330 VAL A O 1
ATOM 2536 N N . VAL A 1 331 ? -5.260 -15.989 -34.654 1.00 94.12 331 VAL A N 1
ATOM 2537 C CA . VAL A 1 331 ? -4.481 -16.883 -35.510 1.00 94.12 331 VAL A CA 1
ATOM 2538 C C . VAL A 1 331 ? -4.720 -18.326 -35.077 1.00 94.12 331 VAL A C 1
ATOM 2540 O O . VAL A 1 331 ? -4.658 -18.628 -33.886 1.00 94.12 331 VAL A O 1
ATOM 2543 N N . MET A 1 332 ? -5.013 -19.209 -36.031 1.00 95.81 332 MET A N 1
ATOM 2544 C CA . MET A 1 332 ? -4.998 -20.657 -35.815 1.00 95.81 332 MET A CA 1
ATOM 2545 C C . MET A 1 332 ? -3.614 -21.166 -36.189 1.00 95.81 332 MET A C 1
ATOM 2547 O O . MET A 1 332 ? -3.251 -21.107 -37.360 1.00 95.81 332 MET A O 1
ATOM 2551 N N . ASP A 1 333 ? -2.840 -21.586 -35.199 1.00 88.75 333 ASP A N 1
ATOM 2552 C CA . ASP A 1 333 ? -1.476 -22.078 -35.388 1.00 88.75 333 ASP A CA 1
ATOM 2553 C C . ASP A 1 333 ? -1.160 -23.120 -34.314 1.00 88.75 333 ASP A C 1
ATOM 2555 O O . ASP A 1 333 ? -1.596 -22.992 -33.161 1.00 88.75 333 ASP A O 1
ATOM 2559 N N . ASN A 1 334 ? -0.429 -24.160 -34.701 1.00 91.06 334 ASN A N 1
ATOM 2560 C CA . ASN A 1 334 ? -0.086 -25.325 -33.900 1.00 91.06 334 ASN A CA 1
ATOM 2561 C C . ASN A 1 334 ? -1.303 -25.935 -33.180 1.00 91.06 334 ASN A C 1
ATOM 2563 O O . ASN A 1 334 ? -1.258 -26.212 -31.977 1.00 91.06 334 ASN A O 1
ATOM 2567 N N . PHE A 1 335 ? -2.413 -26.120 -33.904 1.00 93.12 335 PHE A N 1
ATOM 2568 C CA . PHE A 1 335 ? -3.675 -26.622 -33.352 1.00 93.12 335 PHE A CA 1
ATOM 2569 C C . PHE A 1 335 ? -4.157 -25.809 -32.140 1.00 93.12 335 PHE A C 1
ATOM 2571 O O . PHE A 1 335 ? -4.617 -26.375 -31.143 1.00 93.12 335 PHE A O 1
ATOM 2578 N N . ASN A 1 336 ? -4.048 -24.481 -32.194 1.00 91.56 336 ASN A N 1
ATOM 2579 C CA . ASN A 1 336 ? -4.568 -23.604 -31.153 1.00 91.56 336 ASN A CA 1
ATOM 2580 C C . ASN A 1 336 ? -5.134 -22.294 -31.717 1.00 91.56 336 ASN A C 1
ATOM 2582 O O . ASN A 1 336 ? -4.676 -21.809 -32.745 1.00 91.56 336 ASN A O 1
ATOM 2586 N N . PHE A 1 337 ? -6.103 -21.696 -31.016 1.00 92.81 337 PHE A N 1
ATOM 2587 C CA . PHE A 1 337 ? -6.515 -20.312 -31.266 1.00 92.81 337 PHE A CA 1
ATOM 2588 C C . PHE A 1 337 ? -5.637 -19.371 -30.440 1.00 92.81 337 PHE A C 1
ATOM 2590 O O . PHE A 1 337 ? -5.551 -19.515 -29.220 1.00 92.81 337 PHE A O 1
ATOM 2597 N N . SER A 1 338 ? -4.998 -18.406 -31.097 1.00 86.12 338 SER A N 1
ATOM 2598 C CA . SER A 1 338 ? -4.084 -17.452 -30.470 1.00 86.12 338 SER A CA 1
ATOM 2599 C C . SER A 1 338 ? -4.498 -16.009 -30.799 1.00 86.12 338 SER A C 1
ATOM 2601 O O . SER A 1 338 ? -4.458 -15.628 -31.968 1.00 86.12 338 SER A O 1
ATOM 2603 N N . PRO A 1 339 ? -4.883 -15.194 -29.800 1.00 87.25 339 PRO A N 1
ATOM 2604 C CA . PRO A 1 339 ? -5.033 -15.565 -28.392 1.00 87.25 339 PRO A CA 1
ATOM 2605 C C . PRO A 1 339 ? -6.218 -16.525 -28.161 1.00 87.25 339 PRO A C 1
ATOM 2607 O O . PRO A 1 339 ? -7.214 -16.484 -28.881 1.00 87.25 339 PRO A O 1
ATOM 2610 N N . ALA A 1 340 ? -6.133 -17.361 -27.118 1.00 82.12 340 ALA A N 1
ATOM 2611 C CA . ALA A 1 340 ? -7.222 -18.276 -26.750 1.00 82.12 340 ALA A CA 1
ATOM 2612 C C . ALA A 1 340 ? -8.450 -17.520 -26.212 1.00 82.12 340 ALA A C 1
ATOM 2614 O O . ALA A 1 340 ? -9.587 -17.937 -26.431 1.00 82.12 340 ALA A O 1
ATOM 2615 N N . THR A 1 341 ? -8.221 -16.375 -25.563 1.00 85.00 341 THR A N 1
ATOM 2616 C CA . THR A 1 341 ? -9.263 -15.427 -25.166 1.00 85.00 341 THR A CA 1
ATOM 2617 C C . THR A 1 341 ? -8.937 -14.046 -25.727 1.00 85.00 341 THR A C 1
ATOM 2619 O O . THR A 1 341 ? -7.836 -13.547 -25.501 1.00 85.00 341 THR A O 1
ATOM 2622 N N . ALA A 1 342 ? -9.884 -13.421 -26.426 1.00 83.12 342 ALA A N 1
ATOM 2623 C CA . ALA A 1 342 ? -9.782 -12.039 -26.897 1.00 83.12 342 ALA A CA 1
ATOM 2624 C C . ALA A 1 342 ? -10.922 -11.194 -26.320 1.00 83.12 342 ALA A C 1
ATOM 2626 O O . ALA A 1 342 ? -12.070 -11.639 -26.291 1.00 83.12 342 ALA A O 1
ATOM 2627 N N . SER A 1 343 ? -10.605 -9.973 -25.894 1.00 81.25 343 SER A N 1
ATOM 2628 C CA . SER A 1 343 ? -11.584 -8.997 -25.401 1.00 81.25 343 SER A CA 1
ATOM 2629 C C . SER A 1 343 ? -11.689 -7.842 -26.391 1.00 81.25 343 SER A C 1
ATOM 2631 O O . SER A 1 343 ? -10.671 -7.260 -26.767 1.00 81.25 343 SER A O 1
ATOM 2633 N N . VAL A 1 344 ? -12.903 -7.517 -26.836 1.00 83.94 344 VAL A N 1
ATOM 2634 C CA . VAL A 1 344 ? -13.149 -6.495 -27.863 1.00 83.94 344 VAL A CA 1
ATOM 2635 C C . VAL A 1 344 ? -14.340 -5.593 -27.513 1.00 83.94 344 VAL A C 1
ATOM 2637 O O . VAL A 1 344 ? -15.303 -6.078 -26.924 1.00 83.94 344 VAL A O 1
ATOM 2640 N N . PRO A 1 345 ? -14.337 -4.306 -27.909 1.00 83.69 345 PRO A N 1
ATOM 2641 C CA . PRO A 1 345 ? -15.506 -3.440 -27.752 1.00 83.69 345 PRO A CA 1
ATOM 2642 C C . PRO A 1 345 ? -16.725 -3.929 -28.543 1.00 83.69 345 PRO A C 1
ATOM 2644 O O . PRO A 1 345 ? -16.579 -4.547 -29.605 1.00 83.69 345 PRO A O 1
ATOM 2647 N N . VAL A 1 346 ? -17.931 -3.568 -28.097 1.00 85.56 346 VAL A N 1
ATOM 2648 C CA . VAL A 1 346 ? -19.165 -3.742 -28.886 1.00 85.56 346 VAL A CA 1
ATOM 2649 C C . VAL A 1 346 ? -19.026 -3.080 -30.266 1.00 85.56 346 VAL A C 1
ATOM 2651 O O . VAL A 1 346 ? -18.520 -1.968 -30.403 1.00 85.56 346 VAL A O 1
ATOM 2654 N N . GLY A 1 347 ? -19.482 -3.773 -31.308 1.00 86.44 347 GLY A N 1
ATOM 2655 C CA . GLY A 1 347 ? -19.404 -3.343 -32.704 1.00 86.44 347 GLY A CA 1
ATOM 2656 C C . GLY A 1 347 ? -18.103 -3.726 -33.413 1.00 86.44 347 GLY A C 1
ATOM 2657 O O . GLY A 1 347 ? -17.931 -3.378 -34.586 1.00 86.44 347 GLY A O 1
ATOM 2658 N N . THR A 1 348 ? -17.207 -4.449 -32.739 1.00 89.94 348 THR A N 1
ATOM 2659 C CA . THR A 1 348 ? -15.927 -4.906 -33.289 1.00 89.94 348 THR A CA 1
ATOM 2660 C C . THR A 1 348 ? -16.086 -6.079 -34.255 1.00 89.94 348 THR A C 1
ATOM 2662 O O . THR A 1 348 ? -16.817 -7.030 -33.978 1.00 89.94 348 THR A O 1
ATOM 2665 N N . THR A 1 349 ? -15.327 -6.055 -35.353 1.00 93.75 349 THR A N 1
ATOM 2666 C CA . THR A 1 349 ? -15.094 -7.224 -36.214 1.00 93.75 349 THR A CA 1
ATOM 2667 C C . THR A 1 349 ? -13.842 -7.971 -35.764 1.00 93.75 349 THR A C 1
ATOM 2669 O O . THR A 1 349 ? -12.768 -7.380 -35.693 1.00 93.75 349 THR A O 1
ATOM 2672 N N . VAL A 1 350 ? -13.984 -9.264 -35.475 1.00 95.38 350 VAL A N 1
ATOM 2673 C CA . VAL A 1 350 ? -12.873 -10.197 -35.238 1.00 95.38 350 VAL A CA 1
ATOM 2674 C C . VAL A 1 350 ? -12.644 -11.014 -36.506 1.00 95.38 350 VAL A C 1
ATOM 2676 O O . VAL A 1 350 ? -13.602 -11.433 -37.157 1.00 95.38 350 VAL A O 1
ATOM 2679 N N . VAL A 1 351 ? -11.384 -11.232 -36.852 1.00 95.44 351 VAL A N 1
ATOM 2680 C CA . VAL A 1 351 ? -10.894 -11.969 -38.012 1.00 95.44 351 VAL A CA 1
ATOM 2681 C C . VAL A 1 351 ? -10.126 -13.178 -37.503 1.00 95.44 351 VAL A C 1
ATOM 2683 O O . VAL A 1 351 ? -9.251 -13.048 -36.664 1.00 95.44 351 VAL A O 1
ATOM 2686 N N . TRP A 1 352 ? -10.423 -14.361 -38.007 1.00 97.31 352 TRP A N 1
ATOM 2687 C CA . TRP A 1 352 ? -9.642 -15.559 -37.772 1.00 97.31 352 TRP A CA 1
ATOM 2688 C C . TRP A 1 352 ? -8.828 -15.869 -39.020 1.00 97.31 352 TRP A C 1
ATOM 2690 O O . TRP A 1 352 ? -9.398 -15.866 -40.107 1.00 97.31 352 TRP A O 1
ATOM 2700 N N . THR A 1 353 ? -7.539 -16.172 -38.875 1.00 95.81 353 THR A N 1
ATOM 2701 C CA . THR A 1 353 ? -6.667 -16.608 -39.979 1.00 95.81 353 THR A CA 1
ATOM 2702 C C . THR A 1 353 ? -6.121 -17.993 -39.683 1.00 95.81 353 THR A C 1
ATOM 2704 O O . THR A 1 353 ? -5.529 -18.192 -38.622 1.00 95.81 353 THR A O 1
ATOM 2707 N N . ASN A 1 354 ? -6.269 -18.936 -40.614 1.00 96.94 354 ASN A N 1
ATOM 2708 C CA . ASN A 1 354 ? -5.596 -20.224 -40.498 1.00 96.94 354 ASN A CA 1
ATOM 2709 C C . ASN A 1 354 ? -4.122 -20.095 -40.926 1.00 96.94 354 ASN A C 1
ATOM 2711 O O . ASN A 1 354 ? -3.845 -19.679 -42.047 1.00 96.94 354 ASN A O 1
ATOM 2715 N N . ARG A 1 355 ? -3.170 -20.417 -40.050 1.00 93.31 355 ARG A N 1
ATOM 2716 C CA . ARG A 1 355 ? -1.728 -20.481 -40.351 1.00 93.31 355 ARG A CA 1
ATOM 2717 C C . ARG A 1 355 ? -1.152 -21.891 -40.225 1.00 93.31 355 ARG A C 1
ATOM 2719 O O . ARG A 1 355 ? 0.007 -22.075 -40.583 1.00 93.31 355 ARG A O 1
ATOM 2726 N N . ASP A 1 356 ? -1.961 -22.862 -39.813 1.00 90.38 356 ASP A N 1
ATOM 2727 C CA . ASP A 1 356 ? -1.604 -24.274 -39.870 1.00 90.38 356 ASP A CA 1
ATOM 2728 C C . ASP A 1 356 ? -1.616 -24.791 -41.318 1.00 90.38 356 ASP A C 1
ATOM 2730 O O . ASP A 1 356 ? -2.313 -24.274 -42.198 1.00 90.38 356 ASP A O 1
ATOM 2734 N N . ASP A 1 357 ? -0.868 -25.865 -41.557 1.00 92.75 357 ASP A N 1
ATOM 2735 C CA . ASP A 1 357 ? -0.903 -26.664 -42.788 1.00 92.75 357 ASP A CA 1
ATOM 2736 C C . ASP A 1 357 ? -2.089 -27.649 -42.832 1.00 92.75 357 ASP A C 1
ATOM 2738 O O . ASP A 1 357 ? -2.285 -28.357 -43.822 1.00 92.75 357 ASP A O 1
ATOM 2742 N N . VAL A 1 358 ? -2.902 -27.673 -41.770 1.00 93.69 358 VAL A N 1
ATOM 2743 C CA . VAL A 1 358 ? -4.129 -28.464 -41.654 1.00 93.69 358 VAL A CA 1
ATOM 2744 C C . VAL A 1 358 ? -5.386 -27.575 -41.667 1.00 93.69 358 VAL A C 1
ATOM 2746 O O . VAL A 1 358 ? -5.358 -26.451 -41.157 1.00 93.69 358 VAL A O 1
ATOM 2749 N N . PRO A 1 359 ? -6.523 -28.056 -42.210 1.00 96.62 359 PRO A N 1
ATOM 2750 C CA . PRO A 1 359 ? -7.754 -27.268 -42.251 1.00 96.62 359 PRO A CA 1
ATOM 2751 C C . PRO A 1 359 ? -8.415 -27.102 -40.876 1.00 96.62 359 PRO A C 1
ATOM 2753 O O . PRO A 1 359 ? -8.489 -28.048 -40.086 1.00 96.62 359 PRO A O 1
ATOM 2756 N N . HIS A 1 360 ? -8.999 -25.926 -40.630 1.00 97.81 360 HIS A N 1
ATOM 2757 C CA . HIS A 1 360 ? -9.707 -25.596 -39.384 1.00 97.81 360 HIS A CA 1
ATOM 2758 C C . HIS A 1 360 ? -11.033 -24.885 -39.633 1.00 97.81 360 HIS A C 1
ATOM 2760 O O . HIS A 1 360 ? -11.332 -24.450 -40.737 1.00 97.81 360 HIS A O 1
ATOM 2766 N N . ASN A 1 361 ? -11.862 -24.744 -38.601 1.00 97.88 361 ASN A N 1
ATOM 2767 C CA . ASN A 1 361 ? -13.036 -23.878 -38.648 1.00 97.88 361 ASN A CA 1
ATOM 2768 C C . ASN A 1 361 ? -13.345 -23.263 -37.276 1.00 97.88 361 ASN A C 1
ATOM 2770 O O . ASN A 1 361 ? -12.757 -23.625 -36.259 1.00 97.88 361 ASN A O 1
ATOM 2774 N N . VAL A 1 362 ? -14.287 -22.322 -37.258 1.00 97.75 362 VAL A N 1
ATOM 2775 C CA . VAL A 1 362 ? -14.728 -21.600 -36.063 1.00 97.75 362 VAL A CA 1
ATOM 2776 C C . VAL A 1 362 ? -16.218 -21.843 -35.867 1.00 97.75 362 VAL A C 1
ATOM 2778 O O . VAL A 1 362 ? -17.046 -21.389 -36.661 1.00 97.75 362 VAL A O 1
ATOM 2781 N N . VAL A 1 363 ? -16.578 -22.564 -34.808 1.00 97.38 363 VAL A N 1
ATOM 2782 C CA . VAL A 1 363 ? -17.967 -22.918 -34.491 1.00 97.38 363 VAL A CA 1
ATOM 2783 C C . VAL A 1 363 ? -18.324 -22.411 -33.103 1.00 97.38 363 VAL A C 1
ATOM 2785 O O . VAL A 1 363 ? -17.671 -22.754 -32.123 1.00 97.38 363 VAL A O 1
ATOM 2788 N N . SER A 1 364 ? -19.380 -21.607 -32.999 1.00 96.31 364 SER A N 1
ATOM 2789 C CA . SER A 1 364 ? -19.899 -21.165 -31.704 1.00 96.31 364 SER A CA 1
ATOM 2790 C C . SER A 1 364 ? -20.492 -22.333 -30.921 1.00 96.31 364 SER A C 1
ATOM 2792 O O . SER A 1 364 ? -21.311 -23.084 -31.453 1.00 96.31 364 SER A O 1
ATOM 2794 N N . ALA A 1 365 ? -20.160 -22.429 -29.633 1.00 92.69 365 ALA A N 1
ATOM 2795 C CA . ALA A 1 365 ? -20.744 -23.416 -28.723 1.00 92.69 365 ALA A CA 1
ATOM 2796 C C . ALA A 1 365 ? -22.273 -23.272 -28.594 1.00 92.69 365 ALA A C 1
ATOM 2798 O O . ALA A 1 365 ? -22.979 -24.260 -28.417 1.00 92.69 365 ALA A O 1
ATOM 2799 N N . GLU A 1 366 ? -22.784 -22.049 -28.744 1.00 91.00 366 GLU A N 1
ATOM 2800 C CA . GLU A 1 366 ? -24.214 -21.721 -28.683 1.00 91.00 366 GLU A CA 1
ATOM 2801 C C . GLU A 1 366 ? -24.867 -21.657 -30.073 1.00 91.00 366 GLU A C 1
ATOM 2803 O O . GLU A 1 366 ? -25.966 -21.134 -30.220 1.00 91.00 366 GLU A O 1
ATOM 2808 N N . GLN A 1 367 ? -24.182 -22.139 -31.118 1.00 90.06 367 GLN A N 1
ATOM 2809 C CA . GLN A 1 367 ? -24.658 -22.126 -32.510 1.00 90.06 367 GLN A CA 1
ATOM 2810 C C . GLN A 1 367 ? -24.975 -20.724 -33.067 1.00 90.06 367 GLN A C 1
ATOM 2812 O O . GLN A 1 367 ? -25.671 -20.586 -34.069 1.00 90.06 367 GLN A O 1
ATOM 2817 N N . LYS A 1 368 ? -24.407 -19.667 -32.470 1.00 90.50 368 LYS A N 1
ATOM 2818 C CA . LYS A 1 368 ? -24.590 -18.276 -32.920 1.00 90.50 368 LYS A CA 1
ATOM 2819 C C . LYS A 1 368 ? -23.854 -17.954 -34.226 1.00 90.50 368 LYS A C 1
ATOM 2821 O O . LYS A 1 368 ? -24.250 -17.031 -34.932 1.00 90.50 368 LYS A O 1
ATOM 2826 N N . PHE A 1 369 ? -22.757 -18.653 -34.527 1.00 94.75 369 PHE A N 1
ATOM 2827 C CA . PHE A 1 369 ? -22.016 -18.600 -35.798 1.00 94.75 369 PHE A CA 1
ATOM 2828 C C . PHE A 1 369 ? -21.365 -19.933 -36.110 1.00 94.75 369 PHE A C 1
ATOM 2830 O O . PHE A 1 369 ? -21.047 -20.718 -35.214 1.00 94.75 369 PHE A O 1
ATOM 2837 N N . LYS A 1 370 ? -21.060 -20.087 -37.397 1.00 97.06 370 LYS A N 1
ATOM 2838 C CA . LYS A 1 370 ? -20.146 -21.079 -37.928 1.00 97.06 370 LYS A CA 1
ATOM 2839 C C . LYS A 1 370 ? -19.430 -20.513 -39.159 1.00 97.06 370 LYS A C 1
ATOM 2841 O O . LYS A 1 370 ? -20.090 -19.926 -40.014 1.00 97.06 370 LYS A O 1
ATOM 2846 N N . SER A 1 371 ? -18.117 -20.700 -39.253 1.00 97.62 371 SER A N 1
ATOM 2847 C CA . SER A 1 371 ? -17.357 -20.449 -40.482 1.00 97.62 371 SER A CA 1
ATOM 2848 C C . SER A 1 371 ? -17.430 -21.651 -41.441 1.00 97.62 371 SER A C 1
ATOM 2850 O O . SER A 1 371 ? -17.721 -22.776 -41.008 1.00 97.62 371 SER A O 1
ATOM 2852 N N . PRO A 1 372 ? -17.102 -21.468 -42.732 1.00 97.69 372 PRO A N 1
ATOM 2853 C CA . PRO A 1 372 ? -16.621 -22.557 -43.583 1.00 97.69 372 PRO A CA 1
ATOM 2854 C C . PRO A 1 372 ? -15.374 -23.238 -42.987 1.00 97.69 372 PRO A C 1
ATOM 2856 O O . PRO A 1 372 ? -14.783 -22.740 -42.024 1.00 97.69 372 PRO A O 1
ATOM 2859 N N . VAL A 1 373 ? -14.982 -24.380 -43.556 1.00 97.69 373 VAL A N 1
ATOM 2860 C CA . VAL A 1 373 ? -13.625 -24.912 -43.345 1.00 97.69 373 VAL A CA 1
ATOM 2861 C C . VAL A 1 373 ? -12.648 -23.970 -44.044 1.00 97.69 373 VAL A C 1
ATOM 2863 O O . VAL A 1 373 ? -12.930 -23.550 -45.160 1.00 97.69 373 VAL A O 1
ATOM 2866 N N . LEU A 1 374 ? -11.574 -23.610 -43.349 1.00 96.25 374 LEU A N 1
ATOM 2867 C CA . LEU A 1 374 ? -10.531 -22.693 -43.784 1.00 96.25 374 LEU A CA 1
ATOM 2868 C C . LEU A 1 374 ? -9.252 -23.492 -44.036 1.00 96.25 374 LEU A C 1
ATOM 2870 O O . LEU A 1 374 ? -8.723 -24.108 -43.101 1.00 96.25 374 LEU A O 1
ATOM 2874 N N . ASP A 1 375 ? -8.749 -23.457 -45.263 1.00 97.31 375 ASP A N 1
ATOM 2875 C CA . ASP A 1 375 ? -7.417 -23.961 -45.609 1.00 97.31 375 ASP A CA 1
ATOM 2876 C C . ASP A 1 375 ? -6.322 -22.957 -45.195 1.00 97.31 375 ASP A C 1
ATOM 2878 O O . ASP A 1 375 ? -6.598 -21.863 -44.690 1.00 97.31 375 ASP A O 1
ATOM 2882 N N . THR A 1 376 ? -5.051 -23.329 -45.353 1.00 95.56 376 THR A N 1
ATOM 2883 C CA . THR A 1 376 ? -3.910 -22.491 -44.958 1.00 95.56 376 THR A CA 1
ATOM 2884 C C . THR A 1 376 ? -3.980 -21.093 -45.585 1.00 95.56 376 THR A C 1
ATOM 2886 O O . THR A 1 376 ? -4.096 -20.933 -46.799 1.00 95.56 376 THR A O 1
ATOM 2889 N N . ASN A 1 377 ? -3.819 -20.070 -44.746 1.00 92.81 377 ASN A N 1
ATOM 2890 C CA . ASN A 1 377 ? -3.937 -18.632 -45.017 1.00 92.81 377 ASN A CA 1
ATOM 2891 C C . ASN A 1 377 ? -5.349 -18.104 -45.316 1.00 92.81 377 ASN A C 1
ATOM 2893 O O . ASN A 1 377 ? -5.499 -16.893 -45.509 1.00 92.81 377 ASN A O 1
ATOM 2897 N N . GLU A 1 378 ? -6.382 -18.948 -45.321 1.00 97.25 378 GLU A N 1
ATOM 2898 C CA . GLU A 1 378 ? -7.759 -18.472 -45.438 1.00 97.25 378 GLU A CA 1
ATOM 2899 C C . GLU A 1 378 ? -8.243 -17.808 -44.146 1.00 97.25 378 GLU A C 1
ATOM 2901 O O . GLU A 1 378 ? -7.737 -18.057 -43.044 1.00 97.25 378 GLU A O 1
ATOM 2906 N N . GLN A 1 379 ? -9.235 -16.927 -44.299 1.00 96.94 379 GLN A N 1
ATOM 2907 C CA . GLN A 1 379 ? -9.740 -16.091 -43.219 1.00 96.94 379 GLN A CA 1
ATOM 2908 C C . GLN A 1 379 ? -11.259 -16.148 -43.099 1.00 96.94 379 GLN A C 1
ATOM 2910 O O . GLN A 1 379 ? -11.987 -16.285 -44.081 1.00 96.94 379 GLN A O 1
ATOM 2915 N N . PHE A 1 380 ? -11.741 -15.962 -41.876 1.00 97.56 380 PHE A N 1
ATOM 2916 C CA . PHE A 1 380 ? -13.150 -15.764 -41.556 1.00 97.56 380 PHE A CA 1
ATOM 2917 C C . PHE A 1 380 ? -13.291 -14.527 -40.680 1.00 97.56 380 PHE A C 1
ATOM 2919 O O . PHE A 1 380 ? -12.485 -14.339 -39.781 1.00 97.56 380 PHE A O 1
ATOM 2926 N N . SER A 1 381 ? -14.313 -13.698 -40.878 1.00 96.12 381 SER A N 1
ATOM 2927 C CA . SER A 1 381 ? -14.553 -12.548 -40.007 1.00 96.12 381 SER A CA 1
ATOM 2928 C C . SER A 1 381 ? -15.990 -12.497 -39.503 1.00 96.12 381 SER A C 1
ATOM 2930 O O . SER A 1 381 ? -16.932 -12.910 -40.181 1.00 96.12 381 SER A O 1
ATOM 2932 N N . ARG A 1 382 ? -16.162 -11.997 -38.277 1.00 95.25 382 ARG A N 1
ATOM 2933 C CA . ARG A 1 382 ? -17.467 -11.789 -37.647 1.00 95.25 382 ARG A CA 1
ATOM 2934 C C . ARG A 1 382 ? -17.471 -10.498 -36.841 1.00 95.25 382 ARG A C 1
ATOM 2936 O O . ARG A 1 382 ? -16.593 -10.279 -36.012 1.00 95.25 382 ARG A O 1
ATOM 2943 N N . ARG A 1 383 ? -18.521 -9.698 -37.032 1.00 95.00 383 ARG A N 1
ATOM 2944 C CA . ARG A 1 383 ? -18.836 -8.551 -36.179 1.00 95.00 383 ARG A CA 1
ATOM 2945 C C . ARG A 1 383 ? -19.651 -8.970 -34.956 1.00 95.00 383 ARG A C 1
ATOM 2947 O O . ARG A 1 383 ? -20.521 -9.838 -35.05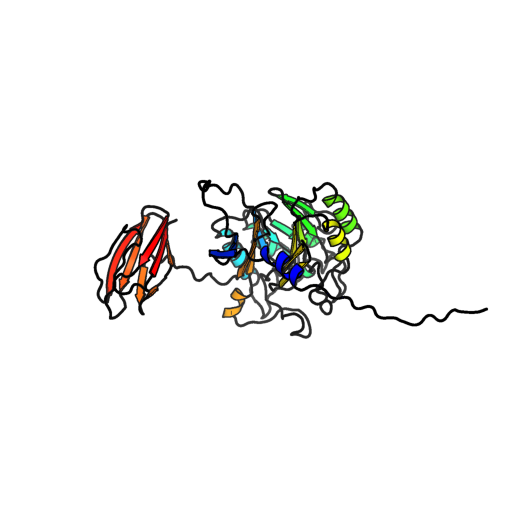6 1.00 95.00 383 ARG A O 1
ATOM 2954 N N . PHE A 1 384 ? -19.356 -8.369 -33.809 1.00 94.06 384 PHE A N 1
ATOM 2955 C CA . PHE A 1 384 ? -20.050 -8.608 -32.548 1.00 94.06 384 PHE A CA 1
ATOM 2956 C C . PHE A 1 384 ? -20.737 -7.334 -32.067 1.00 94.06 384 PHE A C 1
ATOM 2958 O O . PHE A 1 384 ? -20.095 -6.457 -31.501 1.00 94.06 384 PHE A O 1
ATOM 2965 N N . ASP A 1 385 ? -22.045 -7.242 -32.290 1.00 92.31 385 ASP A N 1
ATOM 2966 C CA . ASP A 1 385 ? -22.843 -6.053 -31.962 1.00 92.31 385 ASP A CA 1
ATOM 2967 C C . ASP A 1 385 ? -23.541 -6.135 -30.590 1.00 92.31 385 ASP A C 1
ATOM 2969 O O . ASP A 1 385 ? -24.111 -5.149 -30.133 1.00 92.31 385 ASP A O 1
ATOM 2973 N N . GLU A 1 386 ? -23.477 -7.283 -29.910 1.00 90.12 386 GLU A N 1
ATOM 2974 C CA . GLU A 1 386 ? -24.078 -7.485 -28.586 1.00 90.12 386 GLU A CA 1
ATOM 2975 C C . GLU A 1 386 ? -22.991 -7.783 -27.539 1.00 90.12 386 GLU A C 1
ATOM 2977 O O . GLU A 1 386 ? -22.146 -8.660 -27.781 1.00 90.12 386 GLU A O 1
ATOM 2982 N N . PRO A 1 387 ? -22.998 -7.105 -26.374 1.00 89.19 387 PRO A N 1
ATOM 2983 C CA . PRO A 1 387 ? -22.085 -7.426 -25.286 1.00 89.19 387 PRO A CA 1
ATOM 2984 C C . PRO A 1 387 ? -22.340 -8.847 -24.779 1.00 89.19 387 PRO A C 1
ATOM 2986 O O . PRO A 1 387 ? -23.470 -9.340 -24.777 1.00 89.19 387 PRO A O 1
ATOM 2989 N N . GLY A 1 388 ? -21.285 -9.520 -24.335 1.00 88.50 388 GLY A N 1
ATOM 2990 C CA . GLY A 1 388 ? -21.389 -10.871 -23.810 1.00 88.50 388 GLY A CA 1
ATOM 2991 C C . GLY A 1 388 ? -20.166 -11.737 -24.065 1.00 88.50 388 GLY A C 1
ATOM 2992 O O . GLY A 1 388 ? -19.110 -11.295 -24.508 1.00 88.50 388 GLY A O 1
ATOM 2993 N N . SER A 1 389 ? -20.330 -13.015 -23.751 1.00 90.00 389 SER A N 1
ATOM 2994 C CA . SER A 1 389 ? -19.280 -14.026 -23.780 1.00 90.00 389 SER A CA 1
ATOM 2995 C C . SER A 1 389 ? -19.584 -15.048 -24.873 1.00 90.00 389 SER A C 1
ATOM 2997 O O . SER A 1 389 ? -20.633 -15.687 -24.853 1.00 90.00 389 SER A O 1
ATOM 2999 N N . TYR A 1 390 ? -18.669 -15.209 -25.828 1.00 93.75 390 TYR A N 1
ATOM 3000 C CA . TYR A 1 390 ? -18.838 -16.062 -27.002 1.00 93.75 390 TYR A CA 1
ATOM 3001 C C . TYR A 1 390 ? -17.768 -17.151 -27.015 1.00 93.75 390 TYR A C 1
ATOM 3003 O O . TYR A 1 390 ? -16.636 -16.938 -27.452 1.00 93.75 390 TYR A O 1
ATOM 3011 N N . LYS A 1 391 ? -18.130 -18.343 -26.539 1.00 95.38 391 LYS A N 1
ATOM 3012 C CA . LYS A 1 391 ? -17.270 -19.530 -26.627 1.00 95.38 391 LYS A CA 1
ATOM 3013 C C . LYS A 1 391 ? -17.376 -20.163 -28.011 1.00 95.38 391 LYS A C 1
ATOM 3015 O O . LYS A 1 391 ? -18.475 -20.281 -28.565 1.00 95.38 391 LYS A O 1
ATOM 3020 N N . TYR A 1 392 ? -16.246 -20.599 -28.551 1.00 96.75 392 TYR A N 1
ATOM 3021 C CA . TYR A 1 392 ? -16.170 -21.261 -29.847 1.00 96.75 392 TYR A CA 1
ATOM 3022 C C . TYR A 1 392 ? -15.100 -22.357 -29.859 1.00 96.75 392 TYR A C 1
ATOM 3024 O O . TYR A 1 392 ? -14.251 -22.432 -28.972 1.00 96.75 392 TYR A O 1
ATOM 3032 N N . PHE A 1 393 ? -15.171 -23.241 -30.846 1.00 97.00 393 PHE A N 1
ATOM 3033 C CA . PHE A 1 393 ? -14.264 -24.373 -31.006 1.00 97.00 393 PHE A CA 1
ATOM 3034 C C . PHE A 1 393 ? -14.094 -24.745 -32.484 1.00 97.00 393 PHE A C 1
ATOM 3036 O O . PHE A 1 393 ? -14.910 -24.352 -33.323 1.00 97.00 393 PHE A O 1
ATOM 3043 N N . CYS A 1 394 ? -13.049 -25.513 -32.800 1.00 97.25 394 CYS A N 1
ATOM 3044 C CA . CYS A 1 394 ? -12.886 -26.144 -34.112 1.00 97.25 394 CYS A CA 1
ATOM 3045 C C . CYS A 1 394 ? -13.605 -27.497 -34.118 1.00 97.25 394 CYS A C 1
ATOM 3047 O O . CYS A 1 394 ? -13.315 -28.366 -33.296 1.00 97.25 394 CYS A O 1
ATOM 3049 N N . SER A 1 395 ? -14.538 -27.718 -35.045 1.00 96.00 395 SER A N 1
ATOM 3050 C CA . SER A 1 395 ? -15.261 -28.995 -35.127 1.00 96.00 395 SER A CA 1
ATOM 3051 C C . SER A 1 395 ? -14.424 -30.123 -35.734 1.00 96.00 395 SER A C 1
ATOM 3053 O O . SER A 1 395 ? -14.785 -31.284 -35.571 1.00 96.00 395 SER A O 1
ATOM 3055 N N . LEU A 1 396 ? -13.344 -29.792 -36.449 1.00 94.94 396 LEU A N 1
ATOM 3056 C CA . LEU A 1 396 ? -12.377 -30.765 -36.976 1.00 94.94 396 LEU A CA 1
ATOM 3057 C C . LEU A 1 396 ? -11.389 -31.210 -35.887 1.00 94.94 396 LEU A C 1
ATOM 3059 O O . LEU A 1 396 ? -11.001 -32.374 -35.833 1.00 94.94 396 LEU A O 1
ATOM 3063 N N . HIS A 1 397 ? -11.063 -30.299 -34.965 1.00 91.88 397 HIS A N 1
ATOM 3064 C CA . HIS A 1 397 ? -10.122 -30.511 -33.869 1.00 91.88 397 HIS A CA 1
ATOM 3065 C C . HIS A 1 397 ? -10.754 -30.064 -32.537 1.00 91.88 397 HIS A C 1
ATOM 3067 O O . HIS A 1 397 ? -10.457 -28.974 -32.051 1.00 91.88 397 HIS A O 1
ATOM 3073 N N . PRO A 1 398 ? -11.607 -30.890 -31.896 1.00 82.25 398 PRO A N 1
ATOM 3074 C CA . PRO A 1 398 ? -12.459 -30.460 -30.774 1.00 82.25 398 PRO A CA 1
ATOM 3075 C C . PRO A 1 398 ? -11.730 -29.976 -29.513 1.00 82.25 398 PRO A C 1
ATOM 3077 O O . PRO A 1 398 ? -12.356 -29.401 -28.627 1.00 82.25 398 PRO A O 1
ATOM 3080 N N . ARG A 1 399 ? -10.416 -30.223 -29.407 1.00 87.81 399 ARG A N 1
ATOM 3081 C CA . ARG A 1 399 ? -9.572 -29.690 -28.325 1.00 87.81 399 ARG A CA 1
ATOM 3082 C C . ARG A 1 399 ? -9.164 -28.228 -28.543 1.00 87.81 399 ARG A C 1
ATOM 3084 O O . ARG A 1 399 ? -8.725 -27.591 -27.595 1.00 87.81 399 ARG A O 1
ATOM 3091 N N . MET A 1 400 ? -9.332 -27.696 -29.752 1.00 95.25 400 MET A N 1
ATOM 3092 C CA . MET A 1 400 ? -9.121 -26.285 -30.059 1.00 95.25 400 MET A CA 1
ATOM 3093 C C . MET A 1 400 ? -10.344 -25.491 -29.629 1.00 95.25 400 MET A C 1
ATOM 3095 O O . MET A 1 400 ? -11.401 -25.573 -30.261 1.00 95.25 400 MET A O 1
ATOM 3099 N N . THR A 1 401 ? -10.198 -24.713 -28.564 1.00 93.81 401 THR A N 1
ATOM 3100 C CA . THR A 1 401 ? -11.265 -23.874 -28.013 1.00 93.81 401 THR A CA 1
ATOM 3101 C C . THR A 1 401 ? -10.789 -22.443 -27.880 1.00 93.81 401 THR A C 1
ATOM 3103 O O . THR A 1 401 ? -9.648 -22.212 -27.488 1.00 93.81 401 THR A O 1
ATOM 3106 N N . GLY A 1 402 ? -11.672 -21.494 -28.163 1.00 93.25 402 GLY A N 1
ATOM 3107 C CA . GLY A 1 402 ? -11.408 -20.079 -27.974 1.00 93.25 402 GLY A CA 1
ATOM 3108 C C . GLY A 1 402 ? -12.605 -19.346 -27.381 1.00 93.25 402 GLY A C 1
ATOM 3109 O O . GLY A 1 402 ? -13.720 -19.875 -27.270 1.00 93.25 402 GLY A O 1
ATOM 3110 N N . HIS A 1 403 ? -12.365 -18.108 -26.967 1.00 91.50 403 HIS A N 1
ATOM 3111 C CA . HIS A 1 403 ? -13.337 -17.296 -26.249 1.00 91.50 403 HIS A CA 1
ATOM 3112 C C . HIS A 1 403 ? -13.229 -15.821 -26.657 1.00 91.50 403 HIS A C 1
ATOM 3114 O O . HIS A 1 403 ? -12.161 -15.231 -26.561 1.00 91.50 403 HIS A O 1
ATOM 3120 N N . ILE A 1 404 ? -14.328 -15.216 -27.122 1.00 92.94 404 ILE A N 1
ATOM 3121 C CA . ILE A 1 404 ? -14.425 -13.757 -27.300 1.00 92.94 404 ILE A CA 1
ATOM 3122 C C . ILE A 1 404 ? -15.255 -13.165 -26.158 1.00 92.94 404 ILE A C 1
ATOM 3124 O O . ILE A 1 404 ? -16.365 -13.635 -25.894 1.00 92.94 404 ILE A O 1
ATOM 3128 N N . VAL A 1 405 ? -14.744 -12.126 -25.505 1.00 88.69 405 VAL A N 1
ATOM 3129 C CA . VAL A 1 405 ? -15.481 -11.280 -24.558 1.00 88.69 405 VAL A CA 1
ATOM 3130 C C . VAL A 1 405 ? -15.772 -9.947 -25.239 1.00 88.69 405 VAL A C 1
ATOM 3132 O O . VAL A 1 405 ? -14.863 -9.306 -25.758 1.00 88.69 405 VAL A O 1
ATOM 3135 N N . VAL A 1 406 ? -17.039 -9.542 -25.254 1.00 87.94 406 VAL A N 1
ATOM 3136 C CA . VAL A 1 406 ? -17.501 -8.286 -25.853 1.00 87.94 406 VAL A CA 1
ATOM 3137 C C . VAL A 1 406 ? -18.052 -7.405 -24.740 1.00 87.94 406 VAL A C 1
ATOM 3139 O O . VAL A 1 406 ? -19.004 -7.818 -24.071 1.00 87.94 406 VAL A O 1
ATOM 3142 N N . GLY A 1 407 ? -17.458 -6.233 -24.518 1.00 77.12 407 GLY A N 1
ATOM 3143 C CA . GLY A 1 407 ? -17.769 -5.364 -23.377 1.00 77.12 407 GLY A CA 1
ATOM 3144 C C . GLY A 1 407 ? -17.453 -3.902 -23.613 1.00 77.12 407 GLY A C 1
ATOM 3145 O O . GLY A 1 407 ? -16.605 -3.619 -24.489 1.00 77.12 407 GLY A O 1
#

Sequence (407 aa):
MREVHVSRTDDKRDLDRRNFLKCMAWVGTGAAWTLSSGILKGSPLGHPARTPVMSHDAGALHFVQISDSHIGFDKPANTDVTGTLRATITKIQAAAEPPAFVLHTGDLTHLSKPKEFDTLQQVMSELRVPVFYVPGEHDVLDDDGKSYLARFGKGTQGAGWHSFEQAGVHFIGLVNVVNLQAGGLGSLGAEQLEWLEKDVKHLASSTPIVVFAHIPLWSVYPEWGWGTDDSERALSYLKRFGSVSVLNGHIHQVMQKVEGHVTFHTAMSTAFPQPAPGTAPSPGPMKVADERLRKVLGLSRVSFHGINHPIAITDVPLEAEMQTASAHEVVMDNFNFSPATASVPVGTTVVWTNRDDVPHNVVSAEQKFKSPVLDTNEQFSRRFDEPGSYKYFCSLHPRMTGHIVVG

Nearest PDB structures (foldseek):
  3d03-assembly1_A  TM=8.180E-01  e=5.599E-16  Klebsiella aerogenes
  2dxl-assembly1_A  TM=7.974E-01  e=1.926E-15  Klebsiella aerogenes
  3ib7-assembly1_A  TM=7.850E-01  e=4.732E-15  Mycobacterium tuberculosis
  2hy1-assembly1_A-2  TM=8.014E-01  e=1.540E-13  Mycobacterium tuberculosis H37Rv
  2hyo-assembly1_A-2  TM=7.787E-01  e=1.039E-13  Mycobacterium tuberculosis H37Rv